Protein AF-0000000072286171 (afdb_homodimer)

Nearest PDB structures (foldseek):
  3mgk-assembly1_A  TM=8.563E-01  e=1.372E-15  Clostridium acetobutylicum
  4k2h-assembly1_A  TM=8.214E-01  e=1.013E-10  Salmonella enterica subsp. enterica serovar Typhimurium str. LT2
  3bhn-assembly1_A-2  TM=8.207E-01  e=1.294E-10  Shewanella loihica PV-4
  3cne-assembly2_C  TM=7.564E-01  e=7.454E-11  Bacteroides thetaiotaomicron VPI-5482
  3f5d-assembly1_A  TM=7.838E-01  e=6.521E-09  Bacillus subtilis

Secondary structure (DSSP, 8-state):
--------------------SS-EEEEE--TTB-HHHHHHHHHHHT-GGGTTSPPEEEEEESSSEEE-TTS-EEE-SEEHHHHHHTGGG-SEEEE--B-HHHHHHHHSS---HHHHHHHHHHHHHHTS-EETTTTEEEEEEE-TTHHHHHHHTTTTTTSEE---GGGHHHHHHHHHHHHTT-TTPPPPEESSSS--TT--EEEEEE-TTSSEEEEEE-STTHHHHHHHHHHHHHH-HHHHHHHHHHTT-------/--------------------SS-EEEEE--TTB-HHHHHHHHHHHT-GGGTTSPPEEEEEESSSEEE-TTS-EEE-SEEHHHHHHTGGG-SEEEE--B-HHHHHHHHSS---HHHHHHHHHHHHHHTS-EETTTTEEEEEEE-TTHHHHHHHTTTTTTSEE---GGGHHHHHHHHHHHHTT-TTPPPPEESSSS--TT--EEEEEE-TTSSEEEEEE-STHHHHHHHHHHHHHHH-HHHHHHHHHHTT-------

Organism: Botryotinia fuckeliana (strain B05.10) (NCBI:txid332648)

Radius of gyration: 25.72 Å; Cα contacts (8 Å, |Δi|>4): 1125; chains: 2; bounding box: 92×83×72 Å

Foldseek 3Di:
DPPPPPPPPPPPDDDPPPLPLAAEEEEEDAAQFAPLLQVLLCCLQQPPLCVVRHHHYFYEYQDQWHAHVVGDIDGGPYYLVVCQVPVLSHQEYEFTHGDCVVPLVCLVVPDDVRLVSVLVSLLVNLQNFHRPSQNFAGEYEYAACSLLSCLSSLQQFPHEAEHALVCLVVSQVSNVVVCVVDVVTHGGHYDDVNRDPQFFKDDWDQGPVRRYTYIYTYHSVSSSLSSLVVCCSRPRNVSSVVSCVVVVHDRDDDD/DDPPPPPPPPPPPDDPPPLPLAAEEEEEDAAQFAPLLQVLLCCLQQPPLCVVRHHHYFYEYQDQWHAHVVGDIDGGPYYLVVCQVPVLSHQEYEFTHGDCVVPLVCLVVPPDPRLVSVLVSLLVNLQNAHRPSQNFAGEYEYAACSLLSCLSSLQQFPHEAEHALVCLVVSQVSNVVVCVVDVVTHGGHYDDVNRDPQFFKDDWDQGPVRRYTYIYTYHSVSSSLSSLVVCCSRPRNVSSVVSCVVVVHDRDDDD

InterPro domains:
  IPR002818 DJ-1/PfpI [PF01965] (24-173)
  IPR029062 Class I glutamine amidotransferase-like [G3DSA:3.40.50.880] (20-255)
  IPR029062 Class I glutamine amidotransferase-like [SSF52317] (24-252)
  IPR052158 Isonitrile Hydratase and Quaternary Amine Regulator [PTHR43130] (18-253)

Structure (mmCIF, N/CA/C/O backbone):
data_AF-0000000072286171-model_v1
#
loop_
_entity.id
_entity.type
_entity.pdbx_description
1 polymer 'DJ-1/PfpI domain-containing protein'
#
loop_
_atom_site.group_PDB
_atom_site.id
_atom_site.type_symbol
_atom_site.label_atom_id
_atom_site.label_alt_id
_atom_site.label_comp_id
_atom_site.label_asym_id
_atom_site.label_e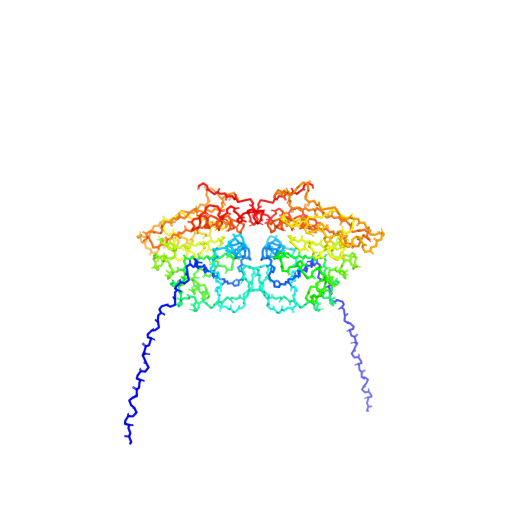ntity_id
_atom_site.label_seq_id
_atom_site.pdbx_PDB_ins_code
_atom_site.Cartn_x
_atom_site.Cartn_y
_atom_site.Cartn_z
_atom_site.occupancy
_atom_site.B_iso_or_equiv
_atom_site.auth_seq_id
_atom_site.auth_comp_id
_atom_site.auth_asym_id
_atom_site.auth_atom_id
_atom_site.pdbx_PDB_model_num
ATOM 1 N N . MET A 1 1 ? -34.094 -46.344 46.438 1 26.11 1 MET A N 1
ATOM 2 C CA . MET A 1 1 ? -32.781 -46.344 45.812 1 26.11 1 MET A CA 1
ATOM 3 C C . MET A 1 1 ? -32.938 -46.344 44.281 1 26.11 1 MET A C 1
ATOM 5 O O . MET A 1 1 ? -33.094 -47.406 43.688 1 26.11 1 MET A O 1
ATOM 9 N N . TYR A 1 2 ? -33.75 -45.438 43.719 1 32.28 2 TYR A N 1
ATOM 10 C CA . TYR A 1 2 ? -34.25 -45.312 42.344 1 32.28 2 TYR A CA 1
ATOM 11 C C . TYR A 1 2 ? -33.094 -45.125 41.375 1 32.28 2 TYR A C 1
ATOM 13 O O . TYR A 1 2 ? -32.125 -44.406 41.656 1 32.28 2 TYR A O 1
ATOM 21 N N . PRO A 1 3 ? -32.906 -46.188 40.594 1 32.72 3 PRO A N 1
ATOM 22 C CA . PRO A 1 3 ? -31.844 -46.188 39.594 1 32.72 3 PRO A CA 1
ATOM 23 C C . PRO A 1 3 ? -31.844 -44.938 38.719 1 32.72 3 PRO A C 1
ATOM 25 O O . PRO A 1 3 ? -32.906 -44.469 38.312 1 32.72 3 PRO A O 1
ATOM 28 N N . ALA A 1 4 ? -30.891 -44 39.062 1 29.7 4 ALA A N 1
ATOM 29 C CA . ALA A 1 4 ? -30.562 -42.75 38.406 1 29.7 4 ALA A CA 1
ATOM 30 C C . ALA A 1 4 ? -30.312 -42.969 36.906 1 29.7 4 ALA A C 1
ATOM 32 O O . ALA A 1 4 ? -29.375 -43.656 36.5 1 29.7 4 ALA A O 1
ATOM 33 N N . SER A 1 5 ? -31.422 -43.25 36.156 1 29.69 5 SER A N 1
ATOM 34 C CA . SER A 1 5 ? -31.359 -43.281 34.688 1 29.69 5 SER A CA 1
ATOM 35 C C . SER A 1 5 ? -30.5 -42.156 34.125 1 29.69 5 SER A C 1
ATOM 37 O O . SER A 1 5 ? -30.703 -40.969 34.469 1 29.69 5 SER A O 1
ATOM 39 N N . MET A 1 6 ? -29.234 -42.5 33.938 1 28.2 6 MET A N 1
ATOM 40 C CA . MET A 1 6 ? -28.234 -41.625 33.375 1 28.2 6 MET A CA 1
ATOM 41 C C . MET A 1 6 ? -28.719 -41 32.062 1 28.2 6 MET A C 1
ATOM 43 O O . MET A 1 6 ? -28.953 -41.719 31.078 1 28.2 6 MET A O 1
ATOM 47 N N . ALA A 1 7 ? -29.578 -40 32.125 1 29.83 7 ALA A N 1
ATOM 48 C CA . ALA A 1 7 ? -29.953 -39.25 30.922 1 29.83 7 ALA A CA 1
ATOM 49 C C . ALA A 1 7 ? -28.75 -39.031 30.016 1 29.83 7 ALA A C 1
ATOM 51 O O . ALA A 1 7 ? -27.766 -38.406 30.438 1 29.83 7 ALA A O 1
ATOM 52 N N . LEU A 1 8 ? -28.438 -40 29.203 1 26.34 8 LEU A N 1
ATOM 53 C CA . LEU A 1 8 ? -27.422 -39.75 28.188 1 26.34 8 LEU A CA 1
ATOM 54 C C . LEU A 1 8 ? -27.656 -38.406 27.5 1 26.34 8 LEU A C 1
ATOM 56 O O . LEU A 1 8 ? -28.766 -38.094 27.062 1 26.34 8 LEU A O 1
ATOM 60 N N . LYS A 1 9 ? -26.953 -37.438 27.953 1 32.5 9 LYS A N 1
ATOM 61 C CA . LYS A 1 9 ? -26.938 -36.156 27.234 1 32.5 9 LYS A CA 1
ATOM 62 C C . LYS A 1 9 ? -26.859 -36.375 25.734 1 32.5 9 LYS A C 1
ATOM 64 O O . LYS A 1 9 ? -26.047 -37.188 25.25 1 32.5 9 LYS A O 1
ATOM 69 N N . PRO A 1 10 ? -27.969 -36.125 25.078 1 30.53 10 PRO A N 1
ATOM 70 C CA . PRO A 1 10 ? -27.828 -36.281 23.625 1 30.53 10 PRO A CA 1
ATOM 71 C C . PRO A 1 10 ? -26.484 -35.781 23.109 1 30.53 10 PRO A C 1
ATOM 73 O O . PRO A 1 10 ? -25.938 -34.812 23.672 1 30.53 10 PRO A O 1
ATOM 76 N N . ASP A 1 11 ? -25.547 -36.625 22.719 1 29.67 11 ASP A N 1
ATOM 77 C CA . ASP A 1 11 ? -24.391 -36.375 21.875 1 29.67 11 ASP A CA 1
ATOM 78 C C . ASP A 1 11 ? -24.719 -35.375 20.75 1 29.67 11 ASP A C 1
ATOM 80 O O . ASP A 1 11 ? -25.375 -35.75 19.781 1 29.67 11 ASP A O 1
ATOM 84 N N . THR A 1 12 ? -25.406 -34.219 21.062 1 34.34 12 THR A N 1
ATOM 85 C CA . THR A 1 12 ? -25.562 -33.281 19.953 1 34.34 12 THR A CA 1
ATOM 86 C C . THR A 1 12 ? -24.266 -33.188 19.141 1 34.34 12 THR A C 1
ATOM 88 O O . THR A 1 12 ? -23.25 -32.688 19.641 1 34.34 12 THR A O 1
ATOM 91 N N . SER A 1 13 ? -23.844 -34.125 18.375 1 32.69 13 SER A N 1
ATOM 92 C CA . SER A 1 13 ? -22.906 -34.125 17.25 1 32.69 13 SER A CA 1
ATOM 93 C C . SER A 1 13 ? -22.734 -32.719 16.672 1 32.69 13 SER A C 1
ATOM 95 O O . SER A 1 13 ? -23.672 -31.922 16.688 1 32.69 13 SER A O 1
ATOM 97 N N . MET A 1 14 ? -21.453 -32.156 16.609 1 32.53 14 MET A N 1
ATOM 98 C CA . MET A 1 14 ? -20.844 -30.906 16.172 1 32.53 14 MET A CA 1
ATOM 99 C C . MET A 1 14 ? -21.438 -30.438 14.836 1 32.53 14 MET A C 1
ATOM 101 O O . MET A 1 14 ? -21.203 -31.062 13.797 1 32.53 14 MET A O 1
ATOM 105 N N . GLU A 1 15 ? -22.625 -30.031 14.711 1 35.09 15 GLU A N 1
ATOM 106 C CA . GLU A 1 15 ? -23.125 -29.312 13.547 1 35.09 15 GLU A CA 1
ATOM 107 C C . GLU A 1 15 ? -22.016 -28.5 12.883 1 35.09 15 GLU A C 1
ATOM 109 O O . GLU A 1 15 ? -21.172 -27.922 13.57 1 35.09 15 GLU A O 1
ATOM 114 N N . GLY A 1 16 ? -21.594 -28.734 11.625 1 36.25 16 GLY A N 1
ATOM 115 C CA . GLY A 1 16 ? -20.641 -28.062 10.766 1 36.25 16 GLY A CA 1
ATOM 116 C C . GLY A 1 16 ? -20.609 -26.562 10.969 1 36.25 16 GLY A C 1
ATOM 117 O O . GLY A 1 16 ? -21.656 -25.938 11.211 1 36.25 16 GLY A O 1
ATOM 118 N N . THR A 1 17 ? -19.781 -25.938 11.672 1 40.03 17 THR A N 1
ATOM 119 C CA . THR A 1 17 ? -19.578 -24.5 11.711 1 40.03 17 THR A CA 1
ATOM 120 C C . THR A 1 17 ? -20.062 -23.844 10.422 1 40.03 17 THR A C 1
ATOM 122 O O . THR A 1 17 ? -19.641 -24.25 9.328 1 40.03 17 THR A O 1
ATOM 125 N N . PRO A 1 18 ? -21.188 -23.391 10.234 1 43.38 18 PRO A N 1
ATOM 126 C CA . PRO A 1 18 ? -21.578 -22.766 8.969 1 43.38 18 PRO A CA 1
ATOM 127 C C . PRO A 1 18 ? -20.391 -22.141 8.227 1 43.38 18 PRO A C 1
ATOM 129 O O . PRO A 1 18 ? -19.578 -21.438 8.836 1 43.38 18 PRO A O 1
ATOM 132 N N . GLU A 1 19 ? -19.641 -22.812 7.301 1 50.41 19 GLU A N 1
ATOM 133 C CA . GLU A 1 19 ? -18.594 -22.266 6.445 1 50.41 19 GLU A CA 1
ATOM 134 C C . GLU A 1 19 ? -18.891 -20.812 6.074 1 50.41 19 GLU A C 1
ATOM 136 O O . GLU A 1 19 ? -19.969 -20.5 5.594 1 50.41 19 GLU A O 1
ATOM 141 N N . SER A 1 20 ? -18.297 -19.844 6.648 1 62.56 20 SER A N 1
ATOM 142 C CA . SER A 1 20 ? -18.469 -18.438 6.359 1 62.56 20 SER A CA 1
ATOM 143 C C . SER A 1 20 ? -18.625 -18.188 4.863 1 62.56 20 SER A C 1
ATOM 145 O O . SER A 1 20 ? -17.984 -18.859 4.051 1 62.56 20 SER A O 1
ATOM 147 N N . SER A 1 21 ? -19.734 -17.688 4.324 1 82.12 21 SER A N 1
ATOM 148 C CA . SER A 1 21 ? -20.047 -17.297 2.957 1 82.12 21 SER A CA 1
ATOM 149 C C . SER A 1 21 ? -19.062 -16.266 2.434 1 82.12 21 SER A C 1
ATOM 151 O O . SER A 1 21 ? -19.078 -15.93 1.246 1 82.12 21 SER A O 1
ATOM 153 N N . GLN A 1 22 ? -18.031 -15.922 3.24 1 93.88 22 GLN A N 1
ATOM 154 C CA . GLN A 1 22 ? -17.078 -14.906 2.822 1 93.88 22 GLN A CA 1
ATOM 155 C C . GLN A 1 22 ? -15.938 -15.516 2.01 1 93.88 22 GLN A C 1
ATOM 157 O O . GLN A 1 22 ? -15.336 -16.516 2.422 1 93.88 22 GLN A O 1
ATOM 162 N N . ILE A 1 23 ? -15.719 -14.969 0.891 1 98.25 23 ILE A N 1
ATOM 163 C CA . ILE A 1 23 ? -14.539 -15.375 0.137 1 98.25 23 ILE A CA 1
ATOM 164 C C . ILE A 1 23 ? -13.281 -15.141 0.973 1 98.25 23 ILE A C 1
ATOM 166 O O . ILE A 1 23 ? -13.109 -14.062 1.549 1 98.25 23 ILE A O 1
ATOM 170 N N . SER A 1 24 ? -12.438 -16.156 1.086 1 98.56 24 SER A N 1
ATOM 171 C CA . SER A 1 24 ? -11.25 -16.125 1.937 1 98.56 24 SER A CA 1
ATOM 172 C C . SER A 1 24 ? -9.977 -16.031 1.104 1 98.56 24 SER A C 1
ATOM 174 O O . SER A 1 24 ? -9.766 -16.844 0.196 1 98.56 24 SER A O 1
ATOM 176 N N . VAL A 1 25 ? -9.086 -15.031 1.426 1 98.88 25 VAL A N 1
ATOM 177 C CA . VAL A 1 25 ? -7.859 -14.766 0.686 1 98.88 25 VAL A CA 1
ATOM 178 C C . VAL A 1 25 ? -6.652 -14.992 1.589 1 98.88 25 VAL A C 1
ATOM 180 O O . VAL A 1 25 ? -6.617 -14.523 2.727 1 98.88 25 VAL A O 1
ATOM 183 N N . LEU A 1 26 ? -5.699 -15.727 1.101 1 98.88 26 LEU A N 1
ATOM 184 C CA . LEU A 1 26 ? -4.449 -16 1.806 1 98.88 26 LEU A CA 1
ATOM 185 C C . LEU A 1 26 ? -3.279 -15.289 1.137 1 98.88 26 LEU A C 1
ATOM 187 O O . LEU A 1 26 ? -3.061 -15.438 -0.067 1 98.88 26 LEU A O 1
ATOM 191 N N . PHE A 1 27 ? -2.6 -14.484 1.909 1 98.88 27 PHE A N 1
ATOM 192 C CA . PHE A 1 27 ? -1.335 -13.891 1.493 1 98.88 27 PHE A CA 1
ATOM 193 C C . PHE A 1 27 ? -0.158 -14.648 2.088 1 98.88 27 PHE A C 1
ATOM 195 O O . PHE A 1 27 ? -0.177 -15.016 3.266 1 98.88 27 PHE A O 1
ATOM 202 N N . LEU A 1 28 ? 0.885 -14.891 1.298 1 98.19 28 LEU A N 1
ATOM 203 C CA . LEU A 1 28 ? 2.127 -15.453 1.812 1 98.19 28 LEU A CA 1
ATOM 204 C C . LEU A 1 28 ? 3.211 -14.383 1.91 1 98.19 28 LEU A C 1
ATOM 206 O O . LEU A 1 28 ? 3.775 -13.969 0.895 1 98.19 28 LEU A O 1
ATOM 210 N N . ALA A 1 29 ? 3.496 -14.023 3.109 1 97.38 29 ALA A N 1
ATOM 211 C CA . ALA A 1 29 ? 4.469 -12.961 3.346 1 97.38 29 ALA A CA 1
ATOM 212 C C . ALA A 1 29 ? 5.805 -13.531 3.807 1 97.38 29 ALA A C 1
ATOM 214 O O . ALA A 1 29 ? 5.863 -14.641 4.336 1 97.38 29 ALA A O 1
ATOM 215 N N . TYR A 1 30 ? 6.887 -12.828 3.557 1 95.25 30 TYR A N 1
ATOM 216 C CA . TYR A 1 30 ? 8.258 -13.164 3.93 1 95.25 30 TYR A CA 1
ATOM 217 C C . TYR A 1 30 ? 9.102 -11.906 4.074 1 95.25 30 TYR A C 1
ATOM 219 O O . TYR A 1 30 ? 8.68 -10.82 3.682 1 95.25 30 TYR A O 1
ATOM 227 N N . ASP A 1 31 ? 10.227 -12 4.727 1 95.19 31 ASP A N 1
ATOM 228 C CA . ASP A 1 31 ? 11.094 -10.844 4.875 1 95.19 31 ASP A CA 1
ATOM 229 C C . ASP A 1 31 ? 11.523 -10.297 3.516 1 95.19 31 ASP A C 1
ATOM 231 O O . ASP A 1 31 ? 11.82 -11.062 2.6 1 95.19 31 ASP A O 1
ATOM 235 N N . THR A 1 32 ? 11.523 -8.992 3.359 1 95.06 32 THR A N 1
ATOM 236 C CA . THR A 1 32 ? 11.961 -8.219 2.209 1 95.06 32 THR A CA 1
ATOM 237 C C . THR A 1 32 ? 10.906 -8.242 1.104 1 95.06 32 THR A C 1
ATOM 239 O O . THR A 1 32 ? 11.203 -7.934 -0.052 1 95.06 32 THR A O 1
ATOM 242 N N . PHE A 1 33 ? 9.68 -8.711 1.502 1 96.81 33 PHE A N 1
ATOM 243 C CA . PHE A 1 33 ? 8.602 -8.523 0.538 1 96.81 33 PHE A CA 1
ATOM 244 C C . PHE A 1 33 ? 8.383 -7.039 0.257 1 96.81 33 PHE A C 1
ATOM 246 O O . PHE A 1 33 ? 8.742 -6.188 1.072 1 96.81 33 PHE A O 1
ATOM 253 N N . ASN A 1 34 ? 7.887 -6.742 -0.933 1 98.19 34 ASN A N 1
ATOM 254 C CA . ASN A 1 34 ? 7.504 -5.367 -1.227 1 98.19 34 ASN A CA 1
ATOM 255 C C . ASN A 1 34 ? 6.223 -4.977 -0.498 1 98.19 34 ASN A C 1
ATOM 257 O O . ASN A 1 34 ? 5.207 -5.664 -0.606 1 98.19 34 ASN A O 1
ATOM 261 N N . THR A 1 35 ? 6.223 -3.906 0.187 1 98.56 35 THR A N 1
ATOM 262 C CA . THR A 1 35 ? 5.125 -3.541 1.078 1 98.56 35 THR A CA 1
ATOM 263 C C . THR A 1 35 ? 3.834 -3.338 0.292 1 98.56 35 THR A C 1
ATOM 265 O O . THR A 1 35 ? 2.762 -3.76 0.731 1 98.56 35 THR A O 1
ATOM 268 N N . LEU A 1 36 ? 3.871 -2.795 -0.917 1 98.44 36 LEU A N 1
ATOM 269 C CA . LEU A 1 36 ? 2.666 -2.523 -1.691 1 98.44 36 LEU A CA 1
ATOM 270 C C . LEU A 1 36 ? 2.129 -3.803 -2.328 1 98.44 36 LEU A C 1
ATOM 272 O O . LEU A 1 36 ? 0.969 -3.857 -2.74 1 98.44 36 LEU A O 1
ATOM 276 N N . ASP A 1 37 ? 2.963 -4.832 -2.43 1 98.75 37 ASP A N 1
ATOM 277 C CA . ASP A 1 37 ? 2.508 -6.102 -2.994 1 98.75 37 ASP A CA 1
ATOM 278 C C . ASP A 1 37 ? 1.514 -6.789 -2.062 1 98.75 37 ASP A C 1
ATOM 280 O O . ASP A 1 37 ? 0.787 -7.695 -2.48 1 98.75 37 ASP A O 1
ATOM 284 N N . ILE A 1 38 ? 1.517 -6.383 -0.829 1 98.81 38 ILE A N 1
ATOM 285 C CA . ILE A 1 38 ? 0.54 -6.93 0.107 1 98.81 38 ILE A CA 1
ATOM 286 C C . ILE A 1 38 ? -0.511 -5.867 0.432 1 98.81 38 ILE A C 1
ATOM 288 O O . ILE A 1 38 ? -1.713 -6.141 0.37 1 98.81 38 ILE A O 1
ATOM 292 N N . HIS A 1 39 ? -0.093 -4.672 0.661 1 98.75 39 HIS A N 1
ATOM 293 C CA . HIS A 1 39 ? -0.994 -3.662 1.204 1 98.75 39 HIS A CA 1
ATOM 294 C C . HIS A 1 39 ? -1.818 -3.008 0.1 1 98.75 39 HIS A C 1
ATOM 296 O O . HIS A 1 39 ? -2.875 -2.432 0.367 1 98.75 39 HIS A O 1
ATOM 302 N N . GLY A 1 40 ? -1.336 -3.031 -1.167 1 98.69 40 GLY A N 1
ATOM 303 C CA . GLY A 1 40 ? -2.205 -2.67 -2.275 1 98.69 40 GLY A CA 1
ATOM 304 C C . GLY A 1 40 ? -3.451 -3.533 -2.363 1 98.69 40 GLY A C 1
ATOM 305 O O . GLY A 1 40 ? -4.57 -3.031 -2.232 1 98.69 40 GLY A O 1
ATOM 306 N N . PRO A 1 41 ? -3.225 -4.812 -2.471 1 98.88 41 PRO A N 1
ATOM 307 C CA . PRO A 1 41 ? -4.355 -5.742 -2.498 1 98.88 41 PRO A CA 1
ATOM 308 C C . PRO A 1 41 ? -5.203 -5.676 -1.229 1 98.88 41 PRO A C 1
ATOM 310 O O . PRO A 1 41 ? -6.43 -5.801 -1.296 1 98.88 41 PRO A O 1
ATOM 313 N N . LEU A 1 42 ? -4.594 -5.473 -0.074 1 98.81 42 LEU A N 1
ATOM 314 C CA . LEU A 1 42 ? -5.355 -5.375 1.168 1 98.81 42 LEU A CA 1
ATOM 315 C C . LEU A 1 42 ? -6.309 -4.188 1.127 1 98.81 42 LEU A C 1
ATOM 317 O O . LEU A 1 42 ? -7.441 -4.277 1.609 1 98.81 42 LEU A O 1
ATOM 321 N N . ASP A 1 43 ? -5.828 -3.074 0.591 1 98.69 43 ASP A N 1
ATOM 322 C CA . ASP A 1 43 ? -6.703 -1.908 0.534 1 98.69 43 ASP A CA 1
ATOM 323 C C . ASP A 1 43 ? -7.867 -2.143 -0.428 1 98.69 43 ASP A C 1
ATOM 325 O O . ASP A 1 43 ? -8.992 -1.697 -0.175 1 98.69 43 ASP A O 1
ATOM 329 N N . VAL A 1 44 ? -7.609 -2.898 -1.52 1 98.81 44 VAL A N 1
ATOM 330 C CA . VAL A 1 44 ? -8.656 -3.219 -2.48 1 98.81 44 VAL A CA 1
ATOM 331 C C . VAL A 1 44 ? -9.672 -4.172 -1.845 1 98.81 44 VAL A C 1
ATOM 333 O O . VAL A 1 44 ? -10.859 -3.865 -1.772 1 98.81 44 VAL A O 1
ATOM 336 N N . LEU A 1 45 ? -9.219 -5.238 -1.266 1 98.88 45 LEU A N 1
ATOM 337 C CA . LEU A 1 45 ? -10.094 -6.332 -0.847 1 98.88 45 LEU A CA 1
ATOM 338 C C . LEU A 1 45 ? -10.688 -6.055 0.531 1 98.88 45 LEU A C 1
ATOM 340 O O . LEU A 1 45 ? -11.703 -6.648 0.906 1 98.88 45 LEU A O 1
ATOM 344 N N . GLY A 1 46 ? -10.031 -5.199 1.274 1 98.5 46 GLY A N 1
ATOM 345 C CA . GLY A 1 46 ? -10.5 -4.848 2.604 1 98.5 46 GLY A CA 1
ATOM 346 C C . GLY A 1 46 ? -11.164 -3.484 2.662 1 98.5 46 GLY A C 1
ATOM 347 O O . GLY A 1 46 ? -11.383 -2.938 3.746 1 98.5 46 GLY A O 1
ATOM 348 N N . ASN A 1 47 ? -11.484 -2.912 1.545 1 98.06 47 ASN A N 1
ATOM 349 C CA . ASN A 1 47 ? -12 -1.549 1.449 1 98.06 47 ASN A CA 1
ATOM 350 C C . ASN A 1 47 ? -13.375 -1.417 2.094 1 98.06 47 ASN A C 1
ATOM 352 O O . ASN A 1 47 ? -14.203 -2.322 1.988 1 98.06 47 ASN A O 1
ATOM 356 N N . VAL A 1 48 ? -13.672 -0.282 2.646 1 96.06 48 VAL A N 1
ATOM 357 C CA . VAL A 1 48 ? -14.922 -0.014 3.348 1 96.06 48 VAL A CA 1
ATOM 358 C C . VAL A 1 48 ? -16.094 -0.14 2.379 1 96.06 48 VAL A C 1
ATOM 360 O O . VAL A 1 48 ? -17.219 -0.465 2.787 1 96.06 48 VAL A O 1
ATOM 363 N N . ALA A 1 49 ? -15.859 0.053 1.071 1 97.06 49 ALA A N 1
ATOM 364 C CA . ALA A 1 49 ? -16.906 -0.085 0.054 1 97.06 49 ALA A CA 1
ATOM 365 C C . ALA A 1 49 ? -17.406 -1.521 -0.015 1 97.06 49 ALA A C 1
ATOM 367 O O . ALA A 1 49 ? -18.469 -1.784 -0.599 1 97.06 49 ALA A O 1
ATOM 368 N N . LEU A 1 50 ? -16.688 -2.438 0.589 1 97.94 50 LEU A N 1
ATOM 369 C CA . LEU A 1 50 ? -17.062 -3.846 0.535 1 97.94 50 LEU A CA 1
ATOM 370 C C . LEU A 1 50 ? -17.641 -4.305 1.869 1 97.94 50 LEU A C 1
ATOM 372 O O . LEU A 1 50 ? -17.75 -5.508 2.127 1 97.94 50 LEU A O 1
ATOM 376 N N . SER A 1 51 ? -18.062 -3.4 2.736 1 95.25 51 SER A N 1
ATOM 377 C CA . SER A 1 51 ? -18.484 -3.713 4.098 1 95.25 51 SER A CA 1
ATOM 378 C C . SER A 1 51 ? -19.719 -4.617 4.105 1 95.25 51 SER A C 1
ATOM 380 O O . SER A 1 51 ? -19.922 -5.395 5.039 1 95.25 51 SER A O 1
ATOM 382 N N . ALA A 1 52 ? -20.516 -4.605 3.068 1 95.56 52 ALA A N 1
ATOM 383 C CA . ALA A 1 52 ? -21.734 -5.418 3.004 1 95.56 52 ALA A CA 1
ATOM 384 C C . ALA A 1 52 ? -21.406 -6.867 2.674 1 95.56 52 ALA A C 1
ATOM 386 O O . ALA A 1 52 ? -22.156 -7.777 3.01 1 95.56 52 ALA A O 1
ATOM 387 N N . ASP A 1 53 ? -20.344 -7.09 2.01 1 96.38 53 ASP A N 1
ATOM 388 C CA . ASP A 1 53 ? -19.875 -8.414 1.612 1 96.38 53 ASP A CA 1
ATOM 389 C C . ASP A 1 53 ? -18.359 -8.5 1.685 1 96.38 53 ASP A C 1
ATOM 391 O O . ASP A 1 53 ? -17.688 -8.562 0.653 1 96.38 53 ASP A O 1
ATOM 395 N N . PRO A 1 54 ? -17.859 -8.562 2.869 1 97.5 54 PRO A N 1
ATOM 396 C CA . PRO A 1 54 ? -16.406 -8.453 3.057 1 97.5 54 PRO A CA 1
ATOM 397 C C . PRO A 1 54 ? -15.672 -9.75 2.717 1 97.5 54 PRO A C 1
ATOM 399 O O . PRO A 1 54 ? -16.281 -10.828 2.721 1 97.5 54 PRO A O 1
ATOM 402 N N . PHE A 1 55 ? -14.406 -9.641 2.365 1 98.38 55 PHE A N 1
ATOM 403 C CA . PHE A 1 55 ? -13.492 -10.773 2.293 1 98.38 55 PHE A CA 1
ATOM 404 C C . PHE A 1 55 ? -12.945 -11.117 3.674 1 98.38 55 PHE A C 1
ATOM 406 O O . PHE A 1 55 ? -12.961 -10.281 4.578 1 98.38 55 PHE A O 1
ATOM 413 N N . LYS A 1 56 ? -12.57 -12.336 3.84 1 98.25 56 LYS A N 1
ATOM 414 C CA . LYS A 1 56 ? -11.664 -12.703 4.926 1 98.25 56 LYS A CA 1
ATOM 415 C C . LYS A 1 56 ? -10.219 -12.695 4.457 1 98.25 56 LYS A C 1
ATOM 417 O O . LYS A 1 56 ? -9.844 -13.461 3.57 1 98.25 56 LYS A O 1
ATOM 422 N N . LEU A 1 57 ? -9.391 -11.852 5.031 1 98.75 57 LEU A N 1
ATOM 423 C CA . LEU A 1 57 ? -8.016 -11.648 4.586 1 98.75 57 LEU A CA 1
ATOM 424 C C . LEU A 1 57 ? -7.031 -12.164 5.625 1 98.75 57 LEU A C 1
ATOM 426 O O . LEU A 1 57 ? -7.094 -11.781 6.797 1 98.75 57 LEU A O 1
ATOM 430 N N . THR A 1 58 ? -6.16 -13.055 5.219 1 98.81 58 THR A N 1
ATOM 431 C CA . THR A 1 58 ? -5.211 -13.68 6.129 1 98.81 58 THR A CA 1
ATOM 432 C C . THR A 1 58 ? -3.789 -13.578 5.59 1 98.81 58 THR A C 1
ATOM 434 O O . THR A 1 58 ? -3.527 -13.938 4.441 1 98.81 58 THR A O 1
ATOM 437 N N . ILE A 1 59 ? -2.908 -13.078 6.43 1 98.88 59 ILE A N 1
ATOM 438 C CA . ILE A 1 59 ? -1.483 -13.047 6.117 1 98.88 59 ILE A CA 1
ATOM 439 C C . ILE A 1 59 ? -0.764 -14.172 6.852 1 98.88 59 ILE A C 1
ATOM 441 O O . ILE A 1 59 ? -0.801 -14.242 8.086 1 98.88 59 ILE A O 1
ATOM 445 N N . ALA A 1 60 ? -0.141 -15.023 6.113 1 98.81 60 ALA A N 1
ATOM 446 C CA . ALA A 1 60 ? 0.68 -16.094 6.68 1 98.81 60 ALA A CA 1
ATOM 447 C C . ALA A 1 60 ? 2.164 -15.812 6.465 1 98.81 60 ALA A C 1
ATOM 449 O O . ALA A 1 60 ? 2.555 -15.242 5.445 1 98.81 60 ALA A O 1
ATOM 450 N N . ALA A 1 61 ? 2.926 -16.172 7.363 1 98.12 61 ALA A N 1
ATOM 451 C CA . ALA A 1 61 ? 4.379 -16.062 7.285 1 98.12 61 ALA A CA 1
ATOM 452 C C . ALA A 1 61 ? 5.062 -17.078 8.188 1 98.12 61 ALA A C 1
ATOM 454 O O . ALA A 1 61 ? 4.41 -17.703 9.039 1 98.12 61 ALA A O 1
ATOM 455 N N . GLN A 1 62 ? 6.336 -17.281 7.875 1 95.31 62 GLN A N 1
ATOM 456 C CA . GLN A 1 62 ? 7.109 -18.203 8.695 1 95.31 62 GLN A CA 1
ATOM 457 C C . GLN A 1 62 ? 7.336 -17.641 10.102 1 95.31 62 GLN A C 1
ATOM 459 O O . GLN A 1 62 ? 7.129 -18.344 11.094 1 95.31 62 GLN A O 1
ATOM 464 N N . HIS A 1 63 ? 7.711 -16.359 10.188 1 95.75 63 HIS A N 1
ATOM 465 C CA . HIS A 1 63 ? 7.988 -15.695 11.453 1 95.75 63 HIS A CA 1
ATOM 466 C C . HIS A 1 63 ? 6.828 -14.805 11.875 1 95.75 63 HIS A C 1
ATOM 468 O O . HIS A 1 63 ? 6.043 -14.359 11.031 1 95.75 63 HIS A O 1
ATOM 474 N N . ASP A 1 64 ? 6.766 -14.57 13.133 1 97.94 64 ASP A N 1
ATOM 475 C CA . ASP A 1 64 ? 5.668 -13.781 13.68 1 97.94 64 ASP A CA 1
ATOM 476 C C . ASP A 1 64 ? 5.672 -12.367 13.102 1 97.94 64 ASP A C 1
ATOM 478 O O . ASP A 1 64 ? 4.625 -11.852 12.695 1 97.94 64 ASP A O 1
ATOM 482 N N . ILE A 1 65 ? 6.867 -11.789 13.102 1 98.38 65 ILE A N 1
ATOM 483 C CA . ILE A 1 65 ? 7.062 -10.461 12.531 1 98.38 65 ILE A CA 1
ATOM 484 C C . ILE A 1 65 ? 7.941 -10.562 11.281 1 98.38 65 ILE A C 1
ATOM 486 O O . ILE A 1 65 ? 8.977 -11.227 11.305 1 98.38 65 ILE A O 1
ATOM 490 N N . ILE A 1 66 ? 7.465 -9.992 10.188 1 97.31 66 ILE A N 1
ATOM 491 C CA . ILE A 1 66 ? 8.266 -9.906 8.977 1 97.31 66 ILE A CA 1
ATOM 492 C C . ILE A 1 66 ? 8.469 -8.438 8.594 1 97.31 66 ILE A C 1
ATOM 494 O O . ILE A 1 66 ? 7.625 -7.594 8.891 1 97.31 66 ILE A O 1
ATOM 498 N N . THR A 1 67 ? 9.586 -8.195 7.977 1 97.88 67 THR A N 1
ATOM 499 C CA . THR A 1 67 ? 9.945 -6.824 7.613 1 97.88 67 THR A CA 1
ATOM 500 C C . THR A 1 67 ? 9.945 -6.652 6.098 1 97.88 67 THR A C 1
ATOM 502 O O . THR A 1 67 ? 10.602 -7.414 5.383 1 97.88 67 THR A O 1
ATOM 505 N N . SER A 1 68 ? 9.172 -5.684 5.617 1 98.06 68 SER A N 1
ATOM 506 C CA . SER A 1 68 ? 9.141 -5.391 4.188 1 98.06 68 SER A CA 1
ATOM 507 C C . SER A 1 68 ? 10.469 -4.805 3.721 1 98.06 68 SER A C 1
ATOM 509 O O . SER A 1 68 ? 11.297 -4.402 4.539 1 98.06 68 SER A O 1
ATOM 511 N N . ALA A 1 69 ? 10.672 -4.773 2.447 1 96.94 69 ALA A N 1
ATOM 512 C CA . ALA A 1 69 ? 11.875 -4.195 1.855 1 96.94 69 ALA A CA 1
ATOM 513 C C . ALA A 1 69 ? 12.016 -2.723 2.232 1 96.94 69 ALA A C 1
ATOM 515 O O . ALA A 1 69 ? 13.133 -2.205 2.326 1 96.94 69 ALA A O 1
ATOM 516 N N . GLU A 1 70 ? 10.898 -2.043 2.539 1 97.31 70 GLU A N 1
ATOM 517 C CA . GLU A 1 70 ? 10.883 -0.613 2.834 1 97.31 70 GLU A CA 1
ATOM 518 C C . GLU A 1 70 ? 10.945 -0.358 4.336 1 97.31 70 GLU A C 1
ATOM 520 O O . GLU A 1 70 ? 10.883 0.79 4.781 1 97.31 70 GLU A O 1
ATOM 525 N N . GLY A 1 71 ? 11 -1.391 5.133 1 97.25 71 GLY A N 1
ATOM 526 C CA . GLY A 1 71 ? 11.305 -1.238 6.547 1 97.25 71 GLY A CA 1
ATOM 527 C C . GLY A 1 71 ? 10.086 -1.362 7.438 1 97.25 71 GLY A C 1
ATOM 528 O O . GLY A 1 71 ? 10.188 -1.271 8.664 1 97.25 71 GLY A O 1
ATOM 529 N N . ALA A 1 72 ? 8.914 -1.623 6.859 1 98.38 72 ALA A N 1
ATOM 530 C CA . ALA A 1 72 ? 7.715 -1.817 7.668 1 98.38 72 ALA A CA 1
ATOM 531 C C . ALA A 1 72 ? 7.695 -3.207 8.297 1 98.38 72 ALA A C 1
ATOM 533 O O . ALA A 1 72 ? 7.988 -4.203 7.629 1 98.38 72 ALA A O 1
ATOM 534 N N . LYS A 1 73 ? 7.367 -3.256 9.547 1 98.69 73 LYS A N 1
ATOM 535 C CA . LYS A 1 73 ? 7.223 -4.52 10.266 1 98.69 73 LYS A CA 1
ATOM 536 C C . LYS A 1 73 ? 5.758 -4.926 10.383 1 98.69 73 LYS A C 1
ATOM 538 O O . LYS A 1 73 ? 4.945 -4.18 10.93 1 98.69 73 LYS A O 1
ATOM 543 N N . ILE A 1 74 ? 5.445 -6.098 9.883 1 98.25 74 ILE A N 1
ATOM 544 C CA . ILE A 1 74 ? 4.062 -6.555 9.953 1 98.25 74 ILE A CA 1
ATOM 545 C C . ILE A 1 74 ? 3.992 -7.867 10.734 1 98.25 74 ILE A C 1
ATOM 547 O O . ILE A 1 74 ? 4.918 -8.68 10.672 1 98.25 74 ILE A O 1
ATOM 551 N N . GLN A 1 75 ? 2.947 -8.023 11.43 1 98.69 75 GLN A N 1
ATOM 552 C CA . GLN A 1 75 ? 2.689 -9.273 12.133 1 98.69 75 GLN A CA 1
ATOM 553 C C . GLN A 1 75 ? 1.781 -10.188 11.32 1 98.69 75 GLN A C 1
ATOM 555 O O . GLN A 1 75 ? 0.716 -9.766 10.859 1 98.69 75 GLN A O 1
ATOM 560 N N . ARG A 1 76 ? 2.209 -11.414 11.188 1 98.5 76 ARG A N 1
ATOM 561 C CA . ARG A 1 76 ? 1.377 -12.383 10.477 1 98.5 76 ARG A CA 1
ATOM 562 C C . ARG A 1 76 ? 0.092 -12.664 11.25 1 98.5 76 ARG A C 1
ATOM 564 O O . ARG A 1 76 ? 0.037 -12.469 12.469 1 98.5 76 ARG A O 1
ATOM 571 N N . HIS A 1 77 ? -0.953 -13.109 10.539 1 98.75 77 HIS A N 1
ATOM 572 C CA . HIS A 1 77 ? -2.143 -13.633 11.195 1 98.75 77 HIS A CA 1
ATOM 573 C C . HIS A 1 77 ? -1.944 -15.086 11.617 1 98.75 77 HIS A C 1
ATOM 575 O O . HIS A 1 77 ? -2.379 -15.492 12.703 1 98.75 77 HIS A O 1
ATOM 581 N N . ILE A 1 78 ? -1.271 -15.898 10.727 1 98.69 78 ILE A N 1
ATOM 582 C CA . ILE A 1 78 ? -1.044 -17.312 11.016 1 98.69 78 ILE A CA 1
ATOM 583 C C . ILE A 1 78 ? 0.333 -17.734 10.508 1 98.69 78 ILE A C 1
ATOM 585 O O . ILE A 1 78 ? 0.961 -17 9.734 1 98.69 78 ILE A O 1
ATOM 589 N N . SER A 1 79 ? 0.773 -18.875 10.945 1 98.25 79 SER A N 1
ATOM 590 C CA . SER A 1 79 ? 2.031 -19.422 10.461 1 98.25 79 SER A CA 1
ATOM 591 C C . SER A 1 79 ? 1.839 -20.156 9.141 1 98.25 79 SER A C 1
ATOM 593 O O . SER A 1 79 ? 0.715 -20.516 8.781 1 98.25 79 SER A O 1
ATOM 595 N N . PHE A 1 80 ? 2.959 -20.375 8.477 1 97.56 80 PHE A N 1
ATOM 596 C CA . PHE A 1 80 ? 2.9 -21.188 7.27 1 97.56 80 PHE A CA 1
ATOM 597 C C . PHE A 1 80 ? 2.375 -22.594 7.578 1 97.56 80 PHE A C 1
ATOM 599 O O . PHE A 1 80 ? 1.635 -23.172 6.785 1 97.56 80 PHE A O 1
ATOM 606 N N . LEU A 1 81 ? 2.74 -23.125 8.734 1 97.06 81 LEU A N 1
ATOM 607 C CA . LEU A 1 81 ? 2.256 -24.438 9.133 1 97.06 81 LEU A CA 1
ATOM 608 C C . LEU A 1 81 ? 0.734 -24.453 9.234 1 97.06 81 LEU A C 1
ATOM 610 O O . LEU A 1 81 ? 0.076 -25.328 8.68 1 97.06 81 LEU A O 1
ATOM 614 N N . THR A 1 82 ? 0.199 -23.469 9.938 1 98.31 82 THR A N 1
ATOM 615 C CA . THR A 1 82 ? -1.249 -23.375 10.086 1 98.31 82 THR A CA 1
ATOM 616 C C . THR A 1 82 ? -1.917 -23.156 8.727 1 98.31 82 THR A C 1
ATOM 618 O O . THR A 1 82 ? -2.967 -23.734 8.445 1 98.31 82 THR A O 1
ATOM 621 N N . ALA A 1 83 ? -1.308 -22.297 7.898 1 98.38 83 ALA A N 1
ATOM 622 C CA . ALA A 1 83 ? -1.843 -22.078 6.555 1 98.38 83 ALA A CA 1
ATOM 623 C C . ALA A 1 83 ? -1.903 -23.375 5.766 1 98.38 83 ALA A C 1
ATOM 625 O O . ALA A 1 83 ? -2.926 -23.688 5.152 1 98.38 83 ALA A O 1
ATOM 626 N N . PHE A 1 84 ? -0.827 -24.125 5.828 1 97.75 84 PHE A N 1
ATOM 627 C CA . PHE A 1 84 ? -0.749 -25.391 5.098 1 97.75 84 PHE A CA 1
ATOM 628 C C . PHE A 1 84 ? -1.824 -26.359 5.574 1 97.75 84 PHE A C 1
ATOM 630 O O . PHE A 1 84 ? -2.496 -27 4.762 1 97.75 84 PHE A O 1
ATOM 637 N N . GLU A 1 85 ? -2.086 -26.391 6.852 1 97.94 85 GLU A N 1
ATOM 638 C CA . GLU A 1 85 ? -3.016 -27.328 7.457 1 97.94 85 GLU A CA 1
ATOM 639 C C . GLU A 1 85 ? -4.465 -26.938 7.176 1 97.94 85 GLU A C 1
ATOM 641 O O . GLU A 1 85 ? -5.375 -27.766 7.32 1 97.94 85 GLU A O 1
ATOM 646 N N . THR A 1 86 ? -4.645 -25.719 6.777 1 97.94 86 THR A N 1
ATOM 647 C CA . THR A 1 86 ? -6.012 -25.234 6.598 1 97.94 86 THR A CA 1
ATOM 648 C C . THR A 1 86 ? -6.211 -24.688 5.184 1 97.94 86 THR A C 1
ATOM 650 O O . THR A 1 86 ? -7.023 -23.797 4.973 1 97.94 86 THR A O 1
ATOM 653 N N . LEU A 1 87 ? -5.5 -25.125 4.227 1 98 87 LEU A N 1
ATOM 654 C CA . LEU A 1 87 ? -5.457 -24.562 2.879 1 98 87 LEU A CA 1
ATOM 655 C C . LEU A 1 87 ? -6.836 -24.609 2.229 1 98 87 LEU A C 1
ATOM 657 O O . LEU A 1 87 ? -7.191 -23.719 1.446 1 98 87 LEU A O 1
ATOM 661 N N . GLU A 1 88 ? -7.633 -25.609 2.596 1 96.75 88 GLU A N 1
ATOM 662 C CA . GLU A 1 88 ? -8.953 -25.812 1.997 1 96.75 88 GLU A CA 1
ATOM 663 C C . GLU A 1 88 ? -9.898 -24.672 2.371 1 96.75 88 GLU A C 1
ATOM 665 O O . GLU A 1 88 ? -10.945 -24.5 1.737 1 96.75 88 GLU A O 1
ATOM 670 N N . ASN A 1 89 ? -9.531 -23.906 3.393 1 96.81 89 ASN A N 1
ATOM 671 C CA . ASN A 1 89 ? -10.375 -22.812 3.873 1 96.81 89 ASN A CA 1
ATOM 672 C C . ASN A 1 89 ? -10.203 -21.562 3.027 1 96.81 89 ASN A C 1
ATOM 674 O O . ASN A 1 89 ? -10.922 -20.578 3.215 1 96.81 89 ASN A O 1
ATOM 678 N N . TYR A 1 90 ? -9.297 -21.594 2.072 1 98.5 90 TYR A N 1
ATOM 679 C CA . TYR A 1 90 ? -9.016 -20.391 1.293 1 98.5 90 TYR A CA 1
ATOM 680 C C . TYR A 1 90 ? -9.453 -20.562 -0.155 1 98.5 90 TYR A C 1
ATOM 682 O O . TYR A 1 90 ? -9.398 -21.672 -0.699 1 98.5 90 TYR A O 1
ATOM 690 N N . ASP A 1 91 ? -9.883 -19.453 -0.726 1 98.56 91 ASP A N 1
ATOM 691 C CA . ASP A 1 91 ? -10.406 -19.438 -2.09 1 98.56 91 ASP A CA 1
ATOM 692 C C . ASP A 1 91 ? -9.406 -18.797 -3.049 1 98.56 91 ASP A C 1
ATOM 694 O O . ASP A 1 91 ? -9.414 -19.078 -4.246 1 98.56 91 ASP A O 1
ATOM 698 N N . VAL A 1 92 ? -8.641 -17.875 -2.555 1 98.88 92 VAL A N 1
ATOM 699 C CA . VAL A 1 92 ? -7.66 -17.109 -3.318 1 98.88 92 VAL A CA 1
ATOM 700 C C . VAL A 1 92 ? -6.32 -17.109 -2.582 1 98.88 92 VAL A C 1
ATOM 702 O O . VAL A 1 92 ? -6.277 -16.953 -1.361 1 98.88 92 VAL A O 1
ATOM 705 N N . LEU A 1 93 ? -5.273 -17.406 -3.289 1 98.94 93 LEU A N 1
ATOM 706 C CA . LEU A 1 93 ? -3.912 -17.25 -2.787 1 98.94 93 LEU A CA 1
ATOM 707 C C . LEU A 1 93 ? -3.168 -16.156 -3.545 1 98.94 93 LEU A C 1
ATOM 709 O O . LEU A 1 93 ? -3.127 -16.172 -4.777 1 98.94 93 LEU A O 1
ATOM 713 N N . ILE A 1 94 ? -2.648 -15.188 -2.846 1 98.94 94 ILE A N 1
ATOM 714 C CA . ILE A 1 94 ? -1.869 -14.117 -3.453 1 98.94 94 ILE A CA 1
ATOM 715 C C . ILE A 1 94 ? -0.419 -14.203 -2.982 1 98.94 94 ILE A C 1
ATOM 717 O O . ILE A 1 94 ? -0.15 -14.195 -1.779 1 98.94 94 ILE A O 1
ATOM 721 N N . GLN A 1 95 ? 0.491 -14.297 -3.906 1 98.62 95 GLN A N 1
ATOM 722 C CA . GLN A 1 95 ? 1.927 -14.352 -3.65 1 98.62 95 GLN A CA 1
ATOM 723 C C . GLN A 1 95 ? 2.604 -13.031 -4.004 1 98.62 95 GLN A C 1
ATOM 725 O O . GLN A 1 95 ? 2.773 -12.711 -5.18 1 98.62 95 GLN A O 1
ATOM 730 N N . PRO A 1 96 ? 3.027 -12.266 -2.969 1 98.5 96 PRO A N 1
ATOM 731 C CA . PRO A 1 96 ? 3.715 -10.992 -3.219 1 98.5 96 PRO A CA 1
ATOM 732 C C . PRO A 1 96 ? 5.164 -11.188 -3.664 1 98.5 96 PRO A C 1
ATOM 734 O O . PRO A 1 96 ? 5.734 -12.266 -3.475 1 98.5 96 PRO A O 1
ATOM 737 N N . GLY A 1 97 ? 5.723 -10.094 -4.289 1 97.62 97 GLY A N 1
ATOM 738 C CA . GLY A 1 97 ? 7.133 -10.062 -4.633 1 97.62 97 GLY A CA 1
ATOM 739 C C . GLY A 1 97 ? 7.988 -9.367 -3.592 1 97.62 97 GLY A C 1
ATOM 740 O O . GLY A 1 97 ? 7.52 -9.086 -2.484 1 97.62 97 GLY A O 1
ATOM 741 N N . GLY A 1 98 ? 9.188 -9.211 -3.867 1 95.06 98 GLY A N 1
ATOM 742 C CA . GLY A 1 98 ? 10.219 -8.555 -3.072 1 95.06 98 GLY A CA 1
ATOM 743 C C . GLY A 1 98 ? 11.484 -8.258 -3.859 1 95.06 98 GLY A C 1
ATOM 744 O O . GLY A 1 98 ? 11.438 -8.117 -5.082 1 95.06 98 GLY A O 1
ATOM 745 N N . LEU A 1 99 ? 12.531 -8.023 -3.166 1 88.5 99 LEU A N 1
ATOM 746 C CA . LEU A 1 99 ? 13.812 -7.805 -3.826 1 88.5 99 LEU A CA 1
ATOM 747 C C . LEU A 1 99 ? 14.258 -9.055 -4.586 1 88.5 99 LEU A C 1
ATOM 749 O O . LEU A 1 99 ? 14.445 -10.109 -3.988 1 88.5 99 LEU A O 1
ATOM 753 N N . PRO A 1 100 ? 14.367 -8.883 -5.938 1 81.31 100 PRO A N 1
ATOM 754 C CA . PRO A 1 100 ? 14.664 -10.07 -6.75 1 81.31 100 PRO A CA 1
ATOM 755 C C . PRO A 1 100 ? 15.922 -10.797 -6.289 1 81.31 100 PRO A C 1
ATOM 757 O O . PRO A 1 100 ? 15.969 -12.031 -6.316 1 81.31 100 PRO A O 1
ATOM 760 N N . ASP A 1 101 ? 16.891 -10.031 -5.828 1 80.31 101 ASP A N 1
ATOM 761 C CA . ASP A 1 101 ? 18.156 -10.633 -5.418 1 80.31 101 ASP A CA 1
ATOM 762 C C . ASP A 1 101 ? 17.984 -11.43 -4.125 1 80.31 101 ASP A C 1
ATOM 764 O O . ASP A 1 101 ? 18.828 -12.258 -3.793 1 80.31 101 ASP A O 1
ATOM 768 N N . ASP A 1 102 ? 16.922 -11.219 -3.508 1 77.81 102 ASP A N 1
ATOM 769 C CA . ASP A 1 102 ? 16.641 -11.969 -2.285 1 77.81 102 ASP A CA 1
ATOM 770 C C . ASP A 1 102 ? 15.781 -13.195 -2.576 1 77.81 102 ASP A C 1
ATOM 772 O O . ASP A 1 102 ? 15.664 -14.086 -1.73 1 77.81 102 ASP A O 1
ATOM 776 N N . ILE A 1 103 ? 15.211 -13.242 -3.738 1 81.44 103 ILE A N 1
ATOM 777 C CA . ILE A 1 103 ? 14.289 -14.312 -4.074 1 81.44 103 ILE A CA 1
ATOM 778 C C . ILE A 1 103 ? 14.969 -15.312 -5.004 1 81.44 103 ILE A C 1
ATOM 780 O O . ILE A 1 103 ? 15.008 -16.516 -4.719 1 81.44 103 ILE A O 1
ATOM 784 N N . PHE A 1 104 ? 15.633 -14.828 -5.973 1 74.56 104 PHE A N 1
ATOM 785 C CA . PHE A 1 104 ? 16.078 -15.641 -7.102 1 74.56 104 PHE A CA 1
ATOM 786 C C . PHE A 1 104 ? 17.062 -16.719 -6.645 1 74.56 104 PHE A C 1
ATOM 788 O O . PHE A 1 104 ? 16.906 -17.891 -6.977 1 74.56 104 PHE A O 1
ATOM 795 N N . PRO A 1 105 ? 17.984 -16.375 -5.652 1 69.56 105 PRO A N 1
ATOM 796 C CA . PRO A 1 105 ? 18.953 -17.391 -5.273 1 69.56 105 PRO A CA 1
ATOM 797 C C . PRO A 1 105 ? 18.328 -18.547 -4.496 1 69.56 105 PRO A C 1
ATOM 799 O O . PRO A 1 105 ? 18.922 -19.641 -4.414 1 69.56 105 PRO A O 1
ATOM 802 N N . HIS A 1 106 ? 17.156 -18.203 -4.066 1 71.31 106 HIS A N 1
ATOM 803 C CA . 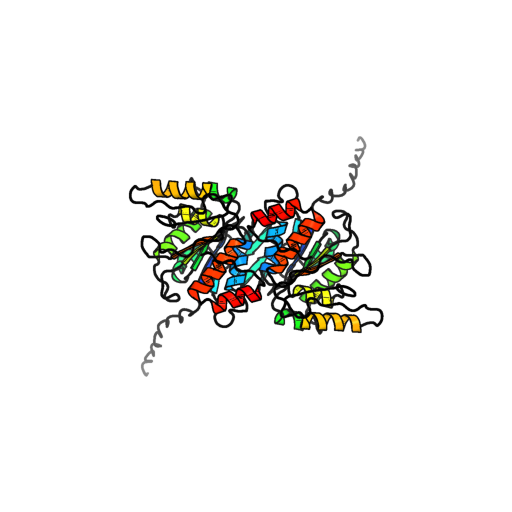HIS A 1 106 ? 16.547 -19.219 -3.209 1 71.31 106 HIS A CA 1
ATOM 804 C C . HIS A 1 106 ? 15.555 -20.078 -3.984 1 71.31 106 HIS A C 1
ATOM 806 O O . HIS A 1 106 ? 15.039 -21.062 -3.465 1 71.31 106 HIS A O 1
ATOM 812 N N . LEU A 1 107 ? 15.344 -19.719 -5.137 1 73.94 107 LEU A N 1
ATOM 813 C CA . LEU A 1 107 ? 14.406 -20.484 -5.953 1 73.94 107 LEU A CA 1
ATOM 814 C C . LEU A 1 107 ? 15.141 -21.266 -7.035 1 73.94 107 LEU A C 1
ATOM 816 O O . LEU A 1 107 ? 14.594 -22.219 -7.59 1 73.94 107 LEU A O 1
ATOM 820 N N . TYR A 1 108 ? 16.344 -20.969 -7.289 1 65.62 108 TYR A N 1
ATOM 821 C CA . TYR A 1 108 ? 17.156 -21.703 -8.266 1 65.62 108 TYR A CA 1
ATOM 822 C C . TYR A 1 108 ? 18.609 -21.75 -7.852 1 65.62 108 TYR A C 1
ATOM 824 O O . TYR A 1 108 ? 19.312 -20.734 -7.91 1 65.62 108 TYR A O 1
ATOM 832 N N . PRO A 1 109 ? 19.234 -22.766 -7.309 1 56.06 109 PRO A N 1
ATOM 833 C CA . PRO A 1 109 ? 18.672 -24.016 -6.785 1 56.06 109 PRO A CA 1
ATOM 834 C C . PRO A 1 109 ? 17.969 -23.828 -5.445 1 56.06 109 PRO A C 1
ATOM 836 O O . PRO A 1 109 ? 18.203 -22.844 -4.746 1 56.06 109 PRO A O 1
ATOM 839 N N . HIS A 1 110 ? 16.891 -24.516 -5.113 1 58.34 110 HIS A N 1
ATOM 840 C CA . HIS A 1 110 ? 15.977 -24.422 -3.977 1 58.34 110 HIS A CA 1
ATOM 841 C C . HIS A 1 110 ? 16.688 -24.75 -2.668 1 58.34 110 HIS A C 1
ATOM 843 O O . HIS A 1 110 ? 16.859 -25.922 -2.332 1 58.34 110 HIS A O 1
ATOM 849 N N . THR A 1 111 ? 17.281 -23.766 -1.894 1 62.03 111 THR A N 1
ATOM 850 C CA . THR A 1 111 ? 17.984 -24.156 -0.68 1 62.03 111 THR A CA 1
ATOM 851 C C . THR A 1 111 ? 17.344 -23.531 0.551 1 62.03 111 THR A C 1
ATOM 853 O O . THR A 1 111 ? 17.672 -23.891 1.684 1 62.03 111 THR A O 1
ATOM 856 N N . ASP A 1 112 ? 16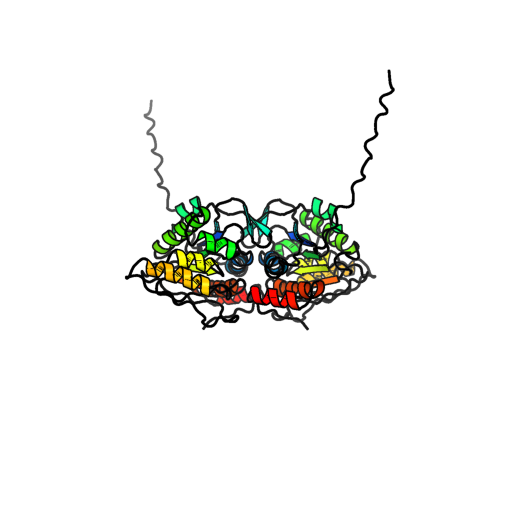.359 -22.703 0.37 1 68.19 112 ASP A N 1
ATOM 857 C CA . ASP A 1 112 ? 15.922 -21.953 1.543 1 68.19 112 ASP A CA 1
ATOM 858 C C . ASP A 1 112 ? 14.609 -22.531 2.086 1 68.19 112 ASP A C 1
ATOM 860 O O . ASP A 1 112 ? 13.656 -22.734 1.33 1 68.19 112 ASP A O 1
ATOM 864 N N . SER A 1 113 ? 14.57 -22.812 3.393 1 67.88 113 SER A N 1
ATOM 865 C CA . SER A 1 113 ? 13.43 -23.469 4.023 1 67.88 113 SER A CA 1
ATOM 866 C C . SER A 1 113 ? 12.172 -22.609 3.916 1 67.88 113 SER A C 1
ATOM 868 O O . SER A 1 113 ? 11.078 -23.125 3.674 1 67.88 113 SER A O 1
ATOM 870 N N . THR A 1 114 ? 12.289 -21.297 4.141 1 74.44 114 THR A N 1
ATOM 871 C CA . THR A 1 114 ? 11.133 -20.422 4.02 1 74.44 114 THR A CA 1
ATOM 872 C C . THR A 1 114 ? 10.523 -20.516 2.623 1 74.44 114 THR A C 1
ATOM 874 O O . THR A 1 114 ? 9.305 -20.656 2.479 1 74.44 114 THR A O 1
ATOM 877 N N . PHE A 1 115 ? 11.328 -20.531 1.728 1 78.56 115 PHE A N 1
ATOM 878 C CA . PHE A 1 115 ? 10.859 -20.562 0.345 1 78.56 115 PHE A CA 1
ATOM 879 C C . PHE A 1 115 ? 10.344 -21.938 -0.035 1 78.56 115 PHE A C 1
ATOM 881 O O . PHE A 1 115 ? 9.383 -22.062 -0.797 1 78.56 115 PHE A O 1
ATOM 888 N N . SER A 1 116 ? 10.93 -22.906 0.684 1 84.81 116 SER A N 1
ATOM 889 C CA . SER A 1 116 ? 10.406 -24.25 0.469 1 84.81 116 SER A CA 1
ATOM 890 C C . SER A 1 116 ? 8.984 -24.391 1.002 1 84.81 116 SER A C 1
ATOM 892 O O . SER A 1 116 ? 8.133 -24.984 0.351 1 84.81 116 SER A O 1
ATOM 894 N N . ASP A 1 117 ? 8.781 -23.828 2.189 1 89.69 117 ASP A N 1
ATOM 895 C CA . ASP A 1 117 ? 7.445 -23.875 2.775 1 89.69 117 ASP A CA 1
ATOM 896 C C . ASP A 1 117 ? 6.434 -23.141 1.895 1 89.69 117 ASP A C 1
ATOM 898 O O . ASP A 1 117 ? 5.328 -23.641 1.666 1 89.69 117 ASP A O 1
ATOM 902 N N . MET A 1 118 ? 6.805 -22 1.387 1 93.06 118 MET A N 1
ATOM 903 C CA . MET A 1 118 ? 5.918 -21.234 0.526 1 93.06 118 MET A CA 1
ATOM 904 C C . MET A 1 118 ? 5.613 -21.984 -0.765 1 93.06 118 MET A C 1
ATOM 906 O O . MET A 1 118 ? 4.465 -22.016 -1.207 1 93.06 118 MET A O 1
ATOM 910 N N . LEU A 1 119 ? 6.633 -22.625 -1.324 1 93.69 119 LEU A N 1
ATOM 911 C CA . LEU A 1 119 ? 6.438 -23.391 -2.545 1 93.69 119 LEU A CA 1
ATOM 912 C C . LEU A 1 119 ? 5.504 -24.578 -2.295 1 93.69 119 LEU A C 1
ATOM 914 O O . LEU A 1 119 ? 4.656 -24.891 -3.133 1 93.69 119 LEU A O 1
ATOM 918 N N . ASN A 1 120 ? 5.691 -25.203 -1.157 1 94.5 120 ASN A N 1
ATOM 919 C CA . ASN A 1 120 ? 4.812 -26.328 -0.807 1 94.5 120 ASN A CA 1
ATOM 920 C C . ASN A 1 120 ? 3.361 -25.875 -0.677 1 94.5 120 ASN A C 1
ATOM 922 O O . ASN A 1 120 ? 2.449 -26.547 -1.145 1 94.5 120 ASN A O 1
ATOM 926 N N . ILE A 1 121 ? 3.154 -24.734 -0.069 1 97.5 121 ILE A N 1
ATOM 927 C CA . ILE A 1 121 ? 1.813 -24.188 0.091 1 97.5 121 ILE A CA 1
ATOM 928 C C . ILE A 1 121 ? 1.21 -23.891 -1.281 1 97.5 121 ILE A C 1
ATOM 930 O O . ILE A 1 121 ? 0.064 -24.25 -1.554 1 97.5 121 ILE A O 1
ATOM 934 N N . ILE A 1 122 ? 2.021 -23.266 -2.148 1 97.69 122 ILE A N 1
ATOM 935 C CA . ILE A 1 122 ? 1.569 -22.891 -3.484 1 97.69 122 ILE A CA 1
ATOM 936 C C . ILE A 1 122 ? 1.179 -24.141 -4.266 1 97.69 122 ILE A C 1
ATOM 938 O O . ILE A 1 122 ? 0.1 -24.203 -4.859 1 97.69 122 ILE A O 1
ATOM 942 N N . LYS A 1 123 ? 1.983 -25.172 -4.223 1 96.56 123 LYS A N 1
ATOM 943 C CA . LYS A 1 123 ? 1.73 -26.406 -4.949 1 96.56 123 LYS A CA 1
ATOM 944 C C . LYS A 1 123 ? 0.49 -27.125 -4.41 1 96.56 123 LYS A C 1
ATOM 946 O O . LYS A 1 123 ? -0.361 -27.562 -5.184 1 96.56 123 LYS A O 1
ATOM 951 N N . ALA A 1 124 ? 0.414 -27.203 -3.129 1 98.06 124 ALA A N 1
ATOM 952 C CA . ALA A 1 124 ? -0.732 -27.875 -2.518 1 98.06 124 ALA A CA 1
ATOM 953 C C . ALA A 1 124 ? -2.031 -27.141 -2.842 1 98.06 124 ALA A C 1
ATOM 955 O O . ALA A 1 124 ? -3.043 -27.766 -3.156 1 98.06 124 ALA A O 1
ATOM 956 N N . PHE A 1 125 ? -1.985 -25.828 -2.756 1 98.56 125 PHE A N 1
ATOM 957 C CA . PHE A 1 125 ? -3.162 -25.016 -3.055 1 98.56 125 PHE A CA 1
ATOM 958 C C . PHE A 1 125 ? -3.619 -25.25 -4.492 1 98.56 125 PHE A C 1
ATOM 960 O O . PHE A 1 125 ? -4.82 -25.344 -4.762 1 98.56 125 PHE A O 1
ATOM 967 N N . SER A 1 126 ? -2.674 -25.312 -5.387 1 97.88 126 SER A N 1
ATOM 968 C CA . SER A 1 126 ? -2.961 -25.422 -6.812 1 97.88 126 SER A CA 1
ATOM 969 C C . SER A 1 126 ? -3.662 -26.75 -7.129 1 97.88 126 SER A C 1
ATOM 971 O O . SER A 1 126 ? -4.23 -26.906 -8.211 1 97.88 126 SER A O 1
ATOM 973 N N . ARG A 1 127 ? -3.73 -27.672 -6.145 1 97 127 ARG A N 1
ATOM 974 C CA . ARG A 1 127 ? -4.277 -29 -6.387 1 97 127 ARG A CA 1
ATOM 975 C C . ARG A 1 127 ? -5.648 -29.156 -5.738 1 97 127 ARG A C 1
ATOM 977 O O . ARG A 1 127 ? -6.305 -30.188 -5.898 1 97 127 ARG A O 1
ATOM 984 N N . LEU A 1 128 ? -6.09 -28.266 -4.949 1 95.5 128 LEU A N 1
ATOM 985 C CA . LEU A 1 128 ? -7.297 -28.375 -4.137 1 95.5 128 LEU A CA 1
ATOM 986 C C . LEU A 1 128 ? -8.539 -28.406 -5.016 1 95.5 128 LEU A C 1
ATOM 988 O O . LEU A 1 128 ? -9.562 -28.969 -4.633 1 95.5 128 LEU A O 1
ATOM 992 N N . GLY A 1 129 ? -8.547 -27.844 -6.215 1 89.06 129 GLY A N 1
ATOM 993 C CA . GLY A 1 129 ? -9.727 -27.797 -7.059 1 89.06 129 GLY A CA 1
ATOM 994 C C . GLY A 1 129 ? -10.672 -26.656 -6.711 1 89.06 129 GLY A C 1
ATOM 995 O O . GLY A 1 129 ? -10.234 -25.625 -6.188 1 89.06 129 GLY A O 1
ATOM 996 N N . PRO A 1 130 ? -12.023 -26.875 -6.973 1 93.31 130 PRO A N 1
ATOM 997 C CA . PRO A 1 130 ? -12.969 -25.766 -6.891 1 93.31 130 PRO A CA 1
ATOM 998 C C . PRO A 1 130 ? -13.273 -25.359 -5.453 1 93.31 130 PRO A C 1
ATOM 1000 O O . PRO A 1 130 ? -13.211 -26.188 -4.543 1 93.31 130 PRO A O 1
ATOM 1003 N N . SER A 1 131 ? -13.531 -24.047 -5.273 1 93.81 131 SER A N 1
ATOM 1004 C CA . SER A 1 131 ? -13.969 -23.453 -4.012 1 93.81 131 SER A CA 1
ATOM 1005 C C . SER A 1 131 ? -15.492 -23.375 -3.939 1 93.81 131 SER A C 1
ATOM 1007 O O . SER A 1 131 ? -16.141 -22.906 -4.871 1 93.81 131 SER A O 1
ATOM 1009 N N . PRO A 1 132 ? -16.062 -23.844 -2.83 1 91.25 132 PRO A N 1
ATOM 1010 C CA . PRO A 1 132 ? -17.516 -23.719 -2.688 1 91.25 132 PRO A CA 1
ATOM 1011 C C . PRO A 1 132 ? -18 -22.266 -2.646 1 91.25 132 PRO A C 1
ATOM 1013 O O . PRO A 1 132 ? -19.109 -21.969 -3.086 1 91.25 132 PRO A O 1
ATOM 1016 N N . ARG A 1 133 ? -17.156 -21.375 -2.242 1 93.94 133 ARG A N 1
ATOM 1017 C CA . ARG A 1 133 ? -17.531 -19.984 -2.121 1 93.94 133 ARG A CA 1
ATOM 1018 C C . ARG A 1 133 ? -17.484 -19.281 -3.477 1 93.94 133 ARG A C 1
ATOM 1020 O O . ARG A 1 133 ? -18.312 -18.391 -3.754 1 93.94 133 ARG A O 1
ATOM 1027 N N . LEU A 1 134 ? -16.594 -19.75 -4.305 1 95.94 134 LEU A N 1
ATOM 1028 C CA . LEU A 1 134 ? -16.469 -19.156 -5.625 1 95.94 134 LEU A CA 1
ATOM 1029 C C . LEU A 1 134 ? -17.359 -19.859 -6.637 1 95.94 134 LEU A C 1
ATOM 1031 O O . LEU A 1 134 ? -17.641 -19.328 -7.711 1 95.94 134 LEU A O 1
ATOM 1035 N N . GLN A 1 135 ? -17.719 -21.078 -6.324 1 93.69 135 GLN A N 1
ATOM 1036 C CA . GLN A 1 135 ? -18.406 -21.953 -7.266 1 93.69 135 GLN A CA 1
ATOM 1037 C C . GLN A 1 135 ? -17.625 -22.078 -8.57 1 93.69 135 GLN A C 1
ATOM 1039 O O . GLN A 1 135 ? -18.203 -22.062 -9.656 1 93.69 135 GLN A O 1
ATOM 1044 N N . SER A 1 136 ? -16.375 -22.016 -8.516 1 95.5 136 SER A N 1
ATOM 1045 C CA . SER A 1 136 ? -15.367 -22.078 -9.57 1 95.5 136 SER A CA 1
ATOM 1046 C C . SER A 1 136 ? -14.008 -22.5 -9.023 1 95.5 136 SER A C 1
ATOM 1048 O O . SER A 1 136 ? -13.82 -22.562 -7.805 1 95.5 136 SER A O 1
ATOM 1050 N N . PRO A 1 137 ? -13.125 -22.922 -9.891 1 97.88 137 PRO A N 1
ATOM 1051 C CA . PRO A 1 137 ? -11.773 -23.203 -9.391 1 97.88 137 PRO A CA 1
ATOM 1052 C C . PRO A 1 137 ? -11.195 -22.031 -8.586 1 97.88 137 PRO A C 1
ATOM 1054 O O . PRO A 1 137 ? -11.492 -20.875 -8.875 1 97.88 137 PRO A O 1
ATOM 1057 N N . ARG A 1 138 ? -10.367 -22.344 -7.633 1 98.5 138 ARG A N 1
ATOM 1058 C CA . ARG A 1 138 ? -9.656 -21.375 -6.816 1 98.5 138 ARG A CA 1
ATOM 1059 C C . ARG A 1 138 ? -8.727 -20.516 -7.676 1 98.5 138 ARG A C 1
ATOM 1061 O O . ARG A 1 138 ? -8.43 -20.859 -8.82 1 98.5 138 ARG A O 1
ATOM 1068 N N . VAL A 1 139 ? -8.352 -19.328 -7.086 1 98.81 139 VAL A N 1
ATOM 1069 C CA . VAL A 1 139 ? -7.5 -18.406 -7.828 1 98.81 139 VAL A CA 1
ATOM 1070 C C . VAL A 1 139 ? -6.141 -18.297 -7.145 1 98.81 139 VAL A C 1
ATOM 1072 O O . VAL A 1 139 ? -6.062 -18.188 -5.918 1 98.81 139 VAL A O 1
ATOM 1075 N N . ILE A 1 140 ? -5.125 -18.406 -7.91 1 98.81 140 ILE A N 1
ATOM 1076 C CA . ILE A 1 140 ? -3.771 -18.047 -7.492 1 98.81 140 ILE A CA 1
ATOM 1077 C C . ILE A 1 140 ? -3.299 -16.812 -8.258 1 98.81 140 ILE A C 1
ATOM 1079 O O . ILE A 1 140 ? -3.377 -16.781 -9.484 1 98.81 140 ILE A O 1
ATOM 1083 N N . MET A 1 141 ? -2.834 -15.828 -7.535 1 98.88 141 MET A N 1
ATOM 1084 C CA . MET A 1 141 ? -2.391 -14.586 -8.148 1 98.88 141 MET A CA 1
ATOM 1085 C C . MET A 1 141 ? -0.997 -14.203 -7.66 1 98.88 141 MET A C 1
ATOM 1087 O O . MET A 1 141 ? -0.72 -14.258 -6.461 1 98.88 141 MET A O 1
ATOM 1091 N N . SER A 1 142 ? -0.114 -13.898 -8.586 1 98.81 142 SER A N 1
ATOM 1092 C CA . SER A 1 142 ? 1.194 -13.359 -8.227 1 98.81 142 SER A CA 1
ATOM 1093 C C . SER A 1 142 ? 1.281 -11.867 -8.523 1 98.81 142 SER A C 1
ATOM 1095 O O . SER A 1 142 ? 0.647 -11.375 -9.461 1 98.81 142 SER A O 1
ATOM 1097 N N . ILE A 1 143 ? 2.01 -11.195 -7.703 1 98.81 143 ILE A N 1
ATOM 1098 C CA . ILE A 1 143 ? 2.281 -9.773 -7.887 1 98.81 143 ILE A CA 1
ATOM 1099 C C . ILE A 1 143 ? 3.789 -9.539 -7.941 1 98.81 143 ILE A C 1
ATOM 1101 O O . ILE A 1 143 ? 4.531 -10.023 -7.078 1 98.81 143 ILE A O 1
ATOM 1105 N N . CYS A 1 144 ? 4.238 -8.773 -8.969 1 98.31 144 CYS A N 1
ATOM 1106 C CA . CYS A 1 144 ? 5.656 -8.445 -9.055 1 98.31 144 CYS A CA 1
ATOM 1107 C C . CYS A 1 144 ? 6.512 -9.703 -9.07 1 98.31 144 CYS A C 1
ATOM 1109 O O . CYS A 1 144 ? 6.242 -10.633 -9.844 1 98.31 144 CYS A O 1
ATOM 1111 N N . THR A 1 145 ? 7.57 -9.805 -8.359 1 97.94 145 THR A N 1
ATOM 1112 C CA . THR A 1 145 ? 8.477 -10.945 -8.398 1 97.94 145 THR A CA 1
ATOM 1113 C C . THR A 1 145 ? 7.875 -12.141 -7.664 1 97.94 145 THR A C 1
ATOM 1115 O O . THR A 1 145 ? 8.477 -13.211 -7.621 1 97.94 145 THR A O 1
ATOM 1118 N N . GLY A 1 146 ? 6.668 -11.977 -7.152 1 97.69 146 GLY A N 1
ATOM 1119 C CA . GLY A 1 146 ? 5.938 -13.141 -6.68 1 97.69 146 GLY A CA 1
ATOM 1120 C C . GLY A 1 146 ? 5.742 -14.195 -7.75 1 97.69 146 GLY A C 1
ATOM 1121 O O . GLY A 1 146 ? 5.598 -15.383 -7.441 1 97.69 146 GLY A O 1
ATOM 1122 N N . ALA A 1 147 ? 5.785 -13.766 -8.945 1 98.12 147 ALA A N 1
ATOM 1123 C CA . ALA A 1 147 ? 5.637 -14.648 -10.094 1 98.12 147 ALA A CA 1
ATOM 1124 C C . ALA A 1 147 ? 6.77 -15.672 -10.156 1 98.12 147 ALA A C 1
ATOM 1126 O O . ALA A 1 147 ? 6.594 -16.766 -10.68 1 98.12 147 ALA A O 1
ATOM 1127 N N . LEU A 1 148 ? 7.906 -15.328 -9.625 1 96.19 148 LEU A N 1
ATOM 1128 C CA . LEU A 1 148 ? 9.031 -16.25 -9.648 1 96.19 148 LEU A CA 1
ATOM 1129 C C . LEU A 1 148 ? 8.727 -17.5 -8.836 1 96.19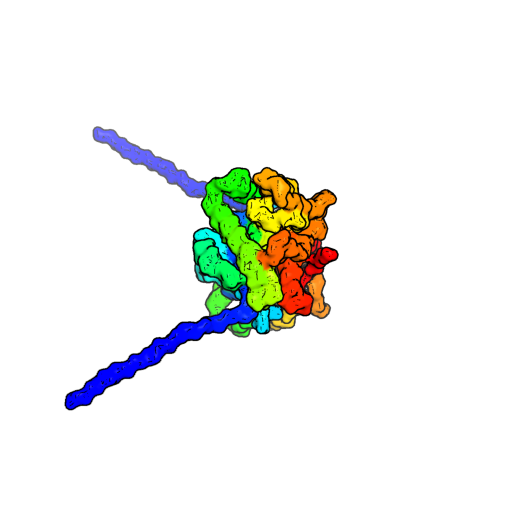 148 LEU A C 1
ATOM 1131 O O . LEU A 1 148 ? 9.125 -18.609 -9.219 1 96.19 148 LEU A O 1
ATOM 1135 N N . PHE A 1 149 ? 7.992 -17.344 -7.746 1 95.38 149 PHE A N 1
ATOM 1136 C CA . PHE A 1 149 ? 7.586 -18.484 -6.941 1 95.38 149 PHE A CA 1
ATOM 1137 C C . PHE A 1 149 ? 6.637 -19.391 -7.719 1 95.38 149 PHE A C 1
ATOM 1139 O O . PHE A 1 149 ? 6.797 -20.609 -7.727 1 95.38 149 PHE A O 1
ATOM 1146 N N . LEU A 1 150 ? 5.656 -18.781 -8.391 1 97 150 LEU A N 1
ATOM 1147 C CA . LEU A 1 150 ? 4.695 -19.562 -9.164 1 97 150 LEU A CA 1
ATOM 1148 C C . LEU A 1 150 ? 5.383 -20.266 -10.328 1 97 150 LEU A C 1
ATOM 1150 O O . LEU A 1 150 ? 5.051 -21.422 -10.648 1 97 150 LEU A O 1
ATOM 1154 N N . GLY A 1 151 ? 6.293 -19.562 -10.961 1 96 151 GLY A N 1
ATOM 1155 C CA . GLY A 1 151 ? 7.082 -20.188 -12.008 1 96 151 GLY A CA 1
ATOM 1156 C C . GLY A 1 151 ? 7.859 -21.391 -11.531 1 96 151 GLY A C 1
ATOM 1157 O O . GLY A 1 151 ? 7.836 -22.453 -12.172 1 96 151 GLY A O 1
ATOM 1158 N N . SER A 1 152 ? 8.492 -21.234 -10.398 1 93.5 152 SER A N 1
ATOM 1159 C CA . SER A 1 152 ? 9.273 -22.328 -9.82 1 93.5 152 SER A CA 1
ATOM 1160 C C . SER A 1 152 ? 8.398 -23.516 -9.445 1 93.5 152 SER A C 1
ATOM 1162 O O . SER A 1 152 ? 8.828 -24.656 -9.539 1 93.5 152 SER A O 1
ATOM 1164 N N . ALA A 1 153 ? 7.18 -23.234 -9.062 1 93.38 153 ALA A N 1
ATOM 1165 C CA . ALA A 1 153 ? 6.23 -24.281 -8.648 1 93.38 153 ALA A CA 1
ATOM 1166 C C . ALA A 1 153 ? 5.543 -24.906 -9.859 1 93.38 153 ALA A C 1
ATOM 1168 O O . ALA A 1 153 ? 4.742 -25.828 -9.711 1 93.38 153 ALA A O 1
ATOM 1169 N N . GLY A 1 154 ? 5.773 -24.359 -11.055 1 95.38 154 GLY A N 1
ATOM 1170 C CA . GLY A 1 154 ? 5.219 -24.922 -12.281 1 95.38 154 GLY A CA 1
ATOM 1171 C C . GLY A 1 154 ? 3.793 -24.469 -12.547 1 95.38 154 GLY A C 1
ATOM 1172 O O . GLY A 1 154 ? 3.121 -25.016 -13.422 1 95.38 154 GLY A O 1
ATOM 1173 N N . ILE A 1 155 ? 3.395 -23.484 -11.812 1 97.38 155 ILE A N 1
ATOM 1174 C CA . ILE A 1 155 ? 2.006 -23.047 -11.898 1 97.38 155 ILE A CA 1
ATOM 1175 C C . ILE A 1 155 ? 1.74 -22.438 -13.273 1 97.38 155 ILE A C 1
ATOM 1177 O O . ILE A 1 155 ? 0.635 -22.562 -13.812 1 97.38 155 ILE A O 1
ATOM 1181 N N . PHE A 1 156 ? 2.734 -21.828 -13.93 1 98.25 156 PHE A N 1
ATOM 1182 C CA . PHE A 1 156 ? 2.57 -21.094 -15.188 1 98.25 156 PHE A CA 1
ATOM 1183 C C . PHE A 1 156 ? 2.732 -22.031 -16.375 1 98.25 156 PHE A C 1
ATOM 1185 O O . PHE A 1 156 ? 2.701 -21.594 -17.531 1 98.25 156 PHE A O 1
ATOM 1192 N N . SER A 1 157 ? 2.918 -23.359 -16.156 1 97.56 157 SER A N 1
ATOM 1193 C CA . SER A 1 157 ? 3.113 -24.297 -17.266 1 97.56 157 SER A CA 1
ATOM 1194 C C . SER A 1 157 ? 1.97 -24.219 -18.266 1 97.56 157 SER A C 1
ATOM 1196 O O . SER A 1 157 ? 0.808 -24.422 -17.906 1 97.56 157 SER A O 1
ATOM 1198 N N . GLY A 1 158 ? 2.283 -23.875 -19.5 1 98.38 158 GLY A N 1
ATOM 1199 C CA . GLY A 1 158 ? 1.306 -23.812 -20.562 1 98.38 158 GLY A CA 1
ATOM 1200 C C . GLY A 1 158 ? 0.505 -22.531 -20.578 1 98.38 158 GLY A C 1
ATOM 1201 O O . GLY A 1 158 ? -0.458 -22.391 -21.344 1 98.38 158 GLY A O 1
ATOM 1202 N N . LEU A 1 159 ? 0.877 -21.547 -19.75 1 98.69 159 LEU A N 1
ATOM 1203 C CA . LEU A 1 159 ? 0.125 -20.312 -19.625 1 98.69 159 LEU A CA 1
ATOM 1204 C C . LEU A 1 159 ? 0.979 -19.109 -20.031 1 98.69 159 LEU A C 1
ATOM 1206 O O . LEU A 1 159 ? 2.197 -19.234 -20.172 1 98.69 159 LEU A O 1
ATOM 1210 N N . ASN A 1 160 ? 0.304 -17.953 -20.266 1 98.75 160 ASN A N 1
ATOM 1211 C CA . ASN A 1 160 ? 0.979 -16.656 -20.266 1 98.75 160 ASN A CA 1
ATOM 1212 C C . ASN A 1 160 ? 1.206 -16.156 -18.844 1 98.75 160 ASN A C 1
ATOM 1214 O O . ASN A 1 160 ? 0.364 -16.359 -17.969 1 98.75 160 ASN A O 1
ATOM 1218 N N . ALA A 1 161 ? 2.336 -15.531 -18.609 1 98.81 161 ALA A N 1
ATOM 1219 C CA . ALA A 1 161 ? 2.637 -15 -17.281 1 98.81 161 ALA A CA 1
ATOM 1220 C C . ALA A 1 161 ? 3.434 -13.703 -17.391 1 98.81 161 ALA A C 1
ATOM 1222 O O . ALA A 1 161 ? 4.156 -13.484 -18.359 1 98.81 161 ALA A O 1
ATOM 1223 N N . THR A 1 162 ? 3.299 -12.836 -16.453 1 98.75 162 THR A N 1
ATOM 1224 C CA . THR A 1 162 ? 4.078 -11.609 -16.359 1 98.75 162 THR A CA 1
ATOM 1225 C C . THR A 1 162 ? 4.621 -11.422 -14.945 1 98.75 162 THR A C 1
ATOM 1227 O O . THR A 1 162 ? 4.371 -12.242 -14.062 1 98.75 162 THR A O 1
ATOM 1230 N N . THR A 1 163 ? 5.5 -10.531 -14.766 1 98.38 163 THR A N 1
ATOM 1231 C CA . THR A 1 163 ? 6.133 -10.109 -13.516 1 98.38 163 THR A CA 1
ATOM 1232 C C . THR A 1 163 ? 6.609 -8.664 -13.617 1 98.38 163 THR A C 1
ATOM 1234 O O . THR A 1 163 ? 6.203 -7.93 -14.516 1 98.38 163 THR A O 1
ATOM 1237 N N . HIS A 1 164 ? 7.305 -8.18 -12.633 1 98.12 164 HIS A N 1
ATOM 1238 C CA . HIS A 1 164 ? 7.906 -6.859 -12.742 1 98.12 164 HIS A CA 1
ATOM 1239 C C . HIS A 1 164 ? 8.695 -6.711 -14.031 1 98.12 164 HIS A C 1
ATOM 1241 O O . HIS A 1 164 ? 9.43 -7.621 -14.43 1 98.12 164 HIS A O 1
ATOM 1247 N N . PHE A 1 165 ? 8.695 -5.547 -14.633 1 97.25 165 PHE A N 1
ATOM 1248 C CA . PHE A 1 165 ? 9.203 -5.359 -15.984 1 97.25 165 PHE A CA 1
ATOM 1249 C C . PHE A 1 165 ? 10.703 -5.633 -16.047 1 97.25 165 PHE A C 1
ATOM 1251 O O . PHE A 1 165 ? 11.219 -6.078 -17.062 1 97.25 165 PHE A O 1
ATOM 1258 N N . LEU A 1 166 ? 11.414 -5.449 -14.953 1 96.31 166 LEU A N 1
ATOM 1259 C CA . LEU A 1 166 ? 12.859 -5.645 -14.922 1 96.31 166 LEU A CA 1
ATOM 1260 C C . LEU A 1 166 ? 13.203 -7.109 -14.695 1 96.31 166 LEU A C 1
ATOM 1262 O O . LEU A 1 166 ? 14.367 -7.508 -14.82 1 96.31 166 LEU A O 1
ATOM 1266 N N . THR A 1 167 ? 12.219 -7.934 -14.352 1 97 167 THR A N 1
ATOM 1267 C CA . THR A 1 167 ? 12.516 -9.297 -13.938 1 97 167 THR A CA 1
ATOM 1268 C C . THR A 1 167 ? 11.906 -10.305 -14.906 1 97 167 THR A C 1
ATOM 1270 O O . THR A 1 167 ? 11.891 -11.508 -14.625 1 97 167 THR A O 1
ATOM 1273 N N . LEU A 1 168 ? 11.438 -9.844 -16.047 1 97.81 168 LEU A N 1
ATOM 1274 C CA . LEU A 1 168 ? 10.828 -10.719 -17.047 1 97.81 168 LEU A CA 1
ATOM 1275 C C . LEU A 1 168 ? 11.82 -11.781 -17.516 1 97.81 168 LEU A C 1
ATOM 1277 O O . LEU A 1 168 ? 11.477 -12.961 -17.609 1 97.81 168 LEU A O 1
ATOM 1281 N N . PRO A 1 169 ? 13.102 -11.438 -17.781 1 96.19 169 PRO A N 1
ATOM 1282 C CA . PRO A 1 169 ? 14.055 -12.469 -18.188 1 96.19 169 PRO A CA 1
ATOM 1283 C C . PRO A 1 169 ? 14.273 -13.531 -17.109 1 96.19 169 PRO A C 1
ATOM 1285 O O . PRO A 1 169 ? 14.398 -14.719 -17.438 1 96.19 169 PRO A O 1
ATOM 1288 N N . LYS A 1 170 ? 14.297 -13.109 -15.859 1 94.75 170 LYS A N 1
ATOM 1289 C CA . LYS A 1 170 ? 14.469 -14.07 -14.766 1 94.75 170 LYS A CA 1
ATOM 1290 C C . LYS A 1 170 ? 13.281 -15.023 -14.68 1 94.75 170 LYS A C 1
ATOM 1292 O O . LYS A 1 170 ? 13.453 -16.219 -14.43 1 94.75 170 LYS A O 1
ATOM 1297 N N . LEU A 1 171 ? 12.078 -14.484 -14.867 1 96.94 171 LEU A N 1
ATOM 1298 C CA . LEU A 1 171 ? 10.898 -15.344 -14.883 1 96.94 171 LEU A CA 1
ATOM 1299 C C . LEU A 1 171 ? 10.992 -16.375 -16 1 96.94 171 LEU A C 1
ATOM 1301 O O . LEU A 1 171 ? 10.672 -17.547 -15.789 1 96.94 171 LEU A O 1
ATOM 1305 N N . LYS A 1 172 ? 11.422 -15.953 -17.156 1 96.81 172 LYS A N 1
ATOM 1306 C CA . LYS A 1 172 ? 11.57 -16.875 -18.281 1 96.81 172 LYS A CA 1
ATOM 1307 C C . LYS A 1 172 ? 12.539 -18 -17.938 1 96.81 172 LYS A C 1
ATOM 1309 O O . LYS A 1 172 ? 12.258 -19.172 -18.234 1 96.81 172 LYS A O 1
ATOM 1314 N N . ILE A 1 173 ? 13.617 -17.672 -17.328 1 94.94 173 ILE A N 1
ATOM 1315 C CA . ILE A 1 173 ? 14.633 -18.656 -16.953 1 94.94 173 ILE A CA 1
ATOM 1316 C C . ILE A 1 173 ? 14.031 -19.688 -16 1 94.94 173 ILE A C 1
ATOM 1318 O O . ILE A 1 173 ? 14.211 -20.891 -16.188 1 94.94 173 ILE A O 1
ATOM 1322 N N . ILE A 1 174 ? 13.297 -19.203 -15.031 1 94.12 174 ILE A N 1
ATOM 1323 C CA . ILE A 1 174 ? 12.719 -20.078 -14.016 1 94.12 174 ILE A CA 1
ATOM 1324 C C . ILE A 1 174 ? 11.672 -20.984 -14.641 1 94.12 174 ILE A C 1
ATOM 1326 O O . ILE A 1 174 ? 11.648 -22.188 -14.375 1 94.12 174 ILE A O 1
ATOM 1330 N N . CYS A 1 175 ? 10.875 -20.438 -15.508 1 96.19 175 CYS A N 1
ATOM 1331 C CA . CYS A 1 175 ? 9.82 -21.219 -16.156 1 96.19 175 CYS A CA 1
ATOM 1332 C C . CYS A 1 175 ? 10.422 -22.234 -17.125 1 96.19 175 CYS A C 1
ATOM 1334 O O . CYS A 1 175 ? 9.938 -23.375 -17.203 1 96.19 175 CYS A O 1
ATOM 1336 N N . ASP A 1 176 ? 11.453 -21.828 -17.828 1 95.81 176 ASP A N 1
ATOM 1337 C CA . ASP A 1 176 ? 12.133 -22.734 -18.734 1 95.81 176 ASP A CA 1
ATOM 1338 C C . ASP A 1 176 ? 12.773 -23.891 -17.984 1 95.81 176 ASP A C 1
ATOM 1340 O O . ASP A 1 176 ? 12.75 -25.031 -18.438 1 95.81 176 ASP A O 1
ATOM 1344 N N . ALA A 1 177 ? 13.344 -23.547 -16.859 1 92.81 177 ALA A N 1
ATOM 1345 C CA . ALA A 1 177 ? 13.945 -24.594 -16.031 1 92.81 177 ALA A CA 1
ATOM 1346 C C . ALA A 1 177 ? 12.906 -25.625 -15.602 1 92.81 177 ALA A C 1
ATOM 1348 O O . ALA A 1 177 ? 13.18 -26.828 -15.602 1 92.81 177 ALA A O 1
ATOM 1349 N N . TYR A 1 178 ? 11.766 -25.188 -15.234 1 92.75 178 TYR A N 1
ATOM 1350 C CA . TYR A 1 178 ? 10.695 -26.109 -14.875 1 92.75 178 TYR A CA 1
ATOM 1351 C C . TYR A 1 178 ? 10.305 -27 -16.047 1 92.75 178 TYR A C 1
ATOM 1353 O O . TYR A 1 178 ? 10.188 -28.219 -15.914 1 92.75 178 TYR A O 1
ATOM 1361 N N . THR A 1 179 ? 10.078 -26.375 -17.203 1 94.44 179 THR A N 1
ATOM 1362 C CA . THR A 1 179 ? 9.633 -27.094 -18.391 1 94.44 179 THR A CA 1
ATOM 1363 C C . THR A 1 179 ? 10.648 -28.156 -18.797 1 94.44 179 THR A C 1
ATOM 1365 O O . THR A 1 179 ? 10.273 -29.219 -19.312 1 94.44 179 THR A O 1
ATOM 1368 N N . ALA A 1 180 ? 11.867 -27.891 -18.5 1 94.75 180 ALA A N 1
ATOM 1369 C CA . ALA A 1 180 ? 12.945 -28.781 -18.922 1 94.75 180 ALA A CA 1
ATOM 1370 C C . ALA A 1 180 ? 12.977 -30.047 -18.062 1 94.75 180 ALA A C 1
ATOM 1372 O O . ALA A 1 180 ? 13.648 -31.016 -18.406 1 94.75 180 ALA A O 1
ATOM 1373 N N . LYS A 1 181 ? 12.281 -30.078 -17 1 91.88 181 LYS A N 1
ATOM 1374 C CA . LYS A 1 181 ? 12.305 -31.219 -16.094 1 91.88 181 LYS A CA 1
ATOM 1375 C C . LYS A 1 181 ? 11.703 -32.469 -16.75 1 91.88 181 LYS A C 1
ATOM 1377 O O . LYS A 1 181 ? 12.125 -33.594 -16.469 1 91.88 181 LYS A O 1
ATOM 1382 N N . LYS A 1 182 ? 10.641 -32.219 -17.562 1 92.75 182 LYS A N 1
ATOM 1383 C CA . LYS A 1 182 ? 9.984 -33.312 -18.266 1 92.75 182 LYS A CA 1
ATOM 1384 C C . LYS A 1 182 ? 9.555 -32.906 -19.672 1 92.75 182 LYS A C 1
ATOM 1386 O O . LYS A 1 182 ? 9.039 -31.797 -19.859 1 92.75 182 LYS A O 1
ATOM 1391 N N . PRO A 1 183 ? 9.641 -33.875 -20.547 1 91.06 183 PRO A N 1
ATOM 1392 C CA . PRO A 1 183 ? 9.242 -33.562 -21.922 1 91.06 183 PRO A CA 1
ATOM 1393 C C . PRO A 1 183 ? 7.758 -33.219 -22.047 1 91.06 183 PRO A C 1
ATOM 1395 O O . PRO A 1 183 ? 7.355 -32.5 -22.969 1 91.06 183 PRO A O 1
ATOM 1398 N N . SER A 1 184 ? 6.988 -33.719 -21.141 1 90.19 184 SER A N 1
ATOM 1399 C CA . SER A 1 184 ? 5.539 -33.594 -21.219 1 90.19 184 SER A CA 1
ATOM 1400 C C . SER A 1 184 ? 5.094 -32.219 -20.703 1 90.19 184 SER A C 1
ATOM 1402 O O . SER A 1 184 ? 3.93 -31.844 -20.859 1 90.19 184 SER A O 1
ATOM 1404 N N . TYR A 1 185 ? 6.012 -31.438 -20.094 1 92.19 185 TYR A N 1
ATOM 1405 C CA . TYR A 1 185 ? 5.633 -30.156 -19.531 1 92.19 185 TYR A CA 1
ATOM 1406 C C . TYR A 1 185 ? 5.508 -29.094 -20.625 1 92.19 185 TYR A C 1
ATOM 1408 O O . TYR A 1 185 ? 6.281 -29.094 -21.578 1 92.19 185 TYR A O 1
ATOM 1416 N N . ASN A 1 186 ? 4.551 -28.25 -20.594 1 96.69 186 ASN A N 1
ATOM 1417 C CA . ASN A 1 186 ? 4.281 -27.203 -21.578 1 96.69 186 ASN A CA 1
ATOM 1418 C C . ASN A 1 186 ? 4.996 -25.906 -21.219 1 96.69 186 ASN A C 1
ATOM 1420 O O . ASN A 1 186 ? 5.078 -25.531 -20.062 1 96.69 186 ASN A O 1
ATOM 1424 N N . PRO A 1 187 ? 5.488 -25.219 -22.172 1 97.62 187 PRO A N 1
ATOM 1425 C CA . PRO A 1 187 ? 6.223 -23.984 -21.906 1 97.62 187 PRO A CA 1
ATOM 1426 C C . PRO A 1 187 ? 5.309 -22.844 -21.469 1 97.62 187 PRO A C 1
ATOM 1428 O O . PRO A 1 187 ? 4.148 -22.781 -21.875 1 97.62 187 PRO A O 1
ATOM 1431 N N . THR A 1 188 ? 5.863 -22 -20.625 1 98.44 188 THR A N 1
ATOM 1432 C CA . THR A 1 188 ? 5.234 -20.734 -20.25 1 98.44 188 THR A CA 1
ATOM 1433 C C . THR A 1 188 ? 5.582 -19.641 -21.25 1 98.44 188 THR A C 1
ATOM 1435 O O . THR A 1 188 ? 6.727 -19.547 -21.688 1 98.44 188 THR A O 1
ATOM 1438 N N . ILE A 1 189 ? 4.637 -18.797 -21.609 1 98.75 189 ILE A N 1
ATOM 1439 C CA . ILE A 1 189 ? 4.922 -17.609 -22.406 1 98.75 189 ILE A CA 1
ATOM 1440 C C . ILE A 1 189 ? 4.996 -16.391 -21.484 1 98.75 189 ILE A C 1
ATOM 1442 O O . ILE A 1 189 ? 3.992 -15.977 -20.906 1 98.75 189 ILE A O 1
ATOM 1446 N N . VAL A 1 190 ? 6.152 -15.797 -21.375 1 98.69 190 VAL A N 1
ATOM 1447 C CA . VAL A 1 190 ? 6.348 -14.609 -20.547 1 98.69 190 VAL A CA 1
ATOM 1448 C C . VAL A 1 190 ? 6.023 -13.352 -21.344 1 98.69 190 VAL A C 1
ATOM 1450 O O . VAL A 1 190 ? 6.598 -13.133 -22.422 1 98.69 190 VAL A O 1
ATOM 1453 N N . VAL A 1 191 ? 5.109 -12.578 -20.891 1 98.38 191 VAL A N 1
ATOM 1454 C CA . VAL A 1 191 ? 4.637 -11.391 -21.594 1 98.38 191 VAL A CA 1
ATOM 1455 C C . VAL A 1 191 ? 4.715 -10.172 -20.688 1 98.38 191 VAL A C 1
ATOM 1457 O O . VAL A 1 191 ? 4.691 -10.305 -19.453 1 98.38 191 VAL A O 1
ATOM 1460 N N . PRO A 1 192 ? 4.875 -8.883 -21.156 1 97.31 192 PRO A N 1
ATOM 1461 C CA . PRO A 1 192 ? 5.023 -8.617 -22.594 1 97.31 192 PRO A CA 1
ATOM 1462 C C . PRO A 1 192 ? 6.465 -8.773 -23.078 1 97.31 192 PRO A C 1
ATOM 1464 O O . PRO A 1 192 ? 7.395 -8.719 -22.266 1 97.31 192 PRO A O 1
ATOM 1467 N N . ASN A 1 193 ? 6.66 -9.008 -24.281 1 95.69 193 ASN A N 1
ATOM 1468 C CA . ASN A 1 193 ? 7.949 -9.023 -24.969 1 95.69 193 ASN A CA 1
ATOM 1469 C C . ASN A 1 193 ? 7.898 -8.242 -26.281 1 95.69 193 ASN A C 1
ATOM 1471 O O . ASN A 1 193 ? 7.25 -8.656 -27.234 1 95.69 193 ASN A O 1
ATOM 1475 N N . PRO A 1 194 ? 8.555 -7.059 -26.281 1 96 194 PRO A N 1
ATOM 1476 C CA . PRO A 1 194 ? 9.492 -6.543 -25.281 1 96 194 PRO A CA 1
ATOM 1477 C C . PRO A 1 194 ? 8.797 -6 -24.047 1 96 194 PRO A C 1
ATOM 1479 O O . PRO A 1 194 ? 7.582 -5.77 -24.062 1 96 194 PRO A O 1
ATOM 1482 N N . ALA A 1 195 ? 9.617 -5.84 -23.016 1 95.81 195 ALA A N 1
ATOM 1483 C CA . ALA A 1 195 ? 9.094 -5.305 -21.75 1 95.81 195 ALA A CA 1
ATOM 1484 C C . ALA A 1 195 ? 8.383 -3.977 -21.984 1 95.81 195 ALA A C 1
ATOM 1486 O O . ALA A 1 195 ? 8.797 -3.176 -22.828 1 95.81 195 ALA A O 1
ATOM 1487 N N . SER A 1 196 ? 7.312 -3.77 -21.281 1 94.75 196 SER A N 1
ATOM 1488 C CA . SER A 1 196 ? 6.535 -2.535 -21.359 1 94.75 196 SER A CA 1
ATOM 1489 C C . SER A 1 196 ? 6.098 -2.08 -19.969 1 94.75 196 SER A C 1
ATOM 1491 O O . SER A 1 196 ? 5.582 -2.879 -19.188 1 94.75 196 SER A O 1
ATOM 1493 N N . LEU A 1 197 ? 6.238 -0.81 -19.734 1 93.19 197 LEU A N 1
ATOM 1494 C CA . LEU A 1 197 ? 5.828 -0.232 -18.453 1 93.19 197 LEU A CA 1
ATOM 1495 C C . LEU A 1 197 ? 4.312 -0.116 -18.375 1 93.19 197 LEU A C 1
ATOM 1497 O O . LEU A 1 197 ? 3.758 0.064 -17.281 1 93.19 197 LEU A O 1
ATOM 1501 N N . ASN A 1 198 ? 3.662 -0.281 -19.469 1 92.81 198 ASN A N 1
ATOM 1502 C CA . ASN A 1 198 ? 2.219 -0.076 -19.516 1 92.81 198 ASN A CA 1
ATOM 1503 C C . ASN A 1 198 ? 1.459 -1.387 -19.328 1 92.81 198 ASN A C 1
ATOM 1505 O O . ASN A 1 198 ? 0.246 -1.381 -19.109 1 92.81 198 ASN A O 1
ATOM 1509 N N . PHE A 1 199 ? 2.15 -2.51 -19.484 1 96.69 199 PHE A N 1
ATOM 1510 C CA . PHE A 1 199 ? 1.515 -3.807 -19.281 1 96.69 199 PHE A CA 1
ATOM 1511 C C . PHE A 1 199 ? 1.261 -4.059 -17.797 1 96.69 199 PHE A C 1
ATOM 1513 O O . PHE A 1 199 ? 2.174 -3.945 -16.984 1 96.69 199 PHE A O 1
ATOM 1520 N N . ARG A 1 200 ? 0.051 -4.406 -17.438 1 97.5 200 ARG A N 1
ATOM 1521 C CA . ARG A 1 200 ? -0.295 -4.414 -16.016 1 97.5 200 ARG A CA 1
ATOM 1522 C C . ARG A 1 200 ? -0.385 -5.836 -15.484 1 97.5 200 ARG A C 1
ATOM 1524 O O . ARG A 1 200 ? 0.247 -6.168 -14.477 1 97.5 200 ARG A O 1
ATOM 1531 N N . TYR A 1 201 ? -1.205 -6.668 -16.125 1 98.69 201 TYR A N 1
ATOM 1532 C CA . TYR A 1 201 ? -1.432 -8.016 -15.602 1 98.69 201 TYR A CA 1
ATOM 1533 C C . TYR A 1 201 ? -1.945 -8.938 -16.703 1 98.69 201 TYR A C 1
ATOM 1535 O O . TYR A 1 201 ? -2.352 -8.477 -17.766 1 98.69 201 TYR A O 1
ATOM 1543 N N . VAL A 1 202 ? -1.818 -10.211 -16.516 1 98.69 202 VAL A N 1
ATOM 1544 C CA . VAL A 1 202 ? -2.438 -11.242 -17.344 1 98.69 202 VAL A CA 1
ATOM 1545 C C . VAL A 1 202 ? -3.73 -11.719 -16.688 1 98.69 202 VAL A C 1
ATOM 1547 O O . VAL A 1 202 ? -3.73 -12.133 -15.531 1 98.69 202 VAL A O 1
ATOM 1550 N N . LYS A 1 203 ? -4.848 -11.656 -17.438 1 98.44 203 LYS A N 1
ATOM 1551 C CA . LYS A 1 203 ? -6.141 -12.117 -16.938 1 98.44 203 LYS A CA 1
ATOM 1552 C C . LYS A 1 203 ? -6.105 -13.602 -16.578 1 98.44 203 LYS A C 1
ATOM 1554 O O . LYS A 1 203 ? -5.184 -14.312 -16.984 1 98.44 203 LYS A O 1
ATOM 1559 N N . GLU A 1 204 ? -7.07 -13.984 -15.812 1 98.12 204 GLU A N 1
ATOM 1560 C CA . GLU A 1 204 ? -7.082 -15.352 -15.305 1 98.12 204 GLU A CA 1
ATOM 1561 C C . GLU A 1 204 ? -7.055 -16.359 -16.453 1 98.12 204 GLU A C 1
ATOM 1563 O O . GLU A 1 204 ? -7.684 -16.156 -17.484 1 98.12 204 GLU A O 1
ATOM 1568 N N . GLN A 1 205 ? -6.301 -17.375 -16.297 1 98.5 205 GLN A N 1
ATOM 1569 C CA . GLN A 1 205 ? -6.227 -18.562 -17.141 1 98.5 205 GLN A CA 1
ATOM 1570 C C . GLN A 1 205 ? -6.41 -19.828 -16.312 1 98.5 205 GLN A C 1
ATOM 1572 O O . GLN A 1 205 ? -5.938 -19.906 -15.18 1 98.5 205 GLN A O 1
ATOM 1577 N N . LEU A 1 206 ? -7.098 -20.797 -16.875 1 97.94 206 LEU A N 1
ATOM 1578 C CA . LEU A 1 206 ? -7.195 -22.094 -16.219 1 97.94 206 LEU A CA 1
ATOM 1579 C C . LEU A 1 206 ? -5.887 -22.859 -16.344 1 97.94 206 LEU A C 1
ATOM 1581 O O . LEU A 1 206 ? -5.277 -22.891 -17.406 1 97.94 206 LEU A O 1
ATOM 1585 N N . SER A 1 207 ? -5.484 -23.391 -15.195 1 97.38 207 SER A N 1
ATOM 1586 C CA . SER A 1 207 ? -4.316 -24.266 -15.258 1 97.38 207 SER A CA 1
ATOM 1587 C C . SER A 1 207 ? -4.562 -25.453 -16.188 1 97.38 207 SER A C 1
ATOM 1589 O O . SER A 1 207 ? -5.711 -25.766 -16.484 1 97.38 207 SER A O 1
ATOM 1591 N N . LEU A 1 208 ? -3.52 -26.125 -16.641 1 94.38 208 LEU A N 1
ATOM 1592 C CA . LEU A 1 208 ? -3.641 -27.219 -17.594 1 94.38 208 LEU A CA 1
ATOM 1593 C C . LEU A 1 208 ? -4.504 -28.344 -17.031 1 94.38 208 LEU A C 1
ATOM 1595 O O . LEU A 1 208 ? -5.266 -28.969 -17.766 1 94.38 208 LEU A O 1
ATOM 1599 N N . ASP A 1 209 ? -4.387 -28.547 -15.703 1 95 209 ASP A N 1
ATOM 1600 C CA . ASP A 1 209 ? -5.164 -29.609 -15.07 1 95 209 ASP A CA 1
ATOM 1601 C C . ASP A 1 209 ? -6.531 -29.094 -14.625 1 95 209 ASP A C 1
ATOM 1603 O O . ASP A 1 209 ? -7.293 -29.812 -13.969 1 95 209 ASP A O 1
ATOM 1607 N N . LYS A 1 210 ? -6.832 -27.828 -14.875 1 96.25 210 LYS A N 1
ATOM 1608 C CA . LYS A 1 210 ? -8.117 -27.172 -14.688 1 96.25 210 LYS A CA 1
ATOM 1609 C C . LYS A 1 210 ? -8.492 -27.094 -13.203 1 96.25 210 LYS A C 1
ATOM 1611 O O . LYS A 1 210 ? -9.672 -27.031 -12.859 1 96.25 210 LYS A O 1
ATOM 1616 N N . LYS A 1 211 ? -7.484 -27.094 -12.406 1 96.81 211 LYS A N 1
ATOM 1617 C CA . LYS A 1 211 ? -7.762 -27.141 -10.969 1 96.81 211 LYS A CA 1
ATOM 1618 C C . LYS A 1 211 ? -7.801 -25.734 -10.375 1 96.81 211 LYS A C 1
ATOM 1620 O O . LYS A 1 211 ? -8.492 -25.484 -9.391 1 96.81 211 LYS A O 1
ATOM 1625 N N . VAL A 1 212 ? -7.008 -24.797 -10.969 1 98.25 212 VAL A N 1
ATOM 1626 C CA . VAL A 1 212 ? -6.969 -23.438 -10.445 1 98.25 212 VAL A CA 1
ATOM 1627 C C . VAL A 1 212 ? -6.977 -22.438 -11.594 1 98.25 212 VAL A C 1
ATOM 1629 O O . VAL A 1 212 ? -6.641 -22.781 -12.727 1 98.25 212 VAL A O 1
ATOM 1632 N N . ARG A 1 213 ? -7.422 -21.266 -11.297 1 98.62 213 ARG A N 1
ATOM 1633 C CA . ARG A 1 213 ? -7.277 -20.094 -12.156 1 98.62 213 ARG A CA 1
ATOM 1634 C C . ARG A 1 213 ? -6.074 -19.25 -11.742 1 98.62 213 ARG A C 1
ATOM 1636 O O . ARG A 1 213 ? -5.844 -19.031 -10.547 1 98.62 213 ARG A O 1
ATOM 1643 N N . VAL A 1 214 ? -5.32 -18.797 -12.742 1 98.81 214 VAL A N 1
ATOM 1644 C CA . VAL A 1 214 ? -4.043 -18.156 -12.445 1 98.81 214 VAL A CA 1
ATOM 1645 C C . VAL A 1 214 ? -4.035 -16.734 -13 1 98.81 214 VAL A C 1
ATOM 1647 O O . VAL A 1 214 ? -4.363 -16.516 -14.172 1 98.81 214 VAL A O 1
ATOM 1650 N N . ILE A 1 215 ? -3.703 -15.75 -12.141 1 98.88 215 ILE A N 1
ATOM 1651 C CA . ILE A 1 215 ? -3.492 -14.352 -12.508 1 98.88 215 ILE A CA 1
ATOM 1652 C C . ILE A 1 215 ? -2.059 -13.945 -12.18 1 98.88 215 ILE A C 1
ATOM 1654 O O . ILE A 1 215 ? -1.535 -14.297 -11.117 1 98.88 215 ILE A O 1
ATOM 1658 N N . SER A 1 216 ? -1.388 -13.258 -13.055 1 98.88 216 SER A N 1
ATOM 1659 C CA . SER A 1 216 ? -0.077 -12.688 -12.758 1 98.88 216 SER A CA 1
ATOM 1660 C C . SER A 1 216 ? -0.039 -11.195 -13.07 1 98.88 216 SER A C 1
ATOM 1662 O O . SER A 1 216 ? -0.642 -10.742 -14.047 1 98.88 216 SER A O 1
ATOM 1664 N N . SER A 1 217 ? 0.6 -10.477 -12.242 1 98.62 217 SER A N 1
ATOM 1665 C CA . SER A 1 217 ? 0.649 -9.023 -12.383 1 98.62 217 SER A CA 1
ATOM 1666 C C . SER A 1 217 ? 2.082 -8.531 -12.562 1 98.62 217 SER A C 1
ATOM 1668 O O . SER A 1 217 ? 3.029 -9.203 -12.148 1 98.62 217 SER A O 1
ATOM 1670 N N . GLY A 1 218 ? 2.174 -7.344 -13.211 1 97.81 218 GLY A N 1
ATOM 1671 C CA . GLY A 1 218 ? 3.432 -6.613 -13.25 1 97.81 218 GLY A CA 1
ATOM 1672 C C . GLY A 1 218 ? 3.859 -6.078 -11.898 1 97.81 218 GLY A C 1
ATOM 1673 O O . GLY A 1 218 ? 3.514 -6.648 -10.867 1 97.81 218 GLY A O 1
ATOM 1674 N N . GLY A 1 219 ? 4.621 -5 -11.922 1 95.88 219 GLY A N 1
ATOM 1675 C CA . GLY A 1 219 ? 5.297 -4.547 -10.719 1 95.88 219 GLY A CA 1
ATOM 1676 C C . GLY A 1 219 ? 4.445 -3.635 -9.867 1 95.88 219 GLY A C 1
ATOM 1677 O O . GLY A 1 219 ? 3.869 -2.664 -10.359 1 95.88 219 GLY A O 1
ATOM 1678 N N . ILE A 1 220 ? 4.406 -3.883 -8.609 1 95.31 220 ILE A N 1
ATOM 1679 C CA . ILE A 1 220 ? 4.012 -3.076 -7.465 1 95.31 220 ILE A CA 1
ATOM 1680 C C . ILE A 1 220 ? 2.607 -2.516 -7.688 1 95.31 220 ILE A C 1
ATOM 1682 O O . ILE A 1 220 ? 1.619 -3.102 -7.238 1 95.31 220 ILE A O 1
ATOM 1686 N N . SER A 1 221 ? 2.473 -1.293 -8.469 1 96.69 221 SER A N 1
ATOM 1687 C CA . SER A 1 221 ? 1.141 -0.724 -8.641 1 96.69 221 SER A CA 1
ATOM 1688 C C . SER A 1 221 ? 0.264 -1.62 -9.508 1 96.69 221 SER A C 1
ATOM 1690 O O . SER A 1 221 ? -0.964 -1.587 -9.398 1 96.69 221 SER A O 1
ATOM 1692 N N . CYS A 1 222 ? 0.849 -2.451 -10.383 1 98.12 222 CYS A N 1
ATOM 1693 C CA . CYS A 1 222 ? 0.106 -3.402 -11.203 1 98.12 222 CYS A CA 1
ATOM 1694 C C . CYS A 1 222 ? -0.702 -4.355 -10.328 1 98.12 222 CYS A C 1
ATOM 1696 O O . CYS A 1 222 ? -1.768 -4.824 -10.734 1 98.12 222 CYS A O 1
ATOM 1698 N N . GLY A 1 223 ? -0.149 -4.625 -9.148 1 98.62 223 GLY A N 1
ATOM 1699 C CA . GLY A 1 223 ? -0.866 -5.477 -8.219 1 98.62 223 GLY A CA 1
ATOM 1700 C C . GLY A 1 223 ? -2.213 -4.914 -7.805 1 98.62 223 GLY A C 1
ATOM 1701 O O . GLY A 1 223 ? -3.154 -5.668 -7.547 1 98.62 223 GLY A O 1
ATOM 1702 N N . ILE A 1 224 ? -2.291 -3.566 -7.695 1 98.69 224 ILE A N 1
ATOM 1703 C CA . ILE A 1 224 ? -3.566 -2.93 -7.383 1 98.69 224 ILE A CA 1
ATOM 1704 C C . ILE A 1 224 ? -4.547 -3.145 -8.531 1 98.69 224 ILE A C 1
ATOM 1706 O O . ILE A 1 224 ? -5.691 -3.549 -8.312 1 98.69 224 ILE A O 1
ATOM 1710 N N . ASP A 1 225 ? -4.082 -2.99 -9.781 1 98.62 225 ASP A N 1
ATOM 1711 C CA . ASP A 1 225 ? -4.91 -3.199 -10.961 1 98.62 225 ASP A CA 1
ATOM 1712 C C . ASP A 1 225 ? -5.379 -4.648 -11.055 1 98.62 225 ASP A C 1
ATOM 1714 O O . ASP A 1 225 ? -6.559 -4.914 -11.305 1 98.62 225 ASP A O 1
ATOM 1718 N N . ALA A 1 226 ? -4.453 -5.551 -10.875 1 98.81 226 ALA A N 1
ATOM 1719 C CA . ALA A 1 226 ? -4.789 -6.969 -10.953 1 98.81 226 ALA A CA 1
ATOM 1720 C C . ALA A 1 226 ? -5.789 -7.355 -9.867 1 98.81 226 ALA A C 1
ATOM 1722 O O . ALA A 1 226 ? -6.66 -8.203 -10.094 1 98.81 226 ALA A O 1
ATOM 1723 N N . THR A 1 227 ? -5.676 -6.766 -8.68 1 98.88 227 THR A N 1
ATOM 1724 C CA . THR A 1 227 ? -6.57 -7.094 -7.578 1 98.88 227 THR A CA 1
ATOM 1725 C C . THR A 1 227 ? -7.969 -6.535 -7.832 1 98.88 227 THR A C 1
ATOM 1727 O O . THR A 1 227 ? -8.969 -7.164 -7.477 1 98.88 227 THR A O 1
ATOM 1730 N N . LEU A 1 228 ? -8.008 -5.332 -8.422 1 98.81 228 LEU A N 1
ATOM 1731 C CA . LEU A 1 228 ? -9.305 -4.816 -8.828 1 98.81 228 LEU A CA 1
ATOM 1732 C C . LEU A 1 228 ? -9.953 -5.738 -9.859 1 98.81 228 LEU A C 1
ATOM 1734 O O . LEU A 1 228 ? -11.164 -5.977 -9.812 1 98.81 228 LEU A O 1
ATOM 1738 N N . TYR A 1 229 ? -9.172 -6.309 -10.773 1 98.81 229 TYR A N 1
ATOM 1739 C CA . TYR A 1 229 ? -9.68 -7.297 -11.727 1 98.81 229 TYR A CA 1
ATOM 1740 C C . TYR A 1 229 ? -10.172 -8.539 -11 1 98.81 229 TYR A C 1
ATOM 1742 O O . TYR A 1 229 ? -11.25 -9.055 -11.305 1 98.81 229 TYR A O 1
ATOM 1750 N N . LEU A 1 230 ? -9.414 -9.008 -10.047 1 98.75 230 LEU A N 1
ATOM 1751 C CA . LEU A 1 230 ? -9.828 -10.164 -9.242 1 98.75 230 LEU A CA 1
ATOM 1752 C C . LEU A 1 230 ? -11.156 -9.898 -8.555 1 98.75 230 LEU A C 1
ATOM 1754 O O . LEU A 1 230 ? -12.047 -10.75 -8.562 1 98.75 230 LEU A O 1
ATOM 1758 N N . LEU A 1 231 ? -11.273 -8.688 -7.945 1 98.69 231 LEU A N 1
ATOM 1759 C CA . LEU A 1 231 ? -12.516 -8.305 -7.289 1 98.69 231 LEU A CA 1
ATOM 1760 C C . LEU A 1 231 ? -13.68 -8.344 -8.273 1 98.69 231 LEU A C 1
ATOM 1762 O O . LEU A 1 231 ? -14.742 -8.906 -7.965 1 98.69 231 LEU A O 1
ATOM 1766 N N . ALA A 1 232 ? -13.477 -7.777 -9.453 1 98.38 232 ALA A N 1
ATOM 1767 C CA . ALA A 1 232 ? -14.523 -7.797 -10.484 1 98.38 232 ALA A CA 1
ATOM 1768 C C . ALA A 1 232 ? -14.891 -9.227 -10.859 1 98.38 232 ALA A C 1
ATOM 1770 O O . ALA A 1 232 ? -16.062 -9.539 -11.078 1 98.38 232 ALA A O 1
ATOM 1771 N N . LEU A 1 233 ? -13.898 -10.055 -10.93 1 97.56 233 LEU A N 1
ATOM 1772 C CA . LEU A 1 233 ? -14.055 -11.445 -11.336 1 97.56 233 LEU A CA 1
ATOM 1773 C C . LEU A 1 233 ? -14.906 -12.211 -10.336 1 97.56 233 LEU A C 1
ATOM 1775 O O . LEU A 1 233 ? -15.75 -13.023 -10.719 1 97.56 233 LEU A O 1
ATOM 1779 N N . VAL A 1 234 ? -14.812 -11.922 -9.008 1 97.75 234 VAL A N 1
ATOM 1780 C CA . VAL A 1 234 ? -15.391 -12.828 -8.023 1 97.75 234 VAL A CA 1
ATOM 1781 C C . VAL A 1 234 ? -16.625 -12.188 -7.383 1 97.75 234 VAL A C 1
ATOM 1783 O O . VAL A 1 234 ? -17.469 -12.875 -6.816 1 97.75 234 VAL A O 1
ATOM 1786 N N . LYS A 1 235 ? -16.703 -10.844 -7.484 1 97.19 235 LYS A N 1
ATOM 1787 C CA . LYS A 1 235 ? -17.859 -10.203 -6.848 1 97.19 235 LYS A CA 1
ATOM 1788 C C . LYS A 1 235 ? -18.578 -9.281 -7.82 1 97.19 235 LYS A C 1
ATOM 1790 O O . LYS A 1 235 ? -19.609 -8.703 -7.484 1 97.19 235 LYS A O 1
ATOM 1795 N N . GLY A 1 236 ? -18 -9.055 -8.969 1 97.38 236 GLY A N 1
ATOM 1796 C CA . GLY A 1 236 ? -18.656 -8.242 -9.984 1 97.38 236 GLY A CA 1
ATOM 1797 C C . GLY A 1 236 ? -17.969 -6.902 -10.195 1 97.38 236 GLY A C 1
ATOM 1798 O O . GLY A 1 236 ? -17.219 -6.445 -9.352 1 97.38 236 GLY A O 1
ATOM 1799 N N . ILE A 1 237 ? -18.344 -6.242 -11.297 1 97.69 237 ILE A N 1
ATOM 1800 C CA . ILE A 1 237 ? -17.688 -5.023 -11.758 1 97.69 237 ILE A CA 1
ATOM 1801 C C . ILE A 1 237 ? -18.094 -3.85 -10.875 1 97.69 237 ILE A C 1
ATOM 1803 O O . ILE A 1 237 ? -17.297 -2.951 -10.609 1 97.69 237 ILE A O 1
ATOM 1807 N N . SER A 1 238 ? -19.297 -3.797 -10.391 1 98.12 238 SER A N 1
ATOM 1808 C CA . SER A 1 238 ? -19.797 -2.652 -9.633 1 98.12 238 SER A CA 1
ATOM 1809 C C . SER A 1 238 ? -19.016 -2.447 -8.344 1 98.12 238 SER A C 1
ATOM 1811 O O . SER A 1 238 ? -18.516 -1.348 -8.078 1 98.12 238 SER A O 1
ATOM 1813 N N . PRO A 1 239 ? -18.797 -3.541 -7.52 1 98.25 239 PRO A N 1
ATOM 1814 C CA . PRO A 1 239 ? -17.969 -3.342 -6.332 1 98.25 239 PRO A CA 1
ATOM 1815 C C . PRO A 1 239 ? -16.531 -2.936 -6.672 1 98.25 239 PRO A C 1
ATOM 1817 O O . PRO A 1 239 ? -15.922 -2.146 -5.945 1 98.25 239 PRO A O 1
ATOM 1820 N N . ALA A 1 240 ? -16 -3.453 -7.742 1 98.5 240 ALA A N 1
ATOM 1821 C CA . ALA A 1 240 ? -14.648 -3.104 -8.141 1 98.5 240 ALA A CA 1
ATOM 1822 C C . ALA A 1 240 ? -14.539 -1.616 -8.469 1 98.5 240 ALA A C 1
ATOM 1824 O O . ALA A 1 240 ? -13.586 -0.951 -8.047 1 98.5 240 ALA A O 1
ATOM 1825 N N . LEU A 1 241 ? -15.484 -1.107 -9.172 1 98.06 241 LEU A N 1
ATOM 1826 C CA . LEU A 1 241 ? -15.492 0.309 -9.523 1 98.06 241 LEU A CA 1
ATOM 1827 C C . LEU A 1 241 ? -15.695 1.173 -8.281 1 98.06 241 LEU A C 1
ATOM 1829 O O . LEU A 1 241 ? -15.086 2.234 -8.156 1 98.06 241 LEU A O 1
ATOM 1833 N N . ALA A 1 242 ? -16.516 0.722 -7.387 1 98.25 242 ALA A N 1
ATOM 1834 C CA . ALA A 1 242 ? -16.75 1.453 -6.145 1 98.25 242 ALA A CA 1
ATOM 1835 C C . ALA A 1 242 ? -15.461 1.56 -5.328 1 98.25 242 ALA A C 1
ATOM 1837 O O . ALA A 1 242 ? -15.148 2.623 -4.785 1 98.25 242 ALA A O 1
ATOM 1838 N N . VAL A 1 243 ? -14.75 0.465 -5.27 1 98.5 243 VAL A N 1
ATOM 1839 C CA . VAL A 1 243 ? -13.492 0.45 -4.523 1 98.5 243 VAL A CA 1
ATOM 1840 C C . VAL A 1 243 ? -12.477 1.366 -5.199 1 98.5 243 VAL A C 1
ATOM 1842 O O . VAL A 1 243 ? -11.805 2.156 -4.535 1 98.5 243 VAL A O 1
ATOM 1845 N N . ALA A 1 244 ? -12.367 1.268 -6.527 1 98.19 244 ALA A N 1
ATOM 1846 C CA . ALA A 1 244 ? -11.445 2.141 -7.254 1 98.19 244 ALA A CA 1
ATOM 1847 C C . ALA A 1 244 ? -11.758 3.609 -6.984 1 98.19 244 ALA A C 1
ATOM 1849 O O . ALA A 1 244 ? -10.844 4.418 -6.797 1 98.19 244 ALA A O 1
ATOM 1850 N N . GLN A 1 245 ? -12.992 3.959 -6.957 1 97.62 245 GLN A N 1
ATOM 1851 C CA . GLN A 1 245 ? -13.406 5.328 -6.676 1 97.62 245 GLN A CA 1
ATOM 1852 C C . GLN A 1 245 ? -13.047 5.738 -5.254 1 97.62 245 GLN A C 1
ATOM 1854 O O . GLN A 1 245 ? -12.492 6.816 -5.035 1 97.62 245 GLN A O 1
ATOM 1859 N N . MET A 1 246 ? -13.32 4.836 -4.289 1 97.44 246 MET A N 1
ATOM 1860 C CA . MET A 1 246 ? -13.008 5.121 -2.893 1 97.44 246 MET A CA 1
ATOM 1861 C C . MET A 1 246 ? -11.508 5.355 -2.709 1 97.44 246 MET A C 1
ATOM 1863 O O . MET A 1 246 ? -11.102 6.195 -1.904 1 97.44 246 MET A O 1
ATOM 1867 N N . MET A 1 247 ? -10.75 4.652 -3.5 1 97.88 247 MET A N 1
ATOM 1868 C CA . MET A 1 247 ? -9.297 4.742 -3.402 1 97.88 247 MET A CA 1
ATOM 1869 C C . MET A 1 247 ? -8.766 5.906 -4.234 1 97.88 247 MET A C 1
ATOM 1871 O O . MET A 1 247 ? -7.559 6.164 -4.254 1 97.88 247 MET A O 1
ATOM 1875 N N . GLN A 1 248 ? -9.672 6.586 -5 1 97.06 248 GLN A N 1
ATOM 1876 C CA . GLN A 1 248 ? -9.273 7.578 -5.996 1 97.06 248 GLN A CA 1
ATOM 1877 C C . GLN A 1 248 ? -8.156 7.043 -6.883 1 97.06 248 GLN A C 1
ATOM 1879 O O . GLN A 1 248 ? -7.141 7.715 -7.094 1 97.06 248 GLN A O 1
ATOM 1884 N N . TYR A 1 249 ? -8.328 5.82 -7.281 1 97 249 TYR A N 1
ATOM 1885 C CA . TYR A 1 249 ? -7.352 5.109 -8.102 1 97 249 TYR A CA 1
ATOM 1886 C C . TYR A 1 249 ? -7.852 4.949 -9.531 1 97 249 TYR A C 1
ATOM 1888 O O . TYR A 1 249 ? -8.969 4.484 -9.758 1 97 249 TYR A O 1
ATOM 1896 N N . ALA A 1 250 ? -6.992 5.363 -10.508 1 93.06 250 ALA A N 1
ATOM 1897 C CA . ALA A 1 250 ? -7.324 5.172 -11.914 1 93.06 250 ALA A CA 1
ATOM 1898 C C . ALA A 1 250 ? -7.016 3.744 -12.367 1 93.06 250 ALA A C 1
ATOM 1900 O O . ALA A 1 250 ? -5.906 3.457 -12.82 1 93.06 250 ALA A O 1
ATOM 1901 N N . TRP A 1 251 ? -8.047 2.918 -12.211 1 94.81 251 TRP A N 1
ATOM 1902 C CA . TRP A 1 251 ? -7.895 1.505 -12.547 1 94.81 251 TRP A CA 1
ATOM 1903 C C . TRP A 1 251 ? -7.605 1.324 -14.031 1 94.81 251 TRP A C 1
ATOM 1905 O O . TRP A 1 251 ? -8.32 1.865 -14.883 1 94.81 251 TRP A O 1
ATOM 1915 N N . ARG A 1 252 ? -6.562 0.625 -14.305 1 90.31 252 ARG A N 1
ATOM 1916 C CA . ARG A 1 252 ? -6.199 0.305 -15.68 1 90.31 252 ARG A CA 1
ATOM 1917 C C . ARG A 1 252 ? -6.488 -1.157 -16 1 90.31 252 ARG A C 1
ATOM 1919 O O . ARG A 1 252 ? -5.828 -2.057 -15.477 1 90.31 252 ARG A O 1
ATOM 1926 N N . GLU A 1 253 ? -7.422 -1.24 -16.922 1 83.69 253 GLU A N 1
ATOM 1927 C CA . GLU A 1 253 ? -7.805 -2.596 -17.297 1 83.69 253 GLU A CA 1
ATOM 1928 C C . GLU A 1 253 ? -6.984 -3.09 -18.484 1 83.69 253 GLU A C 1
ATOM 1930 O O . GLU A 1 253 ? -6.574 -2.299 -19.328 1 83.69 253 GLU A O 1
ATOM 1935 N N . MET A 1 254 ? -6.703 -4.316 -18.328 1 80.81 254 MET A N 1
ATOM 1936 C CA . MET A 1 254 ? -6.035 -4.938 -19.469 1 80.81 254 MET A CA 1
ATOM 1937 C C . MET A 1 254 ? -7.051 -5.539 -20.438 1 80.81 254 MET A C 1
ATOM 1939 O O . MET A 1 254 ? -8.141 -5.949 -20.016 1 80.81 254 MET A O 1
ATOM 1943 N N . PRO A 1 255 ? -6.75 -5.43 -21.625 1 67.81 255 PRO A N 1
ATOM 1944 C CA . PRO A 1 255 ? -7.668 -6.016 -22.609 1 67.81 255 PRO A CA 1
ATOM 1945 C C . PRO A 1 255 ? -7.879 -7.516 -22.406 1 67.81 255 PRO A C 1
ATOM 1947 O O . PRO A 1 255 ? -7.016 -8.188 -21.828 1 67.81 255 PRO A O 1
ATOM 1950 N N . MET B 1 1 ? 58.75 5.027 47.219 1 26.59 1 MET B N 1
ATOM 1951 C CA . MET B 1 1 ? 57.281 4.848 47.25 1 26.59 1 MET B CA 1
ATOM 1952 C C . MET B 1 1 ? 56.594 5.895 46.375 1 26.59 1 MET B C 1
ATOM 1954 O O . MET B 1 1 ? 56.469 7.051 46.781 1 26.59 1 MET B O 1
ATOM 1958 N N . TYR B 1 2 ? 56.875 5.898 45.031 1 32.91 2 TYR B N 1
ATOM 1959 C CA . TYR B 1 2 ? 56.594 6.867 43.969 1 32.91 2 TYR B CA 1
ATOM 1960 C C . TYR B 1 2 ? 55.094 7.062 43.781 1 32.91 2 TYR B C 1
ATOM 1962 O O . TYR B 1 2 ? 54.312 6.102 43.844 1 32.91 2 TYR B O 1
ATOM 1970 N N . PRO B 1 3 ? 54.625 8.219 44.188 1 32.69 3 PRO B N 1
ATOM 1971 C CA . PRO B 1 3 ? 53.219 8.609 44.125 1 32.69 3 PRO B CA 1
ATOM 1972 C C . PRO B 1 3 ? 52.625 8.359 42.719 1 32.69 3 PRO B C 1
ATOM 1974 O O . PRO B 1 3 ? 53.281 8.602 41.719 1 32.69 3 PRO B O 1
ATOM 1977 N N . ALA B 1 4 ? 51.75 7.305 42.656 1 30.12 4 ALA B N 1
ATOM 1978 C CA . ALA B 1 4 ? 50.938 6.797 41.531 1 30.12 4 ALA B CA 1
ATOM 1979 C C . ALA B 1 4 ? 50.094 7.902 40.938 1 30.12 4 ALA B C 1
ATOM 1981 O O . ALA B 1 4 ? 49.156 8.398 41.594 1 30.12 4 ALA B O 1
ATOM 1982 N N . SER B 1 5 ? 50.719 8.938 40.281 1 29.56 5 SER B N 1
ATOM 1983 C CA . SER B 1 5 ? 49.969 9.961 39.562 1 29.56 5 SER B CA 1
ATOM 1984 C C . SER B 1 5 ? 48.906 9.344 38.688 1 29.56 5 SER B C 1
ATOM 1986 O O . SER B 1 5 ? 49.156 8.453 37.875 1 29.56 5 SER B O 1
ATOM 1988 N N . MET B 1 6 ? 47.719 9.273 39.281 1 29 6 MET B N 1
ATOM 1989 C CA . MET B 1 6 ? 46.5 8.766 38.656 1 29 6 MET B CA 1
ATOM 1990 C C . MET B 1 6 ? 46.281 9.445 37.312 1 29 6 MET B C 1
ATOM 1992 O O . MET B 1 6 ? 46.094 10.664 37.25 1 29 6 MET B O 1
ATOM 1996 N N . ALA B 1 7 ? 46.906 8.992 36.25 1 31.75 7 ALA B N 1
ATOM 1997 C CA . ALA B 1 7 ? 46.625 9.43 34.875 1 31.75 7 ALA B CA 1
ATOM 1998 C C . ALA B 1 7 ? 45.125 9.578 34.656 1 31.75 7 ALA B C 1
ATOM 2000 O O . ALA B 1 7 ? 44.375 8.602 34.75 1 31.75 7 ALA B O 1
ATOM 2001 N N . LEU B 1 8 ? 44.531 10.672 35.031 1 27.28 8 LEU B N 1
ATOM 2002 C CA . LEU B 1 8 ? 43.156 10.961 34.688 1 27.28 8 LEU B CA 1
ATOM 2003 C C . LEU B 1 8 ? 42.906 10.703 33.188 1 27.28 8 LEU B C 1
ATOM 2005 O O . LEU B 1 8 ? 43.656 11.203 32.344 1 27.28 8 LEU B O 1
ATOM 2009 N N . LYS B 1 9 ? 42.469 9.508 32.875 1 32.88 9 LYS B N 1
ATOM 2010 C CA . LYS B 1 9 ? 42.031 9.25 31.5 1 32.88 9 LYS B CA 1
ATOM 2011 C C . LYS B 1 9 ? 41.25 10.43 30.938 1 32.88 9 LYS B C 1
ATOM 2013 O O . LYS B 1 9 ? 40.312 10.938 31.609 1 32.88 9 LYS B O 1
ATOM 2018 N N . PRO B 1 10 ? 41.875 11.133 30 1 31.61 10 PRO B N 1
ATOM 2019 C CA . PRO B 1 10 ? 41.094 12.242 29.453 1 31.61 10 PRO B CA 1
ATOM 2020 C C . PRO B 1 10 ? 39.625 11.867 29.188 1 31.61 10 PRO B C 1
ATOM 2022 O O . PRO B 1 10 ? 39.312 10.703 28.922 1 31.61 10 PRO B O 1
ATOM 2025 N N . ASP B 1 11 ? 38.656 12.422 29.922 1 29.98 11 ASP B N 1
ATOM 2026 C CA . ASP B 1 11 ? 37.219 12.484 29.641 1 29.98 11 ASP B CA 1
ATOM 2027 C C . ASP B 1 11 ? 36.969 12.75 28.156 1 29.98 11 ASP B C 1
ATOM 2029 O O . ASP B 1 11 ? 37.188 13.859 27.672 1 29.98 11 ASP B O 1
ATOM 2033 N N . THR B 1 12 ? 37.531 11.922 27.219 1 34.66 12 THR B N 1
ATOM 2034 C CA . THR B 1 12 ? 37.125 12.086 25.828 1 34.66 12 THR B CA 1
ATOM 2035 C C . THR B 1 12 ? 35.625 12.344 25.734 1 34.66 12 THR B C 1
ATOM 2037 O O . THR B 1 12 ? 34.812 11.461 26.031 1 34.66 12 THR B O 1
ATOM 2040 N N . SER B 1 13 ? 35.031 13.461 26.109 1 32.88 13 SER B N 1
ATOM 2041 C CA . SER B 1 13 ? 33.75 14.086 25.797 1 32.88 13 SER B CA 1
ATOM 2042 C C . SER B 1 13 ? 33.188 13.531 24.5 1 32.88 13 SER B C 1
ATOM 2044 O O . SER B 1 13 ? 33.906 13.141 23.594 1 32.88 13 SER B O 1
ATOM 2046 N N . MET B 1 14 ? 31.859 13.047 24.484 1 32.91 14 MET B N 1
ATOM 2047 C CA . MET B 1 14 ? 30.922 12.453 23.547 1 32.91 14 MET B CA 1
ATOM 2048 C C . MET B 1 14 ? 30.953 13.188 22.203 1 32.91 14 MET B C 1
ATOM 2050 O O . MET B 1 14 ? 30.5 14.328 22.109 1 32.91 14 MET B O 1
ATOM 2054 N N . GLU B 1 15 ? 31.875 13.164 21.391 1 34.81 15 GLU B N 1
ATOM 2055 C CA . GLU B 1 15 ? 31.812 13.578 20 1 34.81 15 GLU B CA 1
ATOM 2056 C C . GLU B 1 15 ? 30.422 13.359 19.422 1 34.81 15 GLU B C 1
ATOM 2058 O O . GLU B 1 15 ? 29.781 12.344 19.688 1 34.81 15 GLU B O 1
ATOM 2063 N N . GLY B 1 16 ? 29.641 14.406 19.047 1 36.41 16 GLY B N 1
ATOM 2064 C CA . GLY B 1 16 ? 28.328 14.445 18.406 1 36.41 16 GLY B CA 1
ATOM 2065 C C . GLY B 1 16 ? 28.125 13.312 17.422 1 36.41 16 GLY B C 1
ATOM 2066 O O . GLY B 1 16 ? 29.047 12.922 16.703 1 36.41 16 GLY B O 1
ATOM 2067 N N . THR B 1 17 ? 27.516 12.25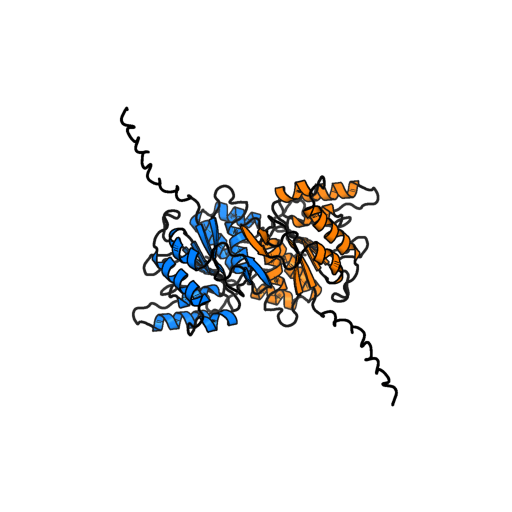8 17.656 1 40.22 17 THR B N 1
ATOM 2068 C CA . THR B 1 17 ? 27.094 11.258 16.688 1 40.22 17 THR B CA 1
ATOM 2069 C C . THR B 1 17 ? 26.938 11.891 15.297 1 40.22 17 THR B C 1
ATOM 2071 O O . THR B 1 17 ? 26.219 12.875 15.148 1 40.22 17 THR B O 1
ATOM 2074 N N . PRO B 1 18 ? 27.781 11.914 14.43 1 43.22 18 PRO B N 1
ATOM 2075 C CA . PRO B 1 18 ? 27.547 12.5 13.109 1 43.22 18 PRO B CA 1
ATOM 2076 C C . PRO B 1 18 ? 26.078 12.43 12.688 1 43.22 18 PRO B C 1
ATOM 2078 O O . PRO B 1 18 ? 25.438 11.375 12.82 1 43.22 18 PRO B O 1
ATOM 2081 N N . GLU B 1 19 ? 25.156 13.422 12.945 1 50.41 19 GLU B N 1
ATOM 2082 C CA . GLU B 1 19 ? 23.781 13.5 12.461 1 50.41 19 GLU B CA 1
ATOM 2083 C C . GLU B 1 19 ? 23.641 12.883 11.07 1 50.41 19 GLU B C 1
ATOM 2085 O O . GLU B 1 19 ? 24.375 13.234 10.156 1 50.41 19 GLU B O 1
ATOM 2090 N N . SER B 1 20 ? 23.172 11.727 10.906 1 62.62 20 SER B N 1
ATOM 2091 C CA . SER B 1 20 ? 22.969 11.039 9.633 1 62.62 20 SER B CA 1
ATOM 2092 C C . SER B 1 20 ? 22.469 12 8.562 1 62.62 20 SER B C 1
ATOM 2094 O O . SER B 1 20 ? 21.688 12.914 8.844 1 62.62 20 SER B O 1
ATOM 2096 N N . SER B 1 21 ? 23.172 12.273 7.465 1 82.19 21 SER B N 1
ATOM 2097 C CA . SER B 1 21 ? 22.859 13.07 6.281 1 82.19 21 SER B CA 1
ATOM 2098 C C . SER B 1 21 ? 21.562 12.586 5.621 1 82.19 21 SER B C 1
ATOM 2100 O O . SER B 1 21 ? 21.047 13.234 4.707 1 82.19 21 SER B O 1
ATOM 2102 N N . GLN B 1 22 ? 20.891 11.594 6.23 1 93.75 22 GLN B N 1
ATOM 2103 C CA . GLN B 1 22 ? 19.672 11.047 5.625 1 93.75 22 GLN B CA 1
ATOM 2104 C C . GLN B 1 22 ? 18.438 11.836 6.059 1 93.75 22 GLN B C 1
ATOM 2106 O O . GLN B 1 22 ? 18.25 12.086 7.25 1 93.75 22 GLN B O 1
ATOM 2111 N N . ILE B 1 23 ? 17.719 12.242 5.113 1 98.25 23 ILE B N 1
ATOM 2112 C CA . ILE B 1 23 ? 16.422 12.852 5.453 1 98.25 23 ILE B CA 1
ATOM 2113 C C . ILE B 1 23 ? 15.586 11.859 6.246 1 98.25 23 ILE B C 1
ATOM 2115 O O . ILE B 1 23 ? 15.453 10.695 5.859 1 98.25 23 ILE B O 1
ATOM 2119 N N . SER B 1 24 ? 15.047 12.297 7.375 1 98.56 24 SER B N 1
ATOM 2120 C CA . SER B 1 24 ? 14.312 11.438 8.297 1 98.56 24 SER B CA 1
ATOM 2121 C C . SER B 1 24 ? 12.82 11.75 8.266 1 98.56 24 SER B C 1
ATOM 2123 O O . SER B 1 24 ? 12.422 12.906 8.414 1 98.56 24 SER B O 1
ATOM 2125 N N . VAL B 1 25 ? 11.969 10.688 8.062 1 98.88 25 VAL B N 1
ATOM 2126 C CA . VAL B 1 25 ? 10.516 10.82 7.938 1 98.88 25 VAL B CA 1
ATOM 2127 C C . VAL B 1 25 ? 9.828 10.102 9.094 1 98.88 25 VAL B C 1
ATOM 2129 O O . VAL B 1 25 ? 10.156 8.953 9.406 1 98.88 25 VAL B O 1
ATOM 2132 N N . LEU B 1 26 ? 8.906 10.773 9.719 1 98.88 26 LEU B N 1
ATOM 2133 C CA . LEU B 1 26 ? 8.109 10.219 10.805 1 98.88 26 LEU B CA 1
ATOM 2134 C C . LEU B 1 26 ? 6.664 10.016 10.367 1 98.88 26 LEU B C 1
ATOM 2136 O O . LEU B 1 26 ? 6.02 10.953 9.891 1 98.88 26 LEU B O 1
ATOM 2140 N N . PHE B 1 27 ? 6.207 8.789 10.484 1 98.88 27 PHE B N 1
ATOM 2141 C CA . PHE B 1 27 ? 4.793 8.469 10.32 1 98.88 27 PHE B CA 1
ATOM 2142 C C . PHE B 1 27 ? 4.105 8.328 11.672 1 98.88 27 PHE B C 1
ATOM 2144 O O . PHE B 1 27 ? 4.648 7.723 12.594 1 98.88 27 PHE B O 1
ATOM 2151 N N . LEU B 1 28 ? 2.895 8.883 11.805 1 97.88 28 LEU B N 1
ATOM 2152 C CA . LEU B 1 28 ? 2.076 8.656 12.992 1 97.88 28 LEU B CA 1
ATOM 2153 C C . LEU B 1 28 ? 0.946 7.676 12.695 1 97.88 28 LEU B C 1
ATOM 2155 O O . LEU B 1 28 ? -0.029 8.031 12.031 1 97.88 28 LEU B O 1
ATOM 2159 N N . ALA B 1 29 ? 1.09 6.508 13.234 1 97.06 29 ALA B N 1
ATOM 2160 C CA . ALA B 1 29 ? 0.115 5.449 12.984 1 97.06 29 ALA B CA 1
ATOM 2161 C C . ALA B 1 29 ? -0.809 5.258 14.18 1 97.06 29 ALA B C 1
ATOM 2163 O O . ALA B 1 29 ? -0.453 5.605 15.312 1 97.06 29 ALA B O 1
ATOM 2164 N N . TYR B 1 30 ? -2.002 4.77 13.945 1 94.62 30 TYR B N 1
ATOM 2165 C CA . TYR B 1 30 ? -3.029 4.473 14.938 1 94.62 30 TYR B CA 1
ATOM 2166 C C . TYR B 1 30 ? -3.967 3.379 14.438 1 94.62 30 TYR B C 1
ATOM 2168 O O . TYR B 1 30 ? -3.934 3.012 13.266 1 94.62 30 TYR B O 1
ATOM 2176 N N . ASP B 1 31 ? -4.707 2.773 15.328 1 94.69 31 ASP B N 1
ATOM 2177 C CA . ASP B 1 31 ? -5.637 1.732 14.914 1 94.69 31 ASP B CA 1
ATOM 2178 C C . ASP B 1 31 ? -6.656 2.275 13.914 1 94.69 31 ASP B C 1
ATOM 2180 O O . ASP B 1 31 ? -7.152 3.393 14.07 1 94.69 31 ASP B O 1
ATOM 2184 N N . THR B 1 32 ? -6.938 1.524 12.883 1 94.62 32 THR B N 1
ATOM 2185 C CA . THR B 1 32 ? -7.926 1.757 11.836 1 94.62 32 THR B CA 1
ATOM 2186 C C . THR B 1 32 ? -7.406 2.766 10.812 1 94.62 32 THR B C 1
ATOM 2188 O O . THR B 1 32 ? -8.188 3.338 10.047 1 94.62 32 THR B O 1
ATOM 2191 N N . PHE B 1 33 ? -6.062 3.021 10.906 1 96.62 33 PHE B N 1
ATOM 2192 C CA . PHE B 1 33 ? -5.508 3.791 9.797 1 96.62 33 PHE B CA 1
ATOM 2193 C C . PHE B 1 33 ? -5.695 3.053 8.477 1 96.62 33 PHE B C 1
ATOM 2195 O O . PHE B 1 33 ? -5.855 1.831 8.461 1 96.62 33 PHE B O 1
ATOM 2202 N N . ASN B 1 34 ? -5.77 3.805 7.395 1 98.12 34 ASN B N 1
ATOM 2203 C CA . ASN B 1 34 ? -5.789 3.174 6.078 1 98.12 34 ASN B CA 1
ATOM 2204 C C . ASN B 1 34 ? -4.418 2.619 5.703 1 98.12 34 ASN B C 1
ATOM 2206 O O . ASN B 1 34 ? -3.42 3.34 5.746 1 98.12 34 ASN B O 1
ATOM 2210 N N . THR B 1 35 ? -4.348 1.414 5.316 1 98.56 35 THR B N 1
ATOM 2211 C CA . THR B 1 35 ? -3.078 0.723 5.125 1 98.56 35 THR B CA 1
ATOM 2212 C C . THR B 1 35 ? -2.258 1.393 4.023 1 98.56 35 THR B C 1
ATOM 2214 O O . THR B 1 35 ? -1.044 1.554 4.156 1 98.56 35 THR B O 1
ATOM 2217 N N . LEU B 1 36 ? -2.871 1.892 2.961 1 98.44 36 LEU B N 1
ATOM 2218 C CA . LEU B 1 36 ? -2.141 2.488 1.848 1 98.44 36 LEU B CA 1
ATOM 2219 C C . LEU B 1 36 ? -1.674 3.896 2.197 1 98.44 36 LEU B C 1
ATOM 2221 O O . LEU B 1 36 ? -0.774 4.438 1.549 1 98.44 36 LEU B O 1
ATOM 2225 N N . ASP B 1 37 ? -2.277 4.516 3.213 1 98.75 37 ASP B N 1
ATOM 2226 C CA . ASP B 1 37 ? -1.859 5.848 3.633 1 98.75 37 ASP B CA 1
ATOM 2227 C C . ASP B 1 37 ? -0.472 5.812 4.27 1 98.75 37 ASP B C 1
ATOM 2229 O O . ASP B 1 37 ? 0.183 6.848 4.402 1 98.75 37 ASP B O 1
ATOM 2233 N N . ILE B 1 38 ? -0.064 4.648 4.684 1 98.81 38 ILE B N 1
ATOM 2234 C CA . ILE B 1 38 ? 1.282 4.508 5.227 1 98.81 38 ILE B CA 1
ATOM 2235 C C . ILE B 1 38 ? 2.166 3.762 4.227 1 98.81 38 ILE B C 1
ATOM 2237 O O . ILE B 1 38 ? 3.271 4.207 3.912 1 98.81 38 ILE B O 1
ATOM 2241 N N . HIS B 1 39 ? 1.672 2.723 3.656 1 98.75 39 HIS B N 1
ATOM 2242 C CA . HIS B 1 39 ? 2.514 1.823 2.875 1 98.75 39 HIS B CA 1
ATOM 2243 C C . HIS B 1 39 ? 2.707 2.346 1.454 1 98.75 39 HIS B C 1
ATOM 2245 O O . HIS B 1 39 ? 3.668 1.976 0.777 1 98.75 39 HIS B O 1
ATOM 2251 N N . GLY B 1 40 ? 1.774 3.189 0.941 1 98.69 40 GLY B N 1
ATOM 2252 C CA . GLY B 1 40 ? 2.055 3.914 -0.289 1 98.69 40 GLY B CA 1
ATOM 2253 C C . GLY B 1 40 ? 3.301 4.773 -0.205 1 98.69 40 GLY B C 1
ATOM 2254 O O . GLY B 1 40 ? 4.266 4.555 -0.939 1 98.69 40 GLY B O 1
ATOM 2255 N N . PRO B 1 41 ? 3.293 5.664 0.757 1 98.88 41 PRO B N 1
ATOM 2256 C CA . PRO B 1 41 ? 4.473 6.508 0.968 1 98.88 41 PRO B CA 1
ATOM 2257 C C . PRO B 1 41 ? 5.723 5.699 1.303 1 98.88 41 PRO B C 1
ATOM 2259 O O . PRO B 1 41 ? 6.824 6.055 0.875 1 98.88 41 PRO B O 1
ATOM 2262 N N . LEU B 1 42 ? 5.59 4.613 2.055 1 98.81 42 LEU B N 1
ATOM 2263 C CA . LEU B 1 42 ? 6.746 3.785 2.385 1 98.81 42 LEU B CA 1
ATOM 2264 C C . LEU B 1 42 ? 7.375 3.201 1.125 1 98.81 42 LEU B C 1
ATOM 2266 O O . LEU B 1 42 ? 8.602 3.119 1.02 1 98.81 42 LEU B O 1
ATOM 2270 N N . ASP B 1 43 ? 6.527 2.77 0.198 1 98.69 43 ASP B N 1
ATOM 2271 C CA . ASP B 1 43 ? 7.086 2.197 -1.023 1 98.69 43 ASP B CA 1
ATOM 2272 C C . ASP B 1 43 ? 7.797 3.262 -1.855 1 98.69 43 ASP B C 1
ATOM 2274 O O . ASP B 1 43 ? 8.82 2.986 -2.482 1 98.69 43 ASP B O 1
ATOM 2278 N N . VAL B 1 44 ? 7.273 4.508 -1.814 1 98.81 44 VAL B N 1
ATOM 2279 C CA . VAL B 1 44 ? 7.895 5.609 -2.537 1 98.81 44 VAL B CA 1
ATOM 2280 C C . VAL B 1 44 ? 9.227 5.969 -1.885 1 98.81 44 VAL B C 1
ATOM 2282 O O . VAL B 1 44 ? 10.273 5.934 -2.537 1 98.81 44 VAL B O 1
ATOM 2285 N N . LEU B 1 45 ? 9.25 6.176 -0.605 1 98.88 45 LEU B N 1
ATOM 2286 C CA . LEU B 1 45 ? 10.398 6.762 0.08 1 98.88 45 LEU B CA 1
ATOM 2287 C C . LEU B 1 45 ? 11.43 5.688 0.429 1 98.88 45 LEU B C 1
ATOM 2289 O O . LEU B 1 45 ? 12.594 6 0.681 1 98.88 45 LEU B O 1
ATOM 2293 N N . GLY B 1 46 ? 10.969 4.453 0.483 1 98.5 46 GLY B N 1
ATOM 2294 C CA . GLY B 1 46 ? 11.859 3.342 0.793 1 98.5 46 GLY B CA 1
ATOM 2295 C C . GLY B 1 46 ? 12.227 2.518 -0.424 1 98.5 46 GLY B C 1
ATOM 2296 O O . GLY B 1 46 ? 12.75 1.409 -0.294 1 98.5 46 GLY B O 1
ATOM 2297 N N . ASN B 1 47 ? 11.977 3.012 -1.594 1 98.06 47 ASN B N 1
ATOM 2298 C CA . ASN B 1 47 ? 12.148 2.27 -2.838 1 98.06 47 ASN B CA 1
ATOM 2299 C C . ASN B 1 47 ? 13.617 1.965 -3.111 1 98.06 47 ASN B C 1
ATOM 2301 O O . ASN B 1 47 ? 14.484 2.793 -2.838 1 98.06 47 ASN B O 1
ATOM 2305 N N . VAL B 1 48 ? 13.898 0.866 -3.748 1 96.12 48 VAL B N 1
ATOM 2306 C CA . VAL B 1 48 ? 15.258 0.406 -4.039 1 96.12 48 VAL B CA 1
ATOM 2307 C C . VAL B 1 48 ? 15.953 1.408 -4.953 1 96.12 48 VAL B C 1
ATOM 2309 O O . VAL B 1 48 ? 17.188 1.532 -4.926 1 96.12 48 VAL B O 1
ATOM 2312 N N . ALA B 1 49 ? 15.188 2.184 -5.734 1 97 49 ALA B N 1
ATOM 2313 C CA . ALA B 1 49 ? 15.75 3.205 -6.613 1 97 49 ALA B CA 1
ATOM 2314 C C . ALA B 1 49 ? 16.453 4.301 -5.812 1 97 49 ALA B C 1
ATOM 2316 O O . ALA B 1 49 ? 17.219 5.094 -6.367 1 97 49 ALA B O 1
ATOM 2317 N N . LEU B 1 50 ? 16.203 4.336 -4.523 1 97.88 50 LEU B N 1
ATOM 2318 C CA . LEU B 1 50 ? 16.781 5.379 -3.68 1 97.88 50 LEU B CA 1
ATOM 2319 C C . LEU B 1 50 ? 17.906 4.82 -2.82 1 97.88 50 LEU B C 1
ATOM 2321 O O . LEU B 1 50 ? 18.312 5.445 -1.838 1 97.88 50 LEU B O 1
ATOM 2325 N N . SER B 1 51 ? 18.469 3.664 -3.156 1 95.25 51 SER B N 1
ATOM 2326 C CA . SER B 1 51 ? 19.438 2.961 -2.326 1 95.25 51 SER B CA 1
ATOM 2327 C C . SER B 1 51 ? 20.719 3.783 -2.15 1 95.25 51 SER B C 1
ATOM 2329 O O . SER B 1 51 ? 21.406 3.656 -1.138 1 95.25 51 SER B O 1
ATOM 2331 N N . ALA B 1 52 ? 21.016 4.688 -3.064 1 95.5 52 ALA B N 1
ATOM 2332 C CA . ALA B 1 52 ? 22.234 5.5 -2.99 1 95.5 52 ALA B CA 1
ATOM 2333 C C . ALA B 1 52 ? 22.062 6.641 -1.99 1 95.5 52 ALA B C 1
ATOM 2335 O O . ALA B 1 52 ? 23.047 7.141 -1.44 1 95.5 52 ALA B O 1
ATOM 2336 N N . ASP B 1 53 ? 20.891 7.074 -1.794 1 96.44 53 ASP B N 1
ATOM 2337 C CA . ASP B 1 53 ? 20.562 8.156 -0.871 1 96.44 53 ASP B CA 1
ATOM 2338 C C . ASP B 1 53 ? 19.234 7.879 -0.171 1 96.44 53 ASP B C 1
ATOM 2340 O O . ASP B 1 53 ? 18.234 8.547 -0.448 1 96.44 53 ASP B 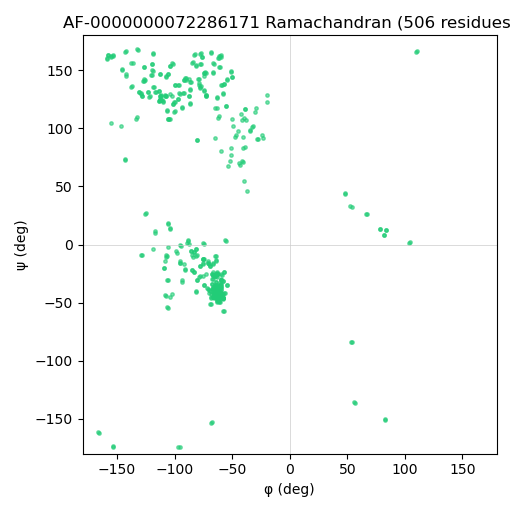O 1
ATOM 2344 N N . PRO B 1 54 ? 19.25 6.953 0.735 1 97.5 54 PRO B N 1
ATOM 2345 C CA . PRO B 1 54 ? 18 6.484 1.333 1 97.5 54 PRO B CA 1
ATOM 2346 C C . PRO B 1 54 ? 17.438 7.453 2.373 1 97.5 54 PRO B C 1
ATOM 2348 O O . PRO B 1 54 ? 18.172 8.273 2.918 1 97.5 54 PRO B O 1
ATOM 2351 N N . PHE B 1 55 ? 16.141 7.406 2.598 1 98.38 55 PHE B N 1
ATOM 2352 C CA . PHE B 1 55 ? 15.492 8.039 3.736 1 98.38 55 PHE B CA 1
ATOM 2353 C C . PHE B 1 55 ? 15.602 7.168 4.98 1 98.38 55 PHE B C 1
ATOM 2355 O O . PHE B 1 55 ? 15.828 5.961 4.879 1 98.38 55 PHE B O 1
ATOM 2362 N N . LYS B 1 56 ? 15.555 7.789 6.102 1 98.25 56 LYS B N 1
ATOM 2363 C CA . LYS B 1 56 ? 15.234 7.078 7.336 1 98.25 56 LYS B CA 1
ATOM 2364 C C . LYS B 1 56 ? 13.742 7.148 7.641 1 98.25 56 LYS B C 1
ATOM 2366 O O . LYS B 1 56 ? 13.195 8.234 7.852 1 98.25 56 LYS B O 1
ATOM 2371 N N . LEU B 1 57 ? 13.07 6.02 7.664 1 98.75 57 LEU B N 1
ATOM 2372 C CA . LEU B 1 57 ? 11.617 5.961 7.809 1 98.75 57 LEU B CA 1
ATOM 2373 C C . LEU B 1 57 ? 11.234 5.367 9.164 1 98.75 57 LEU B C 1
ATOM 2375 O O . LEU B 1 57 ? 11.68 4.273 9.516 1 98.75 57 LEU B O 1
ATOM 2379 N N . THR B 1 58 ? 10.453 6.102 9.922 1 98.81 58 THR B N 1
ATOM 2380 C CA . THR B 1 58 ? 10.07 5.684 11.266 1 98.81 58 THR B CA 1
ATOM 2381 C C . THR B 1 58 ? 8.562 5.746 11.445 1 98.81 58 THR B C 1
ATOM 2383 O O . THR B 1 58 ? 7.938 6.77 11.156 1 98.81 58 THR B O 1
ATOM 2386 N N . ILE B 1 59 ? 8 4.641 11.906 1 98.88 59 ILE B N 1
ATOM 2387 C CA . ILE B 1 59 ? 6.586 4.586 12.266 1 98.88 59 ILE B CA 1
ATOM 2388 C C . ILE B 1 59 ? 6.434 4.672 13.781 1 98.88 59 ILE B C 1
ATOM 2390 O O . ILE B 1 59 ? 6.961 3.832 14.516 1 98.88 59 ILE B O 1
ATOM 2394 N N . ALA B 1 60 ? 5.734 5.664 14.234 1 98.75 60 ALA B N 1
ATOM 2395 C CA . ALA B 1 60 ? 5.414 5.812 15.648 1 98.75 60 ALA B CA 1
ATOM 2396 C C . ALA B 1 60 ? 3.941 5.512 15.914 1 98.75 60 ALA B C 1
ATOM 2398 O O . ALA B 1 60 ? 3.082 5.809 15.078 1 98.75 60 ALA B O 1
ATOM 2399 N N . ALA B 1 61 ? 3.674 4.949 16.984 1 97.69 61 ALA B N 1
ATOM 2400 C CA . ALA B 1 61 ? 2.312 4.664 17.422 1 97.69 61 ALA B CA 1
ATOM 2401 C C . ALA B 1 61 ? 2.244 4.555 18.953 1 97.69 61 ALA B C 1
ATOM 2403 O O . ALA B 1 61 ? 3.275 4.473 19.609 1 97.69 61 ALA B O 1
ATOM 2404 N N . GLN B 1 62 ? 1.008 4.688 19.422 1 94.5 62 GLN B N 1
ATOM 2405 C CA . GLN B 1 62 ? 0.804 4.555 20.859 1 94.5 62 GLN B CA 1
ATOM 2406 C C . GLN B 1 62 ? 1.054 3.121 21.312 1 94.5 62 GLN B C 1
ATOM 2408 O O . GLN B 1 62 ? 1.762 2.895 22.297 1 94.5 62 GLN B O 1
ATOM 2413 N N . HIS B 1 63 ? 0.514 2.145 20.594 1 95.31 63 HIS B N 1
ATOM 2414 C CA . HIS B 1 63 ? 0.641 0.732 20.922 1 95.31 63 HIS B CA 1
ATOM 2415 C C . HIS B 1 63 ? 1.691 0.051 20.047 1 95.31 63 HIS B C 1
ATOM 2417 O O . HIS B 1 63 ? 1.986 0.517 18.953 1 95.31 63 HIS B O 1
ATOM 2423 N N . ASP B 1 64 ? 2.205 -1.009 20.578 1 97.81 64 ASP B N 1
ATOM 2424 C CA . ASP B 1 64 ? 3.264 -1.723 19.875 1 97.81 64 ASP B CA 1
ATOM 2425 C C . ASP B 1 64 ? 2.771 -2.24 18.531 1 97.81 64 ASP B C 1
ATOM 2427 O O . ASP B 1 64 ? 3.459 -2.094 17.516 1 97.81 64 ASP B O 1
ATOM 2431 N N . ILE B 1 65 ? 1.581 -2.848 18.578 1 98.31 65 ILE B N 1
ATOM 2432 C CA . ILE B 1 65 ? 0.939 -3.346 17.359 1 98.31 65 ILE B CA 1
ATOM 2433 C C . ILE B 1 65 ? -0.325 -2.537 17.078 1 98.31 65 ILE B C 1
ATOM 2435 O O . ILE B 1 65 ? -1.134 -2.301 17.984 1 98.31 65 ILE B O 1
ATOM 2439 N N . ILE B 1 66 ? -0.436 -2.027 15.859 1 97.12 66 ILE B N 1
ATOM 2440 C CA . ILE B 1 66 ? -1.652 -1.35 15.422 1 97.12 66 ILE B CA 1
ATOM 2441 C C . ILE B 1 66 ? -2.254 -2.088 14.227 1 97.12 66 ILE B C 1
ATOM 2443 O O . ILE B 1 66 ? -1.53 -2.709 13.445 1 97.12 66 ILE B O 1
ATOM 2447 N N . THR B 1 67 ? -3.535 -2.008 14.148 1 97.81 67 THR B N 1
ATOM 2448 C CA . THR B 1 67 ? -4.25 -2.717 13.086 1 97.81 67 THR B CA 1
ATOM 2449 C C . THR B 1 67 ? -4.883 -1.731 12.109 1 97.81 67 THR B C 1
ATOM 2451 O O . THR B 1 67 ? -5.609 -0.823 12.516 1 97.81 67 THR B O 1
ATOM 2454 N N . SER B 1 68 ? -4.551 -1.893 10.828 1 98 68 SER B N 1
ATOM 2455 C CA . SER B 1 68 ? -5.145 -1.044 9.797 1 98 68 SER B CA 1
ATOM 2456 C C . SER B 1 68 ? -6.633 -1.334 9.633 1 98 68 SER B C 1
ATOM 2458 O O . SER B 1 68 ? -7.133 -2.348 10.125 1 98 68 SER B O 1
ATOM 2460 N N . ALA B 1 69 ? -7.316 -0.455 8.977 1 96.94 69 ALA B N 1
ATOM 2461 C CA . ALA B 1 69 ? -8.742 -0.629 8.695 1 96.94 69 ALA B CA 1
ATOM 2462 C C . ALA B 1 69 ? -8.984 -1.905 7.895 1 96.94 69 ALA B C 1
ATOM 2464 O O . ALA B 1 69 ? -10.047 -2.52 8.008 1 96.94 69 ALA B O 1
ATOM 2465 N N . GLU B 1 70 ? -7.992 -2.383 7.121 1 97.38 70 GLU B N 1
ATOM 2466 C CA . GLU B 1 70 ? -8.117 -3.541 6.242 1 97.38 70 GLU B CA 1
ATOM 2467 C C . GLU B 1 70 ? -7.637 -4.812 6.934 1 97.38 70 GLU B C 1
ATOM 2469 O O . GLU B 1 70 ? -7.609 -5.883 6.324 1 97.38 70 GLU B O 1
ATOM 2474 N N . GLY B 1 71 ? -7.176 -4.711 8.148 1 97.31 71 GLY B N 1
ATOM 2475 C CA . GLY B 1 71 ? -6.922 -5.895 8.961 1 97.31 71 GLY B CA 1
ATOM 2476 C C . GLY B 1 71 ? -5.449 -6.234 9.07 1 97.31 71 GLY B C 1
ATOM 2477 O O . GLY B 1 71 ? -5.078 -7.207 9.734 1 97.31 71 GLY B O 1
ATOM 2478 N N . ALA B 1 72 ? -4.57 -5.434 8.477 1 98.38 72 ALA B N 1
ATOM 2479 C CA . ALA B 1 72 ? -3.137 -5.672 8.602 1 98.38 72 ALA B CA 1
ATOM 2480 C C . ALA B 1 72 ? -2.621 -5.203 9.961 1 98.38 72 ALA B C 1
ATOM 2482 O O . ALA B 1 72 ? -2.975 -4.117 10.43 1 98.38 72 ALA B O 1
ATOM 2483 N N . LYS B 1 73 ? -1.812 -6.012 10.57 1 98.69 73 LYS B N 1
ATOM 2484 C CA . LYS B 1 73 ? -1.17 -5.668 11.836 1 98.69 73 LYS B CA 1
ATOM 2485 C C . LYS B 1 73 ? 0.27 -5.215 11.617 1 98.69 73 LYS B C 1
ATOM 2487 O O . LYS B 1 73 ? 1.088 -5.961 11.078 1 98.69 73 LYS B O 1
ATOM 2492 N N . ILE B 1 74 ? 0.562 -4.027 12.055 1 98.25 74 ILE B N 1
ATOM 2493 C CA . ILE B 1 74 ? 1.918 -3.52 11.891 1 98.25 74 ILE B CA 1
ATOM 2494 C C . ILE B 1 74 ? 2.527 -3.209 13.25 1 98.25 74 ILE B C 1
ATOM 2496 O O . ILE B 1 74 ? 1.821 -2.803 14.18 1 98.25 74 ILE B O 1
ATOM 2500 N N . GLN B 1 75 ? 3.775 -3.424 13.352 1 98.69 75 GLN B N 1
ATOM 2501 C CA . GLN B 1 75 ? 4.512 -3.061 14.555 1 98.69 75 GLN B CA 1
ATOM 2502 C C . GLN B 1 75 ? 5.176 -1.694 14.406 1 98.69 75 GLN B C 1
ATOM 2504 O O . GLN B 1 75 ? 5.883 -1.446 13.422 1 98.69 75 GLN B O 1
ATOM 2509 N N . ARG B 1 76 ? 4.949 -0.859 15.383 1 98.5 76 ARG B N 1
ATOM 2510 C CA . ARG B 1 76 ? 5.598 0.448 15.359 1 98.5 76 ARG B CA 1
ATOM 2511 C C . ARG B 1 76 ? 7.113 0.311 15.5 1 98.5 76 ARG B C 1
ATOM 2513 O O . ARG B 1 76 ? 7.605 -0.691 16.016 1 98.5 76 ARG B O 1
ATOM 2520 N N . HIS B 1 77 ? 7.855 1.313 15.008 1 98.69 77 HIS B N 1
ATOM 2521 C CA . HIS B 1 77 ? 9.281 1.4 15.297 1 98.69 77 HIS B CA 1
ATOM 2522 C C . HIS B 1 77 ? 9.531 2.025 16.672 1 98.69 77 HIS B C 1
ATOM 2524 O O . HIS B 1 77 ? 10.422 1.587 17.406 1 98.69 77 HIS B O 1
ATOM 2530 N N . ILE B 1 78 ? 8.734 3.092 17.016 1 98.62 78 ILE B N 1
ATOM 2531 C CA . ILE B 1 78 ? 8.898 3.775 18.297 1 98.62 78 ILE B CA 1
ATOM 2532 C C . ILE B 1 78 ? 7.527 4.172 18.844 1 98.62 78 ILE B C 1
ATOM 2534 O O . ILE B 1 78 ? 6.527 4.137 18.125 1 98.62 78 ILE B O 1
ATOM 2538 N N . SER B 1 79 ? 7.508 4.531 20.094 1 98 79 SER B N 1
ATOM 2539 C CA . SER B 1 79 ? 6.285 5.023 20.719 1 98 79 SER B CA 1
ATOM 2540 C C . SER B 1 79 ? 6.074 6.504 20.422 1 98 79 SER B C 1
ATOM 2542 O O . SER B 1 79 ? 7.012 7.207 20.047 1 98 79 SER B O 1
ATOM 2544 N N . PHE B 1 80 ? 4.836 6.93 20.656 1 96.88 80 PHE B N 1
ATOM 2545 C CA . PHE B 1 80 ? 4.562 8.359 20.547 1 96.88 80 PHE B CA 1
ATOM 2546 C C . PHE B 1 80 ? 5.414 9.148 21.531 1 96.88 80 PHE B C 1
ATOM 2548 O O . PHE B 1 80 ? 5.867 10.25 21.219 1 96.88 80 PHE B O 1
ATOM 2555 N N . LEU B 1 81 ? 5.641 8.594 22.703 1 96.56 81 LEU B N 1
ATOM 2556 C CA . LEU B 1 81 ? 6.473 9.273 23.703 1 96.56 81 LEU B CA 1
ATOM 2557 C C . LEU B 1 81 ? 7.887 9.477 23.172 1 96.56 81 LEU B C 1
ATOM 2559 O O . LEU B 1 81 ? 8.422 10.586 23.234 1 96.56 81 LEU B O 1
ATOM 2563 N N . THR B 1 82 ? 8.461 8.414 22.641 1 98.19 82 THR B N 1
ATOM 2564 C CA . THR B 1 82 ? 9.805 8.516 22.094 1 98.19 82 THR B CA 1
ATOM 2565 C C . THR B 1 82 ? 9.836 9.477 20.906 1 98.19 82 THR B C 1
ATOM 2567 O O . THR B 1 82 ? 10.781 10.258 20.766 1 98.19 82 THR B O 1
ATOM 2570 N N . ALA B 1 83 ? 8.805 9.398 20.047 1 98.19 83 ALA B N 1
ATOM 2571 C CA . ALA B 1 83 ? 8.719 10.32 18.922 1 98.19 83 ALA B CA 1
ATOM 2572 C C . ALA B 1 83 ? 8.703 11.766 19.391 1 98.19 83 ALA B C 1
ATOM 2574 O O . ALA B 1 83 ? 9.438 12.609 18.875 1 98.19 83 ALA B O 1
ATOM 2575 N N . PHE B 1 84 ? 7.906 12.023 20.406 1 97.31 84 PHE B N 1
ATOM 2576 C CA . PHE B 1 84 ? 7.781 13.375 20.938 1 97.31 84 PHE B CA 1
ATOM 2577 C C . PHE B 1 84 ? 9.117 13.867 21.484 1 97.31 84 PHE B C 1
ATOM 2579 O O . PHE B 1 84 ? 9.516 15 21.219 1 97.31 84 PHE B O 1
ATOM 2586 N N . GLU B 1 85 ? 9.859 13 22.125 1 97.69 85 GLU B N 1
ATOM 2587 C CA . GLU B 1 85 ? 11.109 13.359 22.781 1 97.69 85 GLU B CA 1
ATOM 2588 C C . GLU B 1 85 ? 12.234 13.562 21.781 1 97.69 85 GLU B C 1
ATOM 2590 O O . GLU B 1 85 ? 13.258 14.172 22.094 1 97.69 85 GLU B O 1
ATOM 2595 N N . THR B 1 86 ? 12.008 13.078 20.594 1 97.88 86 THR B N 1
ATOM 2596 C CA . THR B 1 86 ? 13.086 13.141 19.609 1 97.88 86 THR B CA 1
ATOM 2597 C C . THR B 1 86 ? 12.609 13.844 18.328 1 97.88 86 THR B C 1
ATOM 2599 O O . THR B 1 86 ? 13.094 13.547 17.234 1 97.88 86 THR B O 1
ATOM 2602 N N . LEU B 1 87 ? 11.656 14.695 18.391 1 97.88 87 LEU B N 1
ATOM 2603 C CA . LEU B 1 87 ? 10.992 15.289 17.234 1 97.88 87 LEU B CA 1
ATOM 2604 C C . LEU B 1 87 ? 11.984 16.047 16.359 1 97.88 87 LEU B C 1
ATOM 2606 O O . LEU B 1 87 ? 11.836 16.094 15.141 1 97.88 87 LEU B O 1
ATOM 2610 N N . GLU B 1 88 ? 13.031 16.594 17 1 96.62 88 GLU B N 1
ATOM 2611 C CA . GLU B 1 88 ? 14.023 17.406 16.281 1 96.62 88 GLU B CA 1
ATOM 2612 C C . GLU B 1 88 ? 14.82 16.547 15.289 1 96.62 88 GLU B C 1
ATOM 2614 O O . GLU B 1 88 ? 15.477 17.078 14.398 1 96.62 88 GLU B O 1
ATOM 2619 N N . ASN B 1 89 ? 14.75 15.242 15.453 1 96.75 89 ASN B N 1
ATOM 2620 C CA . ASN B 1 89 ? 15.5 14.328 14.602 1 96.75 89 ASN B CA 1
ATOM 2621 C C . ASN B 1 89 ? 14.789 14.078 13.273 1 96.75 89 ASN B C 1
ATOM 2623 O O . ASN B 1 89 ? 15.336 13.422 12.383 1 96.75 89 ASN B O 1
ATOM 2627 N N . TYR B 1 90 ? 13.602 14.625 13.109 1 98.44 90 TYR B N 1
ATOM 2628 C CA . TYR B 1 90 ? 12.82 14.344 11.914 1 98.44 90 TYR B CA 1
ATOM 2629 C C . TYR B 1 90 ? 12.68 15.586 11.047 1 98.44 90 TYR B C 1
ATOM 2631 O O . TYR B 1 90 ? 12.625 16.703 11.562 1 98.44 90 TYR B O 1
ATOM 2639 N N . ASP B 1 91 ? 12.641 15.336 9.758 1 98.56 91 ASP B N 1
ATOM 2640 C CA . ASP B 1 91 ? 12.57 16.406 8.766 1 98.56 91 ASP B CA 1
ATOM 2641 C C . ASP B 1 91 ? 11.172 16.5 8.148 1 98.56 91 ASP B C 1
ATOM 2643 O O . ASP B 1 91 ? 10.758 17.562 7.684 1 98.56 91 ASP B O 1
ATOM 2647 N N . VAL B 1 92 ? 10.508 15.383 8.062 1 98.88 92 VAL B N 1
ATOM 2648 C CA . VAL B 1 92 ? 9.188 15.25 7.469 1 98.88 92 VAL B CA 1
ATOM 2649 C C . VAL B 1 92 ? 8.266 14.477 8.406 1 98.88 92 VAL B C 1
ATOM 2651 O O . VAL B 1 92 ? 8.68 13.469 8.992 1 98.88 92 VAL B O 1
ATOM 2654 N N . LEU B 1 93 ? 7.105 14.992 8.633 1 98.88 93 LEU B N 1
ATOM 2655 C CA . LEU B 1 93 ? 6.047 14.281 9.344 1 98.88 93 LEU B CA 1
ATOM 2656 C C . LEU B 1 93 ? 4.879 13.969 8.414 1 98.88 93 LEU B C 1
ATOM 2658 O O . LEU B 1 93 ? 4.355 14.867 7.746 1 98.88 93 LEU B O 1
ATOM 2662 N N . ILE B 1 94 ? 4.504 12.727 8.297 1 98.94 94 ILE B N 1
ATOM 2663 C CA . ILE B 1 94 ? 3.369 12.312 7.477 1 98.94 94 ILE B CA 1
ATOM 2664 C C . ILE B 1 94 ? 2.262 11.766 8.375 1 98.94 94 ILE B C 1
ATOM 2666 O O . ILE B 1 94 ? 2.49 10.836 9.156 1 98.94 94 ILE B O 1
ATOM 2670 N N . GLN B 1 95 ? 1.107 12.336 8.281 1 98.5 95 GLN B N 1
ATOM 2671 C CA . GLN B 1 95 ? -0.077 11.93 9.031 1 98.5 95 GLN B CA 1
ATOM 2672 C C . GLN B 1 95 ? -1.065 11.188 8.141 1 98.5 95 GLN B C 1
ATOM 2674 O O . GLN B 1 95 ? -1.744 11.797 7.312 1 98.5 95 GLN B O 1
ATOM 2679 N N . PRO B 1 96 ? -1.185 9.844 8.328 1 98.44 96 PRO B N 1
ATOM 2680 C CA . PRO B 1 96 ? -2.135 9.055 7.539 1 98.44 96 PRO B CA 1
ATOM 2681 C C . PRO B 1 96 ? -3.578 9.242 8 1 98.44 96 PRO B C 1
ATOM 2683 O O . PRO B 1 96 ? -3.822 9.711 9.109 1 98.44 96 PRO B O 1
ATOM 2686 N N . GLY B 1 97 ? -4.531 8.859 7.078 1 97.5 97 GLY B N 1
ATOM 2687 C CA . GLY B 1 97 ? -5.945 8.836 7.418 1 97.5 97 GLY B CA 1
ATOM 2688 C C . GLY B 1 97 ? -6.441 7.465 7.828 1 97.5 97 GLY B C 1
ATOM 2689 O O . GLY B 1 97 ? -5.641 6.551 8.047 1 97.5 97 GLY B O 1
ATOM 2690 N N . GLY B 1 98 ? -7.664 7.352 8.031 1 94.88 98 GLY B N 1
ATOM 2691 C CA . GLY B 1 98 ? -8.414 6.164 8.406 1 94.88 98 GLY B CA 1
ATOM 2692 C C . GLY B 1 98 ? -9.914 6.328 8.25 1 94.88 98 GLY B C 1
ATOM 2693 O O . GLY B 1 98 ? -10.367 7.145 7.449 1 94.88 98 GLY B O 1
ATOM 2694 N N . LEU B 1 99 ? -10.625 5.508 8.891 1 88.5 99 LEU B N 1
ATOM 2695 C CA . LEU B 1 99 ? -12.078 5.621 8.859 1 88.5 99 LEU B CA 1
ATOM 2696 C C . LEU B 1 99 ? -12.539 6.922 9.516 1 88.5 99 LEU B C 1
ATOM 2698 O O . LEU B 1 99 ? -12.273 7.152 10.703 1 88.5 99 LEU B O 1
ATOM 2702 N N . PRO B 1 100 ? -13.195 7.777 8.703 1 82.31 100 PRO B N 1
ATOM 2703 C CA . PRO B 1 100 ? -13.555 9.094 9.234 1 82.31 100 PRO B CA 1
ATOM 2704 C C . PRO B 1 100 ? -14.359 9 10.5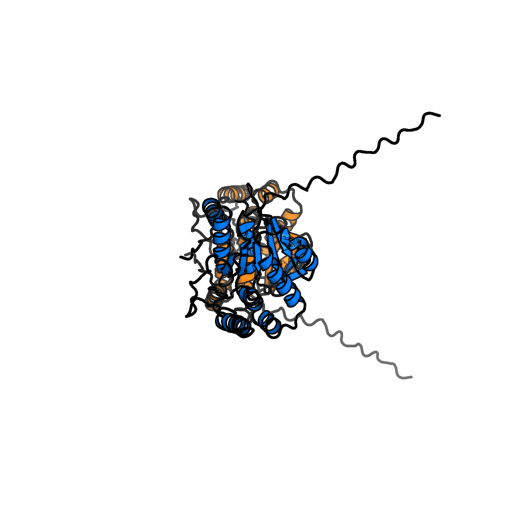31 1 82.31 100 PRO B C 1
ATOM 2706 O O . PRO B 1 100 ? -14.195 9.836 11.422 1 82.31 100 PRO B O 1
ATOM 2709 N N . ASP B 1 101 ? -15.172 8 10.617 1 80.38 101 ASP B N 1
ATOM 2710 C CA . ASP B 1 101 ? -16.031 7.855 11.789 1 80.38 101 ASP B CA 1
ATOM 2711 C C . ASP B 1 101 ? -15.219 7.48 13.023 1 80.38 101 ASP B C 1
ATOM 2713 O O . ASP B 1 101 ? -15.68 7.656 14.156 1 80.38 101 ASP B O 1
ATOM 2717 N N . ASP B 1 102 ? -14.062 7.043 12.805 1 77.88 102 ASP B N 1
ATOM 2718 C CA . ASP B 1 102 ? -13.18 6.703 13.914 1 77.88 102 ASP B CA 1
ATOM 2719 C C . ASP B 1 102 ? -12.312 7.895 14.312 1 77.88 102 ASP B C 1
ATOM 2721 O O . ASP B 1 102 ? -11.734 7.914 15.398 1 77.88 102 ASP B O 1
ATOM 2725 N N . ILE B 1 103 ? -12.227 8.859 13.445 1 80.5 103 ILE B N 1
ATOM 2726 C CA . ILE B 1 103 ? -11.328 9.984 13.656 1 80.5 103 ILE B CA 1
ATOM 2727 C C . ILE B 1 103 ? -12.117 11.203 14.141 1 80.5 103 ILE B C 1
ATOM 2729 O O . ILE B 1 103 ? -11.789 11.797 15.164 1 80.5 103 ILE B O 1
ATOM 2733 N N . PHE B 1 104 ? -13.211 11.43 13.562 1 72.81 104 PHE B N 1
ATOM 2734 C CA . PHE B 1 104 ? -13.922 12.695 13.688 1 72.81 104 PHE B CA 1
ATOM 2735 C C . PHE B 1 104 ? -14.406 12.914 15.117 1 72.81 104 PHE B C 1
ATOM 2737 O O . PHE B 1 104 ? -14.195 13.984 15.688 1 72.81 104 PHE B O 1
ATOM 2744 N N . PRO B 1 105 ? -14.852 11.805 15.805 1 67.88 105 PRO B N 1
ATOM 2745 C CA . PRO B 1 105 ? -15.367 12.039 17.156 1 67.88 105 PRO B CA 1
ATOM 2746 C C . PRO B 1 105 ? -14.273 12.398 18.156 1 67.88 105 PRO B C 1
ATOM 2748 O O . PRO B 1 105 ? -14.555 12.953 19.219 1 67.88 105 PRO B O 1
ATOM 2751 N N . HIS B 1 106 ? -13.094 12.109 17.688 1 67.69 106 HIS B N 1
ATOM 2752 C CA . HIS B 1 106 ? -11.992 12.32 18.625 1 67.69 106 HIS B CA 1
ATOM 2753 C C . HIS B 1 106 ? -11.312 13.664 18.359 1 67.69 106 HIS B C 1
ATOM 2755 O O . HIS B 1 106 ? -10.453 14.086 19.141 1 67.69 106 HIS B O 1
ATOM 2761 N N . LEU B 1 107 ? -11.68 14.25 17.375 1 70.31 107 LEU B N 1
ATOM 2762 C CA . LEU B 1 107 ? -11.07 15.531 17.031 1 70.31 107 LEU B CA 1
ATOM 2763 C C . LEU B 1 107 ? -12.047 16.672 17.297 1 70.31 107 LEU B C 1
ATOM 2765 O O . LEU B 1 107 ? -11.641 17.844 17.406 1 70.31 107 LEU B O 1
ATOM 2769 N N . TYR B 1 108 ? -13.242 16.438 17.547 1 63.09 108 TYR B N 1
ATOM 2770 C CA . TYR B 1 108 ? -14.234 17.453 17.891 1 63.09 108 TYR B CA 1
ATOM 2771 C C . TYR B 1 108 ? -15.383 16.844 18.703 1 63.09 108 TYR B C 1
ATOM 2773 O O . TYR B 1 108 ? -16.234 16.141 18.141 1 63.09 108 TYR B O 1
ATOM 2781 N N . PRO B 1 109 ? -15.578 16.984 20.078 1 55.03 109 PRO B N 1
ATOM 2782 C CA . PRO B 1 109 ? -14.711 17.562 21.109 1 55.03 109 PRO B CA 1
ATOM 2783 C C . PRO B 1 109 ? -13.578 16.625 21.516 1 55.03 109 PRO B C 1
ATOM 2785 O O . PRO B 1 109 ? -13.703 15.398 21.391 1 55.03 109 PRO B O 1
ATOM 2788 N N . HIS B 1 110 ? -12.312 17.047 21.688 1 55.91 110 HIS B N 1
ATOM 2789 C CA . HIS B 1 110 ? -11.078 16.312 21.906 1 55.91 110 HIS B CA 1
ATOM 2790 C C . HIS B 1 110 ? -11.164 15.477 23.172 1 55.91 110 HIS B C 1
ATOM 2792 O O . HIS B 1 110 ? -11.227 16.016 24.281 1 55.91 110 HIS B O 1
ATOM 2798 N N . THR B 1 111 ? -11.773 14.266 23.312 1 56.16 111 THR B N 1
ATOM 2799 C CA . THR B 1 111 ? -11.641 13.555 24.594 1 56.16 111 THR B CA 1
ATOM 2800 C C . THR B 1 111 ? -10.672 12.383 24.453 1 56.16 111 THR B C 1
ATOM 2802 O O . THR B 1 111 ? -10.375 11.711 25.438 1 56.16 111 THR B O 1
ATOM 2805 N N . ASP B 1 112 ? -10.07 12.039 23.328 1 58.03 112 ASP B N 1
ATOM 2806 C CA . ASP B 1 112 ? -9.352 10.766 23.266 1 58.03 112 ASP B CA 1
ATOM 2807 C C . ASP B 1 112 ? -7.848 10.977 23.391 1 58.03 112 ASP B C 1
ATOM 2809 O O . ASP B 1 112 ? -7.281 11.859 22.734 1 58.03 112 ASP B O 1
ATOM 2813 N N . SER B 1 113 ? -7.211 10.234 24.359 1 60.56 113 SER B N 1
ATOM 2814 C CA . SER B 1 113 ? -5.805 10.398 24.703 1 60.56 113 SER B CA 1
ATOM 2815 C C . SER B 1 113 ? -4.906 10.125 23.5 1 60.56 113 SER B C 1
ATOM 2817 O O . SER B 1 113 ? -3.926 10.836 23.281 1 60.56 113 SER B O 1
ATOM 2819 N N . THR B 1 114 ? -5.172 9.047 22.672 1 67.56 114 THR B N 1
ATOM 2820 C CA . THR B 1 114 ? -4.328 8.75 21.516 1 67.56 114 THR B CA 1
ATOM 2821 C C . THR B 1 114 ? -4.309 9.922 20.547 1 67.56 114 THR B C 1
ATOM 2823 O O . THR B 1 114 ? -3.242 10.344 20.094 1 67.56 114 THR B O 1
ATOM 2826 N N . PHE B 1 115 ? -5.379 10.414 20.344 1 74.25 115 PHE B N 1
ATOM 2827 C CA . PHE B 1 115 ? -5.496 11.516 19.391 1 74.25 115 PHE B CA 1
ATOM 2828 C C . PHE B 1 115 ? -4.91 12.797 19.969 1 74.25 115 PHE B C 1
ATOM 2830 O O . PHE B 1 115 ? -4.316 13.594 19.25 1 74.25 115 PHE B O 1
ATOM 2837 N N . SER B 1 116 ? -4.938 12.781 21.281 1 81.62 116 SER B N 1
ATOM 2838 C CA . SER B 1 116 ? -4.312 13.93 21.922 1 81.62 116 SER B CA 1
ATOM 2839 C C . SER B 1 116 ? -2.797 13.906 21.75 1 81.62 116 SER B C 1
ATOM 2841 O O . SER B 1 116 ? -2.176 14.93 21.484 1 81.62 116 SER B O 1
ATOM 2843 N N . ASP B 1 117 ? -2.258 12.695 21.906 1 87.44 117 ASP B N 1
ATOM 2844 C CA . ASP B 1 117 ? -0.814 12.555 21.75 1 87.44 117 ASP B CA 1
ATOM 2845 C C . ASP B 1 117 ? -0.385 12.891 20.328 1 87.44 117 ASP B C 1
ATOM 2847 O O . ASP B 1 117 ? 0.614 13.578 20.109 1 87.44 117 ASP B O 1
ATOM 2851 N N . MET B 1 118 ? -1.129 12.438 19.359 1 92.38 118 MET B N 1
ATOM 2852 C CA . MET B 1 118 ? -0.814 12.703 17.953 1 92.38 118 MET B CA 1
ATOM 2853 C C . MET B 1 118 ? -0.915 14.195 17.641 1 92.38 118 MET B C 1
ATOM 2855 O O . MET B 1 118 ? -0.047 14.758 16.969 1 92.38 118 MET B O 1
ATOM 2859 N N . LEU B 1 119 ? -1.933 14.836 18.219 1 93.19 119 LEU B N 1
ATOM 2860 C CA . LEU B 1 119 ? -2.102 16.266 18 1 93.19 119 LEU B CA 1
ATOM 2861 C C . LEU B 1 119 ? -0.951 17.047 18.641 1 93.19 119 LEU B C 1
ATOM 2863 O O . LEU B 1 119 ? -0.462 18.016 18.047 1 93.19 119 LEU B O 1
ATOM 2867 N N . ASN B 1 120 ? -0.546 16.609 19.812 1 93.44 120 ASN B N 1
ATOM 2868 C CA . ASN B 1 120 ? 0.583 17.25 20.469 1 93.44 120 ASN B CA 1
ATOM 2869 C C . ASN B 1 120 ? 1.861 17.125 19.641 1 93.44 120 ASN B C 1
ATOM 2871 O O . ASN B 1 120 ? 2.621 18.094 19.516 1 93.44 120 ASN B O 1
ATOM 2875 N N . ILE B 1 121 ? 2.084 15.977 19.078 1 96.94 121 ILE B N 1
ATOM 2876 C CA . ILE B 1 121 ? 3.256 15.742 18.25 1 96.94 121 ILE B CA 1
ATOM 2877 C C . ILE B 1 121 ? 3.205 16.656 17.016 1 96.94 121 ILE B C 1
ATOM 2879 O O . ILE B 1 121 ? 4.195 17.297 16.688 1 96.94 121 ILE B O 1
ATOM 2883 N N . ILE B 1 122 ? 2.012 16.719 16.391 1 97.38 122 ILE B N 1
ATOM 2884 C CA . ILE B 1 122 ? 1.824 17.516 15.188 1 97.38 122 ILE B CA 1
ATOM 2885 C C . ILE B 1 122 ? 2.098 18.984 15.508 1 97.38 122 ILE B C 1
ATOM 2887 O O . ILE B 1 122 ? 2.844 19.656 14.781 1 97.38 122 ILE B O 1
ATOM 2891 N N . LYS B 1 123 ? 1.582 19.484 16.594 1 96.12 123 LYS B N 1
ATOM 2892 C CA . LYS B 1 123 ? 1.75 20.891 16.984 1 96.12 123 LYS B CA 1
ATOM 2893 C C . LYS B 1 123 ? 3.207 21.188 17.312 1 96.12 123 LYS B C 1
ATOM 2895 O O . LYS B 1 123 ? 3.75 22.203 16.859 1 96.12 123 LYS B O 1
ATOM 2900 N N . ALA B 1 124 ? 3.795 20.328 18.062 1 97.62 124 ALA B N 1
ATOM 2901 C CA . ALA B 1 124 ? 5.188 20.547 18.453 1 97.62 124 ALA B CA 1
ATOM 2902 C C . ALA B 1 124 ? 6.102 20.531 17.219 1 97.62 124 ALA B C 1
ATOM 2904 O O . ALA B 1 124 ? 7.004 21.359 17.109 1 97.62 124 ALA B O 1
ATOM 2905 N N . PHE B 1 125 ? 5.855 19.594 16.344 1 98.38 125 PHE B N 1
ATOM 2906 C CA . PHE B 1 125 ? 6.652 19.5 15.125 1 98.38 125 PHE B CA 1
ATOM 2907 C C . PHE B 1 125 ? 6.539 20.766 14.289 1 98.38 125 PHE B C 1
ATOM 2909 O O . PHE B 1 125 ? 7.531 21.25 13.734 1 98.38 125 PHE B O 1
ATOM 2916 N N . SER B 1 126 ? 5.34 21.281 14.211 1 97.75 126 SER B N 1
ATOM 2917 C CA . SER B 1 126 ? 5.059 22.453 13.383 1 97.75 126 SER B CA 1
ATOM 2918 C C . SER B 1 126 ? 5.809 23.688 13.883 1 97.75 126 SER B C 1
ATOM 2920 O O . SER B 1 126 ? 5.922 24.672 13.172 1 97.75 126 SER B O 1
ATOM 2922 N N . ARG B 1 127 ? 6.43 23.578 15.086 1 96.81 127 ARG B N 1
ATOM 2923 C CA . ARG B 1 127 ? 7.074 24.734 15.703 1 96.81 127 ARG B CA 1
ATOM 2924 C C . ARG B 1 127 ? 8.594 24.625 15.633 1 96.81 127 ARG B C 1
ATOM 2926 O O . ARG B 1 127 ? 9.312 25.547 16.031 1 96.81 127 ARG B O 1
ATOM 2933 N N . LEU B 1 128 ? 9.148 23.547 15.258 1 95.38 128 LEU B N 1
ATOM 2934 C CA . LEU B 1 128 ? 10.57 23.25 15.312 1 95.38 128 LEU B CA 1
ATOM 2935 C C . LEU B 1 128 ? 11.352 24.141 14.352 1 95.38 128 LEU B C 1
ATOM 2937 O O . LEU B 1 128 ? 12.531 24.422 14.578 1 95.38 128 LEU B O 1
ATOM 2941 N N . GLY B 1 129 ? 10.797 24.641 13.266 1 88.62 129 GLY B N 1
ATOM 2942 C CA . GLY B 1 129 ? 11.523 25.438 12.289 1 88.62 129 GLY B CA 1
ATOM 2943 C C . GLY B 1 129 ? 12.297 24.594 11.289 1 88.62 129 GLY B C 1
ATOM 2944 O O . GLY B 1 129 ? 11.922 23.453 11 1 88.62 129 GLY B O 1
ATOM 2945 N N . PRO B 1 130 ? 13.453 25.188 10.781 1 93.12 130 PRO B N 1
ATOM 2946 C CA . PRO B 1 130 ? 14.133 24.562 9.648 1 93.12 130 PRO B CA 1
ATOM 2947 C C . PRO B 1 130 ? 14.906 23.297 10.039 1 93.12 130 PRO B C 1
ATOM 2949 O O . PRO B 1 130 ? 15.344 23.172 11.188 1 93.12 130 PRO B O 1
ATOM 2952 N N . SER B 1 131 ? 14.961 22.328 9.078 1 93.62 131 SER B N 1
ATOM 2953 C CA . SER B 1 131 ? 15.75 21.109 9.18 1 93.62 131 SER B CA 1
ATOM 2954 C C . SER B 1 131 ? 17.141 21.281 8.578 1 93.62 131 SER B C 1
ATOM 2956 O O . SER B 1 131 ? 17.266 21.766 7.453 1 93.62 131 SER B O 1
ATOM 2958 N N . PRO B 1 132 ? 18.172 20.891 9.32 1 91.12 132 PRO B N 1
ATOM 2959 C CA . PRO B 1 132 ? 19.531 20.984 8.742 1 91.12 132 PRO B CA 1
ATOM 2960 C C . PRO B 1 132 ? 19.703 20.078 7.527 1 91.12 132 PRO B C 1
ATOM 2962 O O . PRO B 1 132 ? 20.484 20.391 6.625 1 91.12 132 PRO B O 1
ATOM 2965 N N . ARG B 1 133 ? 18.938 19.031 7.43 1 93.75 133 ARG B N 1
ATOM 2966 C CA . ARG B 1 133 ? 19.062 18.094 6.332 1 93.75 133 ARG B CA 1
ATOM 2967 C C . ARG B 1 133 ? 18.359 18.594 5.078 1 93.75 133 ARG B C 1
ATOM 2969 O O . ARG B 1 133 ? 18.828 18.375 3.959 1 93.75 133 ARG B O 1
ATOM 2976 N N . LEU B 1 134 ? 17.328 19.344 5.301 1 95.81 134 LEU B N 1
ATOM 2977 C CA . LEU B 1 134 ? 16.578 19.891 4.168 1 95.81 134 LEU B CA 1
ATOM 2978 C C . LEU B 1 134 ? 17.109 21.25 3.764 1 95.81 134 LEU B C 1
ATOM 2980 O O . LEU B 1 134 ? 16.844 21.719 2.654 1 95.81 134 LEU B O 1
ATOM 2984 N N . GLN B 1 135 ? 17.797 21.891 4.68 1 93.56 135 GLN B N 1
ATOM 2985 C CA . GLN B 1 135 ? 18.203 23.297 4.52 1 93.56 135 GLN B CA 1
ATOM 2986 C C . GLN B 1 135 ? 17 24.172 4.176 1 93.56 135 GLN B C 1
ATOM 2988 O O . GLN B 1 135 ? 17.109 25.062 3.332 1 93.56 135 GLN B O 1
ATOM 2993 N N . SER B 1 136 ? 15.891 23.859 4.656 1 95.38 136 SER B N 1
ATOM 2994 C CA . SER B 1 136 ? 14.578 24.484 4.496 1 95.38 136 SER B CA 1
ATOM 2995 C C . SER B 1 136 ? 13.648 24.125 5.648 1 95.38 136 SER B C 1
ATOM 2997 O O . SER B 1 136 ? 13.969 23.25 6.457 1 95.38 136 SER B O 1
ATOM 2999 N N . PRO B 1 137 ? 12.586 24.875 5.816 1 97.81 137 PRO B N 1
ATOM 3000 C CA . PRO B 1 137 ? 11.617 24.453 6.828 1 97.81 137 PRO B CA 1
ATOM 3001 C C . PRO B 1 137 ? 11.188 22.984 6.668 1 97.81 137 PRO B C 1
ATOM 3003 O O . PRO B 1 137 ? 11.133 22.484 5.543 1 97.81 137 PRO B O 1
ATOM 3006 N N . ARG B 1 138 ? 10.883 22.359 7.754 1 98.5 138 ARG B N 1
ATOM 3007 C CA . ARG B 1 138 ? 10.383 20.984 7.789 1 98.5 138 ARG B CA 1
ATOM 3008 C C . ARG B 1 138 ? 9.055 20.859 7.047 1 98.5 138 ARG B C 1
ATOM 3010 O O . ARG B 1 138 ? 8.398 21.875 6.77 1 98.5 138 ARG B O 1
ATOM 3017 N N . VAL B 1 139 ? 8.734 19.594 6.672 1 98.81 139 VAL B N 1
ATOM 3018 C CA . VAL B 1 139 ? 7.508 19.359 5.922 1 98.81 139 VAL B CA 1
ATOM 3019 C C . VAL B 1 139 ? 6.531 18.547 6.762 1 98.81 139 VAL B C 1
ATOM 3021 O O . VAL B 1 139 ? 6.922 17.578 7.41 1 98.81 139 VAL B O 1
ATOM 3024 N N . ILE B 1 140 ? 5.332 18.984 6.805 1 98.81 140 ILE B N 1
ATOM 3025 C CA . ILE B 1 140 ? 4.211 18.203 7.316 1 98.81 140 ILE B CA 1
ATOM 3026 C C . ILE B 1 140 ? 3.264 17.859 6.172 1 98.81 140 ILE B C 1
ATOM 3028 O O . ILE B 1 140 ? 2.842 18.734 5.414 1 98.81 140 ILE B O 1
ATOM 3032 N N . MET B 1 141 ? 2.953 16.594 6.043 1 98.88 141 MET B N 1
ATOM 3033 C CA . MET B 1 141 ? 2.084 16.125 4.961 1 98.88 141 MET B CA 1
ATOM 3034 C C . MET B 1 141 ? 0.952 15.266 5.508 1 98.88 141 MET B C 1
ATOM 3036 O O . MET B 1 141 ? 1.182 14.383 6.336 1 98.88 141 MET B O 1
ATOM 3040 N N . SER B 1 142 ? -0.264 15.578 5.109 1 98.81 142 SER B N 1
ATOM 3041 C CA . SER B 1 142 ? -1.4 14.719 5.438 1 98.81 142 SER B CA 1
ATOM 3042 C C . SER B 1 142 ? -1.863 13.922 4.219 1 98.81 142 SER B C 1
ATOM 3044 O O . SER B 1 142 ? -1.748 14.391 3.086 1 98.81 142 SER B O 1
ATOM 3046 N N . ILE B 1 143 ? -2.326 12.742 4.484 1 98.81 143 ILE B N 1
ATOM 3047 C CA . ILE B 1 143 ? -2.904 11.883 3.457 1 98.81 143 ILE B CA 1
ATOM 3048 C C . ILE B 1 143 ? -4.328 11.492 3.854 1 98.81 143 ILE B C 1
ATOM 3050 O O . ILE B 1 143 ? -4.566 11.055 4.984 1 98.81 143 ILE B O 1
ATOM 3054 N N . CYS B 1 144 ? -5.273 11.648 2.889 1 98.25 144 CYS B N 1
ATOM 3055 C CA . CYS B 1 144 ? -6.645 11.227 3.162 1 98.25 144 CYS B CA 1
ATOM 3056 C C . CYS B 1 144 ? -7.188 11.922 4.406 1 98.25 144 CYS B C 1
ATOM 3058 O O . CYS B 1 144 ? -7.082 13.141 4.535 1 98.25 144 CYS B O 1
ATOM 3060 N N . THR B 1 145 ? -7.852 11.273 5.289 1 97.81 145 THR B N 1
ATOM 3061 C CA . THR B 1 145 ? -8.477 11.898 6.449 1 97.81 145 THR B CA 1
ATOM 3062 C C . THR B 1 145 ? -7.434 12.281 7.492 1 97.81 145 THR B C 1
ATOM 3064 O O . THR B 1 145 ? -7.766 12.852 8.531 1 97.81 145 THR B O 1
ATOM 3067 N N . GLY B 1 146 ? -6.168 12.016 7.195 1 97.56 146 GLY B N 1
ATOM 3068 C CA . GLY B 1 146 ? -5.113 12.586 8.023 1 97.56 146 GLY B CA 1
ATOM 3069 C C . GLY B 1 146 ? -5.168 14.102 8.102 1 97.56 146 GLY B C 1
ATOM 3070 O O . GLY B 1 146 ? -4.691 14.695 9.07 1 97.56 146 GLY B O 1
ATOM 3071 N N . ALA B 1 147 ? -5.762 14.672 7.133 1 98.12 147 ALA B N 1
ATOM 3072 C CA . ALA B 1 147 ? -5.922 16.125 7.059 1 98.12 147 ALA B CA 1
ATOM 3073 C C . ALA B 1 147 ? -6.785 16.641 8.203 1 98.12 147 ALA B C 1
ATOM 3075 O O . ALA B 1 147 ? -6.641 17.781 8.633 1 98.12 147 ALA B O 1
ATOM 3076 N N . LEU B 1 148 ? -7.664 15.805 8.711 1 96.19 148 LEU B N 1
ATOM 3077 C CA . LEU B 1 148 ? -8.523 16.234 9.812 1 96.19 148 LEU B CA 1
ATOM 3078 C C . LEU B 1 148 ? -7.699 16.531 11.055 1 96.19 148 LEU B C 1
ATOM 3080 O O . LEU B 1 148 ? -8.008 17.453 11.805 1 96.19 148 LEU B O 1
ATOM 3084 N N . PHE B 1 149 ? -6.641 15.766 11.258 1 95.12 149 PHE B N 1
ATOM 3085 C CA . PHE B 1 149 ? -5.75 16.016 12.383 1 95.12 149 PHE B CA 1
ATOM 3086 C C . PHE B 1 149 ? -5.035 17.344 12.227 1 95.12 149 PHE B C 1
ATOM 3088 O O . PHE B 1 149 ? -4.969 18.141 13.172 1 95.12 149 PHE B O 1
ATOM 3095 N N . LEU B 1 150 ? -4.523 17.609 11.023 1 96.81 150 LEU B N 1
ATOM 3096 C CA . LEU B 1 150 ? -3.814 18.859 10.773 1 96.81 150 LEU B CA 1
ATOM 3097 C C . LEU B 1 150 ? -4.762 20.047 10.898 1 96.81 150 LEU B C 1
ATOM 3099 O O . LEU B 1 150 ? -4.383 21.094 11.43 1 96.81 150 LEU B O 1
ATOM 3103 N N . GLY B 1 151 ? -5.957 19.875 10.391 1 95.88 151 GLY B N 1
ATOM 3104 C CA . GLY B 1 151 ? -6.961 20.922 10.555 1 95.88 151 GLY B CA 1
ATOM 3105 C C . GLY B 1 151 ? -7.258 21.234 12.008 1 95.88 151 GLY B C 1
ATOM 3106 O O . GLY B 1 151 ? -7.301 22.391 12.406 1 95.88 151 GLY B O 1
ATOM 3107 N N . SER B 1 152 ? -7.414 20.188 12.781 1 93.38 152 SER B N 1
ATOM 3108 C CA . SER B 1 152 ? -7.703 20.344 14.203 1 93.38 152 SER B CA 1
ATOM 3109 C C . SER B 1 152 ? -6.551 21.016 14.93 1 93.38 152 SER B C 1
ATOM 3111 O O . SER B 1 152 ? -6.766 21.766 15.891 1 93.38 152 SER B O 1
ATOM 3113 N N . ALA B 1 153 ? -5.344 20.781 14.477 1 93.19 153 ALA B N 1
ATOM 3114 C CA . ALA B 1 153 ? -4.141 21.344 15.094 1 93.19 153 ALA B CA 1
ATOM 3115 C C . ALA B 1 153 ? -3.879 22.766 14.602 1 93.19 153 ALA B C 1
ATOM 3117 O O . ALA B 1 153 ? -2.93 23.406 15.039 1 93.19 153 ALA B O 1
ATOM 3118 N N . GLY B 1 154 ? -4.652 23.234 13.617 1 95.25 154 GLY B N 1
ATOM 3119 C CA . GLY B 1 154 ? -4.527 24.594 13.117 1 95.25 154 GLY B CA 1
ATOM 3120 C C . GLY B 1 154 ? -3.428 24.75 12.086 1 95.25 154 GLY B C 1
ATOM 3121 O O . GLY B 1 154 ? -3.064 25.875 11.719 1 95.25 154 GLY B O 1
ATOM 3122 N N . ILE B 1 155 ? -2.963 23.625 11.625 1 97.19 155 ILE B N 1
ATOM 3123 C CA . ILE B 1 155 ? -1.822 23.656 10.719 1 97.19 155 ILE B CA 1
ATOM 3124 C C . ILE B 1 155 ? -2.232 24.297 9.391 1 97.19 155 ILE B C 1
ATOM 3126 O O . ILE B 1 155 ? -1.425 24.969 8.742 1 97.19 155 ILE B O 1
ATOM 3130 N N . PHE B 1 156 ? -3.498 24.188 8.969 1 98.25 156 PHE B N 1
ATOM 3131 C CA . PHE B 1 156 ? -3.977 24.641 7.668 1 98.25 156 PHE B CA 1
ATOM 3132 C C . PHE B 1 156 ? -4.422 26.109 7.734 1 98.25 156 PHE B C 1
ATOM 3134 O O . PHE B 1 156 ? -4.93 26.656 6.754 1 98.25 156 PHE B O 1
ATOM 3141 N N . SER B 1 157 ? -4.258 26.781 8.898 1 97.5 157 SER B N 1
ATOM 3142 C CA . SER B 1 157 ? -4.695 28.172 9.031 1 97.5 157 SER B CA 1
ATOM 3143 C C . SER B 1 157 ? -4.07 29.062 7.961 1 97.5 157 SER B C 1
ATOM 3145 O O . SER B 1 157 ? -2.848 29.156 7.859 1 97.5 157 SER B O 1
ATOM 3147 N N . GLY B 1 158 ? -4.902 29.672 7.137 1 98.38 158 GLY B N 1
ATOM 3148 C CA . GLY B 1 158 ? -4.453 30.594 6.105 1 98.38 158 GLY B CA 1
ATOM 3149 C C . GLY B 1 158 ? -3.971 29.891 4.848 1 98.38 158 GLY B C 1
ATOM 3150 O O . GLY B 1 158 ? -3.424 30.531 3.947 1 98.38 158 GLY B O 1
ATOM 3151 N N . LEU B 1 159 ? -4.16 28.578 4.746 1 98.69 159 LEU B N 1
ATOM 3152 C CA . LEU B 1 159 ? -3.656 27.797 3.625 1 98.69 159 LEU B CA 1
ATOM 3153 C C . LEU B 1 159 ? -4.801 27.141 2.863 1 98.69 159 LEU B C 1
ATOM 3155 O O . LEU B 1 159 ? -5.938 27.109 3.344 1 98.69 159 LEU B O 1
ATOM 3159 N N . ASN B 1 160 ? -4.496 26.672 1.624 1 98.75 160 ASN B N 1
ATOM 3160 C CA . ASN B 1 160 ? -5.336 25.688 0.953 1 98.75 160 ASN B CA 1
ATOM 3161 C C . ASN B 1 160 ? -5.078 24.281 1.479 1 98.75 160 ASN B C 1
ATOM 3163 O O . ASN B 1 160 ? -3.938 23.938 1.793 1 98.75 160 ASN B O 1
ATOM 3167 N N . ALA B 1 161 ? -6.121 23.484 1.593 1 98.81 161 ALA B N 1
ATOM 3168 C CA . ALA B 1 161 ? -5.969 22.125 2.074 1 98.81 161 ALA B CA 1
ATOM 3169 C C . ALA B 1 161 ? -6.961 21.188 1.39 1 98.81 161 ALA B C 1
ATOM 3171 O O . ALA B 1 161 ? -8.031 21.609 0.96 1 98.81 161 ALA B O 1
ATOM 3172 N N . THR B 1 162 ? -6.625 19.953 1.232 1 98.75 162 THR B N 1
ATOM 3173 C CA . THR B 1 162 ? -7.508 18.922 0.699 1 98.75 162 THR B CA 1
ATOM 3174 C C . THR B 1 162 ? -7.477 17.672 1.574 1 98.75 162 THR B C 1
ATOM 3176 O O . THR B 1 162 ? -6.75 17.625 2.57 1 98.75 162 THR B O 1
ATOM 3179 N N . THR B 1 163 ? -8.367 16.797 1.38 1 98.38 163 THR B N 1
ATOM 3180 C CA . THR B 1 163 ? -8.523 15.5 2.023 1 98.38 163 THR B CA 1
ATOM 3181 C C . THR B 1 163 ? -9.266 14.523 1.107 1 98.38 163 THR B C 1
ATOM 3183 O O . THR B 1 163 ? -9.383 14.766 -0.095 1 98.38 163 THR B O 1
ATOM 3186 N N . HIS B 1 164 ? -9.586 13.367 1.579 1 98.06 164 HIS B N 1
ATOM 3187 C CA . HIS B 1 164 ? -10.406 12.453 0.795 1 98.06 164 HIS B CA 1
ATOM 3188 C C . HIS B 1 164 ? -11.656 13.148 0.268 1 98.06 164 HIS B C 1
ATOM 3190 O O . HIS B 1 164 ? -12.305 13.906 0.995 1 98.06 164 HIS B O 1
ATOM 3196 N N . PHE B 1 165 ? -12.102 12.812 -0.917 1 97.25 165 PHE B N 1
ATOM 3197 C CA . PHE B 1 165 ? -13.125 13.586 -1.615 1 97.25 165 PHE B CA 1
ATOM 3198 C C . PHE B 1 165 ? -14.445 13.531 -0.86 1 97.25 165 PHE B C 1
ATOM 3200 O O . PHE B 1 165 ? -15.234 14.484 -0.908 1 97.25 165 PHE B O 1
ATOM 3207 N N . LEU B 1 166 ? -14.695 12.484 -0.101 1 96.38 166 LEU B N 1
ATOM 3208 C CA . LEU B 1 166 ? -15.953 12.328 0.624 1 96.38 166 LEU B CA 1
ATOM 3209 C C . LEU B 1 166 ? -15.906 13.062 1.958 1 96.38 166 LEU B C 1
ATOM 3211 O O . LEU B 1 166 ? -16.938 13.203 2.631 1 96.38 166 LEU B O 1
ATOM 3215 N N . THR B 1 167 ? -14.742 13.547 2.354 1 96.88 167 THR B N 1
ATOM 3216 C CA . THR B 1 167 ? -14.586 14.094 3.699 1 96.88 167 THR B CA 1
ATOM 3217 C C . THR B 1 167 ? -14.242 15.578 3.646 1 96.88 167 THR B C 1
ATOM 3219 O O . THR B 1 167 ? -13.906 16.172 4.668 1 96.88 167 THR B O 1
ATOM 3222 N N . LEU B 1 168 ? -14.336 16.188 2.48 1 97.75 168 LEU B N 1
ATOM 3223 C CA . LEU B 1 168 ? -14.023 17.594 2.314 1 97.75 168 LEU B CA 1
ATOM 3224 C C . LEU B 1 168 ? -14.914 18.469 3.203 1 97.75 168 LEU B C 1
ATOM 3226 O O . LEU B 1 168 ? -14.43 19.375 3.873 1 97.75 168 LEU B O 1
ATOM 3230 N N . PRO B 1 169 ? -16.234 18.172 3.314 1 96.31 169 PRO B N 1
ATOM 3231 C CA . PRO B 1 169 ? -17.062 18.984 4.203 1 96.31 169 PRO B CA 1
ATOM 3232 C C . PRO B 1 169 ? -16.656 18.875 5.668 1 96.31 169 PRO B C 1
ATOM 3234 O O . PRO B 1 169 ? -16.688 19.859 6.398 1 96.31 169 PRO B O 1
ATOM 3237 N N . LYS B 1 170 ? -16.266 17.688 6.086 1 94.81 170 LYS B N 1
ATOM 3238 C CA . LYS B 1 170 ? -15.812 17.5 7.465 1 94.81 170 LYS B CA 1
ATOM 3239 C C . LYS B 1 170 ? -14.539 18.281 7.738 1 94.81 170 LYS B C 1
ATOM 3241 O O . LYS B 1 170 ? -14.375 18.859 8.82 1 94.81 170 LYS B O 1
ATOM 3246 N N . LEU B 1 171 ? -13.617 18.281 6.75 1 96.81 171 LEU B N 1
ATOM 3247 C CA . LEU B 1 171 ? -12.406 19.078 6.906 1 96.81 171 LEU B CA 1
ATOM 3248 C C . LEU B 1 171 ? -12.742 20.562 7.062 1 96.81 171 LEU B C 1
ATOM 3250 O O . LEU B 1 171 ? -12.164 21.25 7.906 1 96.81 171 LEU B O 1
ATOM 3254 N N . LYS B 1 172 ? -13.672 21.031 6.27 1 96.75 172 LYS B N 1
ATOM 3255 C CA . LYS B 1 172 ? -14.086 22.438 6.363 1 96.75 172 LYS B CA 1
ATOM 3256 C C . LYS B 1 172 ? -14.617 22.75 7.758 1 96.75 172 LYS B C 1
ATOM 3258 O O . LYS B 1 172 ? -14.281 23.797 8.336 1 96.75 172 LYS B O 1
ATOM 3263 N N . ILE B 1 173 ? -15.406 21.891 8.289 1 94.94 173 ILE B N 1
ATOM 3264 C CA . ILE B 1 173 ? -16 22.078 9.609 1 94.94 173 ILE B CA 1
ATOM 3265 C C . ILE B 1 173 ? -14.891 22.188 10.664 1 94.94 173 ILE B C 1
ATOM 3267 O O . ILE B 1 173 ? -14.906 23.094 11.5 1 94.94 173 ILE B O 1
ATOM 3271 N N . ILE B 1 174 ? -13.945 21.281 10.562 1 93.94 174 ILE B N 1
ATOM 3272 C CA . ILE B 1 174 ? -12.867 21.234 11.547 1 93.94 174 ILE B CA 1
ATOM 3273 C C . ILE B 1 174 ? -12.008 22.484 11.445 1 93.94 174 ILE B C 1
ATOM 3275 O O . ILE B 1 174 ? -11.656 23.094 12.461 1 93.94 174 ILE B O 1
ATOM 3279 N N . CYS B 1 175 ? -11.719 22.906 10.25 1 96.06 175 CYS B N 1
ATOM 3280 C CA . CYS B 1 175 ? -10.883 24.078 10.047 1 96.06 175 CYS B CA 1
ATOM 3281 C C . CYS B 1 175 ? -11.617 25.344 10.477 1 96.06 175 CYS B C 1
ATOM 3283 O O . CYS B 1 175 ? -11.023 26.25 11.062 1 96.06 175 CYS B O 1
ATOM 3285 N N . ASP B 1 176 ? -12.898 25.406 10.172 1 95.75 176 ASP B N 1
ATOM 3286 C CA . ASP B 1 176 ? -13.711 26.547 10.594 1 95.75 176 ASP B CA 1
ATOM 3287 C C . ASP B 1 176 ? -13.773 26.625 12.117 1 95.75 176 ASP B C 1
ATOM 3289 O O . ASP B 1 176 ? -13.727 27.734 12.68 1 95.75 176 ASP B O 1
ATOM 3293 N N . ALA B 1 177 ? -13.914 25.484 12.727 1 92.75 177 ALA B N 1
ATOM 3294 C CA . ALA B 1 177 ? -13.945 25.453 14.188 1 92.75 177 ALA B CA 1
ATOM 3295 C C . ALA B 1 177 ? -12.648 26.016 14.766 1 92.75 177 ALA B C 1
ATOM 3297 O O . ALA B 1 177 ? -12.68 26.766 15.75 1 92.75 177 ALA B O 1
ATOM 3298 N N . TYR B 1 178 ? -11.547 25.688 14.211 1 92.75 178 TYR B N 1
ATOM 3299 C CA . TYR B 1 178 ? -10.273 26.234 14.672 1 92.75 178 TYR B CA 1
ATOM 3300 C C . TYR B 1 178 ? -10.234 27.75 14.492 1 92.75 178 TYR B C 1
ATOM 3302 O O . TYR B 1 178 ? -9.852 28.469 15.414 1 92.75 178 TYR B O 1
ATOM 3310 N N . THR B 1 179 ? -10.594 28.219 13.312 1 94.25 179 THR B N 1
ATOM 3311 C CA . THR B 1 179 ? -10.539 29.641 12.984 1 94.25 179 THR B CA 1
ATOM 3312 C C . THR B 1 179 ? -11.414 30.438 13.93 1 94.25 179 THR B C 1
ATOM 3314 O O . THR B 1 179 ? -11.086 31.594 14.258 1 94.25 179 THR B O 1
ATOM 3317 N N . ALA B 1 180 ? -12.445 29.828 14.375 1 94.38 180 ALA B N 1
ATOM 3318 C CA . ALA B 1 180 ? -13.422 30.516 15.211 1 94.38 180 ALA B CA 1
ATOM 3319 C C . ALA B 1 180 ? -12.883 30.719 16.625 1 94.38 180 ALA B C 1
ATOM 3321 O O . ALA B 1 180 ? -13.453 31.5 17.406 1 94.38 180 ALA B O 1
ATOM 3322 N N . LYS B 1 181 ? -11.828 30.094 16.969 1 91.5 181 LYS B N 1
ATOM 3323 C CA . LYS B 1 181 ? -11.297 30.188 18.328 1 91.5 181 LYS B CA 1
ATOM 3324 C C . LYS B 1 181 ? -10.789 31.609 18.609 1 91.5 181 LYS B C 1
ATOM 3326 O O . LYS B 1 181 ? -10.852 32.062 19.75 1 91.5 181 LYS B O 1
ATOM 3331 N N . LYS B 1 182 ? -10.188 32.219 17.562 1 92.5 182 LYS B N 1
ATOM 3332 C CA . LYS B 1 182 ? -9.672 33.594 17.719 1 92.5 182 LYS B CA 1
ATOM 3333 C C . LYS B 1 182 ? -9.906 34.406 16.453 1 92.5 182 LYS B C 1
ATOM 3335 O O . LYS B 1 182 ? -9.719 33.906 15.344 1 92.5 182 LYS B O 1
ATOM 3340 N N . PRO B 1 183 ? -10.148 35.688 16.688 1 91.06 183 PRO B N 1
ATOM 3341 C CA . PRO B 1 183 ? -10.375 36.531 15.523 1 91.06 183 PRO B CA 1
ATOM 3342 C C . PRO B 1 183 ? -9.141 36.688 14.641 1 91.06 183 PRO B C 1
ATOM 3344 O O . PRO B 1 183 ? -9.266 36.938 13.445 1 91.06 183 PRO B O 1
ATOM 3347 N N . SER B 1 184 ? -8 36.5 15.219 1 90.19 184 SER B N 1
ATOM 3348 C CA . SER B 1 184 ? -6.75 36.719 14.508 1 90.19 184 SER B CA 1
ATOM 3349 C C . SER B 1 184 ? -6.395 35.531 13.633 1 90.19 184 SER B C 1
ATOM 3351 O O . SER B 1 184 ? -5.473 35.594 12.82 1 90.19 184 SER B O 1
ATOM 3353 N N . TYR B 1 185 ? -7.133 34.406 13.766 1 92.25 185 TYR B N 1
ATOM 3354 C CA . TYR B 1 185 ? -6.812 33.188 12.992 1 92.25 185 TYR B CA 1
ATOM 3355 C C . TYR B 1 185 ? -7.324 33.312 11.562 1 92.25 185 TYR B C 1
ATOM 3357 O O . TYR B 1 185 ? -8.398 33.875 11.328 1 92.25 185 TYR B O 1
ATOM 3365 N N . ASN B 1 186 ? -6.598 32.938 10.594 1 96.62 186 ASN B N 1
ATOM 3366 C CA . ASN B 1 186 ? -6.934 33 9.18 1 96.62 186 ASN B CA 1
ATOM 3367 C C . ASN B 1 186 ? -7.684 31.766 8.711 1 96.62 186 ASN B C 1
ATOM 3369 O O . ASN B 1 186 ? -7.367 30.641 9.125 1 96.62 186 ASN B O 1
ATOM 3373 N N . PRO B 1 187 ? -8.617 31.922 7.855 1 97.62 187 PRO B N 1
ATOM 3374 C CA . PRO B 1 187 ? -9.398 30.766 7.395 1 97.62 187 PRO B CA 1
ATOM 3375 C C . PRO B 1 187 ? -8.609 29.859 6.453 1 97.62 187 PRO B C 1
ATOM 3377 O O . PRO B 1 187 ? -7.727 30.328 5.727 1 97.62 187 PRO B O 1
ATOM 3380 N N . THR B 1 188 ? -8.938 28.578 6.531 1 98.44 188 THR B N 1
ATOM 3381 C CA . THR B 1 188 ? -8.453 27.594 5.582 1 98.44 188 THR B CA 1
ATOM 3382 C C . THR B 1 188 ? -9.352 27.531 4.355 1 98.44 188 THR B C 1
ATOM 3384 O O . THR B 1 188 ? -10.578 27.578 4.477 1 98.44 188 THR B O 1
ATOM 3387 N N . ILE B 1 189 ? -8.781 27.406 3.184 1 98.75 189 ILE B N 1
ATOM 3388 C CA . ILE B 1 189 ? -9.562 27.156 1.98 1 98.75 189 ILE B CA 1
ATOM 3389 C C . ILE B 1 189 ? -9.492 25.656 1.634 1 98.75 189 ILE B C 1
ATOM 3391 O O . ILE B 1 189 ? -8.43 25.156 1.268 1 98.75 189 ILE B O 1
ATOM 3395 N N . VAL B 1 190 ? -10.594 24.984 1.726 1 98.69 190 VAL B N 1
ATOM 3396 C CA . VAL B 1 190 ? -10.664 23.547 1.413 1 98.69 190 VAL B CA 1
ATOM 3397 C C . VAL B 1 190 ? -10.914 23.359 -0.081 1 98.69 190 VAL B C 1
ATOM 3399 O O . VAL B 1 190 ? -11.891 23.891 -0.623 1 98.69 190 VAL B O 1
ATOM 3402 N N . VAL B 1 191 ? -10.047 22.688 -0.75 1 98.38 191 VAL B N 1
ATOM 3403 C CA . VAL B 1 191 ? -10.109 22.5 -2.195 1 98.38 191 VAL B CA 1
ATOM 3404 C C . VAL B 1 191 ? -10.047 21.016 -2.531 1 98.38 191 VAL B C 1
ATOM 3406 O O . VAL B 1 191 ? -9.508 20.219 -1.754 1 98.38 191 VAL B O 1
ATOM 3409 N N . PRO B 1 192 ? -10.609 20.469 -3.67 1 97.31 192 PRO B N 1
ATOM 3410 C CA . PRO B 1 192 ? -11.359 21.312 -4.613 1 97.31 192 PRO B CA 1
ATOM 3411 C C . PRO B 1 192 ? -12.82 21.484 -4.211 1 97.31 192 PRO B C 1
ATOM 3413 O O . PRO B 1 192 ? -13.352 20.703 -3.426 1 97.31 192 PRO B O 1
ATOM 3416 N N . ASN B 1 193 ? -13.422 22.5 -4.648 1 95.69 193 ASN B N 1
ATOM 3417 C CA . ASN B 1 193 ? -14.852 22.75 -4.523 1 95.69 193 ASN B CA 1
ATOM 3418 C C . ASN B 1 193 ? -15.469 23.188 -5.852 1 95.69 193 ASN B C 1
ATOM 3420 O O . ASN B 1 193 ? -15.18 24.266 -6.352 1 95.69 193 ASN B O 1
ATOM 3424 N N . PRO B 1 194 ? -16.281 22.297 -6.453 1 96 194 PRO B N 1
ATOM 3425 C CA . PRO B 1 194 ? -16.828 21.047 -5.891 1 96 194 PRO B CA 1
ATOM 3426 C C . PRO B 1 194 ? -15.805 19.922 -5.855 1 96 194 PRO B C 1
ATOM 3428 O O . PRO B 1 194 ? -14.766 20 -6.512 1 96 194 PRO B O 1
ATOM 3431 N N . ALA B 1 195 ? -16.172 18.906 -5.062 1 95.81 195 ALA B N 1
ATOM 3432 C CA . ALA B 1 195 ? -15.305 17.75 -4.953 1 95.81 195 ALA B CA 1
ATOM 3433 C C . ALA B 1 195 ? -14.992 17.156 -6.324 1 95.81 195 ALA B C 1
ATOM 3435 O O . ALA B 1 195 ? -15.852 17.156 -7.215 1 95.81 195 ALA B O 1
ATOM 3436 N N . SER B 1 196 ? -13.789 16.719 -6.5 1 94.69 196 SER B N 1
ATOM 3437 C CA . SER B 1 196 ? -13.344 16.094 -7.742 1 94.69 196 SER B CA 1
ATOM 3438 C C . SER B 1 196 ? -12.484 14.867 -7.461 1 94.69 196 SER B C 1
ATOM 3440 O O . SER B 1 196 ? -11.57 14.914 -6.633 1 94.69 196 SER B O 1
ATOM 3442 N N . LEU B 1 197 ? -12.75 13.82 -8.203 1 93.12 197 LEU B N 1
ATOM 3443 C CA . LEU B 1 197 ? -11.984 12.586 -8.062 1 93.12 197 LEU B CA 1
ATOM 3444 C C . LEU B 1 197 ? -10.602 12.727 -8.695 1 93.12 197 LEU B C 1
ATOM 3446 O O . LEU B 1 197 ? -9.711 11.914 -8.43 1 93.12 197 LEU B O 1
ATOM 3450 N N . ASN B 1 198 ? -10.406 13.75 -9.438 1 92.69 198 ASN B N 1
ATOM 3451 C CA . ASN B 1 198 ? -9.164 13.914 -10.18 1 92.69 198 ASN B CA 1
ATOM 3452 C C . ASN B 1 198 ? -8.164 14.781 -9.422 1 92.69 198 ASN B C 1
ATOM 3454 O O . ASN B 1 198 ? -6.988 14.844 -9.781 1 92.69 198 ASN B O 1
ATOM 3458 N N . PHE B 1 199 ? -8.656 15.508 -8.422 1 96.56 199 PHE B N 1
ATOM 3459 C CA . PHE B 1 199 ? -7.766 16.344 -7.613 1 96.56 199 PHE B CA 1
ATOM 3460 C C . PHE B 1 199 ? -6.914 15.477 -6.688 1 96.56 199 PHE B C 1
ATOM 3462 O O . PHE B 1 199 ? -7.438 14.641 -5.949 1 96.56 199 PHE B O 1
ATOM 3469 N N . ARG B 1 200 ? -5.621 15.656 -6.707 1 97.44 200 ARG B N 1
ATOM 3470 C CA . ARG B 1 200 ? -4.758 14.688 -6.035 1 97.44 200 ARG B CA 1
ATOM 3471 C C . ARG B 1 200 ? -4.199 15.266 -4.738 1 97.44 200 ARG B C 1
ATOM 3473 O O . ARG B 1 200 ? -4.316 14.641 -3.678 1 97.44 200 ARG B O 1
ATOM 3480 N N . TYR B 1 201 ? -3.559 16.438 -4.816 1 98.69 201 TYR B N 1
ATOM 3481 C CA . TYR B 1 201 ? -2.906 17 -3.639 1 98.69 201 TYR B CA 1
ATOM 3482 C C . TYR B 1 201 ? -2.705 18.5 -3.791 1 98.69 201 TYR B C 1
ATOM 3484 O O . TYR B 1 201 ? -2.838 19.031 -4.891 1 98.69 201 TYR B O 1
ATOM 3492 N N . VAL B 1 202 ? -2.51 19.188 -2.717 1 98.69 202 VAL B N 1
ATOM 3493 C CA . VAL B 1 202 ? -2.088 20.578 -2.684 1 98.69 202 VAL B CA 1
ATOM 3494 C C . VAL B 1 202 ? -0.579 20.656 -2.473 1 98.69 202 VAL B C 1
ATOM 3496 O O . VAL B 1 202 ? -0.048 20.094 -1.519 1 98.69 202 VAL B O 1
ATOM 3499 N N . LYS B 1 203 ? 0.126 21.359 -3.381 1 98.44 203 LYS B N 1
ATOM 3500 C CA . LYS B 1 203 ? 1.571 21.531 -3.273 1 98.44 203 LYS B CA 1
ATOM 3501 C C . LYS B 1 203 ? 1.942 22.266 -1.984 1 98.44 203 LYS B C 1
ATOM 3503 O O . LYS B 1 203 ? 1.085 22.859 -1.336 1 98.44 203 LYS B O 1
ATOM 3508 N N . GLU B 1 204 ? 3.193 22.141 -1.646 1 98.12 204 GLU B N 1
ATOM 3509 C CA . GLU B 1 204 ? 3.645 22.688 -0.367 1 98.12 204 GLU B CA 1
ATOM 3510 C C . GLU B 1 204 ? 3.355 24.172 -0.269 1 98.12 204 GLU B C 1
ATOM 3512 O O . GLU B 1 204 ? 3.482 24.906 -1.255 1 98.12 204 GLU B O 1
ATOM 3517 N N . GLN B 1 205 ? 2.914 24.609 0.847 1 98.5 205 GLN B N 1
ATOM 3518 C CA . GLN B 1 205 ? 2.73 25.984 1.262 1 98.5 205 GLN B CA 1
ATOM 3519 C C . GLN B 1 205 ? 3.451 26.266 2.578 1 98.5 205 GLN B C 1
ATOM 3521 O O . GLN B 1 205 ? 3.49 25.422 3.465 1 98.5 205 GLN B O 1
ATOM 3526 N N . LEU B 1 206 ? 4.023 27.438 2.686 1 97.94 206 LEU B N 1
ATOM 3527 C CA . LEU B 1 206 ? 4.609 27.844 3.959 1 97.94 206 LEU B CA 1
ATOM 3528 C C . LEU B 1 206 ? 3.521 28.203 4.965 1 97.94 206 LEU B C 1
ATOM 3530 O O . LEU B 1 206 ? 2.557 28.891 4.621 1 97.94 206 LEU B O 1
ATOM 3534 N N . SER B 1 207 ? 3.707 27.641 6.156 1 97.38 207 SER B N 1
ATOM 3535 C CA . SER B 1 207 ? 2.789 28.062 7.211 1 97.38 207 SER B CA 1
ATOM 3536 C C . SER B 1 207 ? 2.869 29.562 7.457 1 97.38 207 SER B C 1
ATOM 3538 O O . SER B 1 207 ? 3.846 30.203 7.07 1 97.38 207 SER B O 1
ATOM 3540 N N . LEU B 1 208 ? 1.876 30.141 8.117 1 94.31 208 LEU B N 1
ATOM 3541 C CA . LEU B 1 208 ? 1.81 31.578 8.328 1 94.31 208 LEU B CA 1
ATOM 3542 C C . LEU B 1 208 ? 3.016 32.062 9.125 1 94.31 208 LEU B C 1
ATOM 3544 O O . LEU B 1 208 ? 3.529 33.156 8.867 1 94.31 208 LEU B O 1
ATOM 3548 N N . ASP B 1 209 ? 3.459 31.234 10.07 1 95 209 ASP B N 1
ATOM 3549 C CA . ASP B 1 209 ? 4.602 31.609 10.891 1 95 209 ASP B CA 1
ATOM 3550 C C . ASP B 1 209 ? 5.918 31.203 10.234 1 95 209 ASP B C 1
ATOM 3552 O O . ASP B 1 209 ? 6.988 31.344 10.828 1 95 209 ASP B O 1
ATOM 3556 N N . LYS B 1 210 ? 5.867 30.594 9.055 1 96.19 210 LYS B N 1
ATOM 3557 C CA . LYS B 1 210 ? 6.98 30.266 8.172 1 96.19 210 LYS B CA 1
ATOM 3558 C C . LYS B 1 210 ? 7.879 29.203 8.805 1 96.19 210 LYS B C 1
ATOM 3560 O O . LYS B 1 210 ? 9.07 29.125 8.492 1 96.19 210 LYS B O 1
ATOM 3565 N N . LYS B 1 211 ? 7.285 28.438 9.648 1 96.75 211 LYS B N 1
ATOM 3566 C CA . LYS B 1 211 ? 8.102 27.469 10.375 1 96.75 211 LYS B CA 1
ATOM 3567 C C . LYS B 1 211 ? 8.117 26.125 9.664 1 96.75 211 LYS B C 1
ATOM 3569 O O . LYS B 1 211 ? 9.094 25.375 9.758 1 96.75 211 LYS B O 1
ATOM 3574 N N . VAL B 1 212 ? 6.996 25.781 8.984 1 98.25 212 VAL B N 1
ATOM 3575 C CA . VAL B 1 212 ? 6.922 24.5 8.305 1 98.25 212 VAL B CA 1
ATOM 3576 C C . VAL B 1 212 ? 6.301 24.672 6.918 1 98.25 212 VAL B C 1
ATOM 3578 O O . VAL B 1 212 ? 5.621 25.672 6.66 1 98.25 212 VAL B O 1
ATOM 3581 N N . ARG B 1 213 ? 6.605 23.766 6.055 1 98.62 213 ARG B N 1
ATOM 3582 C CA . ARG B 1 213 ? 5.918 23.578 4.777 1 98.62 213 ARG B CA 1
ATOM 3583 C C . ARG B 1 213 ? 4.848 22.5 4.879 1 98.62 213 ARG B C 1
ATOM 3585 O O . ARG B 1 213 ? 5.066 21.453 5.492 1 98.62 213 ARG B O 1
ATOM 3592 N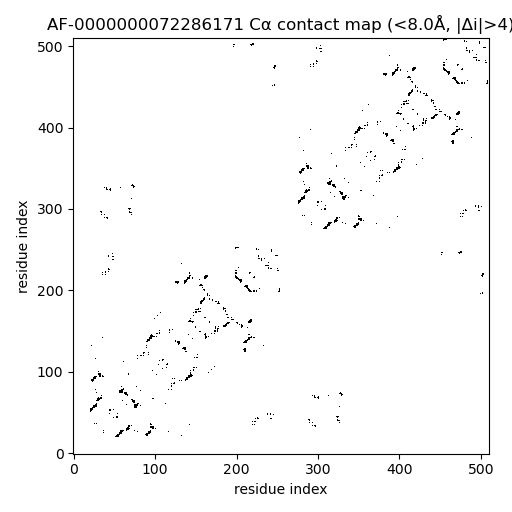 N . VAL B 1 214 ? 3.678 22.781 4.273 1 98.81 214 VAL B N 1
ATOM 3593 C CA . VAL B 1 214 ? 2.531 21.906 4.48 1 98.81 214 VAL B CA 1
ATOM 3594 C C . VAL B 1 214 ? 2.041 21.375 3.137 1 98.81 214 VAL B C 1
ATOM 3596 O O . VAL B 1 214 ? 1.833 22.141 2.193 1 98.81 214 VAL B O 1
ATOM 3599 N N . ILE B 1 215 ? 1.915 20.031 3.041 1 98.88 215 ILE B N 1
ATOM 3600 C CA . ILE B 1 215 ? 1.326 19.328 1.903 1 98.88 215 ILE B CA 1
ATOM 3601 C C . ILE B 1 215 ? 0.089 18.562 2.355 1 98.88 215 ILE B C 1
ATOM 3603 O O . ILE B 1 215 ? 0.097 17.922 3.416 1 98.88 215 ILE B O 1
ATOM 3607 N N . SER B 1 216 ? -0.984 18.625 1.622 1 98.88 216 SER B N 1
ATOM 3608 C CA . SER B 1 216 ? -2.152 17.797 1.894 1 98.88 216 SER B CA 1
ATOM 3609 C C . SER B 1 216 ? -2.58 17.031 0.65 1 98.88 216 SER B C 1
ATOM 3611 O O . SER B 1 216 ? -2.506 17.547 -0.466 1 98.88 216 SER B O 1
ATOM 3613 N N . SER B 1 217 ? -2.963 15.828 0.848 1 98.62 217 SER B N 1
ATOM 3614 C CA . SER B 1 217 ? -3.326 14.953 -0.264 1 98.62 217 SER B CA 1
ATOM 3615 C C . SER B 1 217 ? -4.777 14.492 -0.156 1 98.62 217 SER B C 1
ATOM 3617 O O . SER B 1 217 ? -5.344 14.461 0.938 1 98.62 217 SER B O 1
ATOM 3619 N N . GLY B 1 218 ? -5.328 14.156 -1.353 1 97.81 218 GLY B N 1
ATOM 3620 C CA . GLY B 1 218 ? -6.613 13.477 -1.409 1 97.81 218 GLY B CA 1
ATOM 3621 C C . GLY B 1 218 ? -6.562 12.062 -0.869 1 97.81 218 GLY B C 1
ATOM 3622 O O . GLY B 1 218 ? -5.734 11.75 -0.01 1 97.81 218 GLY B O 1
ATOM 3623 N N . GLY B 1 219 ? -7.461 11.219 -1.355 1 95.81 219 GLY B N 1
ATOM 3624 C CA . GLY B 1 219 ? -7.676 9.922 -0.739 1 95.81 219 GLY B CA 1
ATOM 3625 C C . GLY B 1 219 ? -6.738 8.852 -1.267 1 95.81 219 GLY B C 1
ATOM 3626 O O . GLY B 1 219 ? -6.605 8.68 -2.48 1 95.81 219 GLY B O 1
ATOM 3627 N N . ILE B 1 220 ? -6.168 8.109 -0.387 1 95.5 220 ILE B N 1
ATOM 3628 C CA . ILE B 1 220 ? -5.508 6.812 -0.488 1 95.5 220 ILE B CA 1
ATOM 3629 C C . ILE B 1 220 ? -4.438 6.863 -1.573 1 95.5 220 ILE B C 1
ATOM 3631 O O . ILE B 1 220 ? -3.264 7.113 -1.286 1 95.5 220 ILE B O 1
ATOM 3635 N N . SER B 1 221 ? -4.84 6.645 -2.959 1 96.75 221 SER B N 1
ATOM 3636 C CA . SER B 1 221 ? -3.811 6.637 -3.994 1 96.75 221 SER B CA 1
ATOM 3637 C C . SER B 1 221 ? -3.199 8.023 -4.176 1 96.75 221 SER B C 1
ATOM 3639 O O . SER B 1 221 ? -2.057 8.148 -4.621 1 96.75 221 SER B O 1
ATOM 3641 N N . CYS B 1 222 ? -3.918 9.102 -3.842 1 98.12 222 CYS B N 1
ATOM 3642 C CA . CYS B 1 222 ? -3.396 10.469 -3.898 1 98.12 222 CYS B CA 1
ATOM 3643 C C . CYS B 1 222 ? -2.154 10.609 -3.029 1 98.12 222 CYS B C 1
ATOM 3645 O O . CYS B 1 222 ? -1.266 11.406 -3.338 1 98.12 222 CYS B O 1
ATOM 3647 N N . GLY B 1 223 ? -2.141 9.828 -1.953 1 98.62 223 GLY B N 1
ATOM 3648 C CA . GLY B 1 223 ? -0.975 9.844 -1.084 1 98.62 223 GLY B CA 1
ATOM 3649 C C . GLY B 1 223 ? 0.3 9.422 -1.788 1 98.62 223 GLY B C 1
ATOM 3650 O O . GLY B 1 223 ? 1.386 9.906 -1.466 1 98.62 223 GLY B O 1
ATOM 3651 N N . ILE B 1 224 ? 0.166 8.461 -2.736 1 98.69 224 ILE B N 1
ATOM 3652 C CA . ILE B 1 224 ? 1.323 8.047 -3.521 1 98.69 224 ILE B CA 1
ATOM 3653 C C . ILE B 1 224 ? 1.796 9.203 -4.398 1 98.69 224 ILE B C 1
ATOM 3655 O O . ILE B 1 224 ? 2.986 9.516 -4.43 1 98.69 224 ILE B O 1
ATOM 3659 N N . ASP B 1 225 ? 0.859 9.914 -5.035 1 98.62 225 ASP B N 1
ATOM 3660 C CA . ASP B 1 225 ? 1.182 11.062 -5.879 1 98.62 225 ASP B CA 1
ATOM 3661 C C . ASP B 1 225 ? 1.83 12.18 -5.059 1 98.62 225 ASP B C 1
ATOM 3663 O O . ASP B 1 225 ? 2.842 12.75 -5.473 1 98.62 225 ASP B O 1
ATOM 3667 N N . ALA B 1 226 ? 1.235 12.477 -3.941 1 98.81 226 ALA B N 1
ATOM 3668 C CA . ALA B 1 226 ? 1.763 13.531 -3.086 1 98.81 226 ALA B CA 1
ATOM 3669 C C . ALA B 1 226 ? 3.162 13.188 -2.582 1 98.81 226 ALA B C 1
ATOM 3671 O O . ALA B 1 226 ? 4.012 14.07 -2.436 1 98.81 226 ALA B O 1
ATOM 3672 N N . THR B 1 227 ? 3.404 11.914 -2.295 1 98.88 227 THR B N 1
ATOM 3673 C CA . THR B 1 227 ? 4.707 11.492 -1.785 1 98.88 227 THR B CA 1
ATOM 3674 C C . THR B 1 227 ? 5.766 11.57 -2.883 1 98.88 227 THR B C 1
ATOM 3676 O O . THR B 1 227 ? 6.918 11.906 -2.617 1 98.88 227 THR B O 1
ATOM 3679 N N . LEU B 1 228 ? 5.355 11.203 -4.102 1 98.81 228 LEU B N 1
ATOM 3680 C CA . LEU B 1 228 ? 6.273 11.391 -5.219 1 98.81 228 LEU B CA 1
ATOM 3681 C C . LEU B 1 228 ? 6.621 12.867 -5.391 1 98.81 228 LEU B C 1
ATOM 3683 O O . LEU B 1 228 ? 7.77 13.211 -5.668 1 98.81 228 LEU B O 1
ATOM 3687 N N . TYR B 1 229 ? 5.66 13.766 -5.188 1 98.81 229 TYR B N 1
ATOM 3688 C CA . TYR B 1 229 ? 5.922 15.203 -5.203 1 98.81 229 TYR B CA 1
ATOM 3689 C C . TYR B 1 229 ? 6.879 15.594 -4.086 1 98.81 229 TYR B C 1
ATOM 3691 O O . TYR B 1 229 ? 7.824 16.359 -4.309 1 98.81 229 TYR B O 1
ATOM 3699 N N . LEU B 1 230 ? 6.656 15.07 -2.908 1 98.75 230 LEU B N 1
ATOM 3700 C CA . LEU B 1 230 ? 7.547 15.328 -1.782 1 98.75 230 LEU B CA 1
ATOM 3701 C C . LEU B 1 230 ? 8.969 14.898 -2.107 1 98.75 230 LEU B C 1
ATOM 3703 O O . LEU B 1 230 ? 9.922 15.633 -1.838 1 98.75 230 LEU B O 1
ATOM 3707 N N . LEU B 1 231 ? 9.086 13.688 -2.684 1 98.69 231 LEU B N 1
ATOM 3708 C CA . LEU B 1 231 ? 10.398 13.18 -3.082 1 98.69 231 LEU B CA 1
ATOM 3709 C C . LEU B 1 231 ? 11.07 14.133 -4.062 1 98.69 231 LEU B C 1
ATOM 3711 O O . LEU B 1 231 ? 12.25 14.477 -3.902 1 98.69 231 LEU B O 1
ATOM 3715 N N . ALA B 1 232 ? 10.328 14.578 -5.07 1 98.31 232 ALA B N 1
ATOM 3716 C CA . ALA B 1 232 ? 10.867 15.523 -6.043 1 98.31 232 ALA B CA 1
ATOM 3717 C C . ALA B 1 232 ? 11.305 16.812 -5.363 1 98.31 232 ALA B C 1
ATOM 3719 O O . ALA B 1 232 ? 12.336 17.391 -5.723 1 98.31 232 ALA B O 1
ATOM 3720 N N . LEU B 1 233 ? 10.547 17.234 -4.406 1 97.56 233 LEU B N 1
ATOM 3721 C CA . LEU B 1 233 ? 10.781 18.469 -3.688 1 97.56 233 LEU B CA 1
ATOM 3722 C C . LEU B 1 233 ? 12.086 18.406 -2.896 1 97.56 233 LEU B C 1
ATOM 3724 O O . LEU B 1 233 ? 12.836 19.391 -2.857 1 97.56 233 LEU B O 1
ATOM 3728 N N . VAL B 1 234 ? 12.453 17.25 -2.33 1 97.75 234 VAL B N 1
ATOM 3729 C CA . VAL B 1 234 ? 13.523 17.234 -1.339 1 97.75 234 VAL B CA 1
ATOM 3730 C C . VAL B 1 234 ? 14.766 16.562 -1.928 1 97.75 234 VAL B C 1
ATOM 3732 O O . VAL B 1 234 ? 15.875 16.766 -1.435 1 97.75 234 VAL B O 1
ATOM 3735 N N . LYS B 1 235 ? 14.57 15.773 -2.994 1 97.12 235 LYS B N 1
ATOM 3736 C CA . LYS B 1 235 ? 15.734 15.094 -3.549 1 97.12 235 LYS B CA 1
ATOM 3737 C C . LYS B 1 235 ? 15.844 15.32 -5.055 1 97.12 235 LYS B C 1
ATOM 3739 O O . LYS B 1 235 ? 16.812 14.891 -5.688 1 97.12 235 LYS B O 1
ATOM 3744 N N . GLY B 1 236 ? 14.828 15.906 -5.645 1 97.31 236 GLY B N 1
ATOM 3745 C CA . GLY B 1 236 ? 14.867 16.219 -7.062 1 97.31 236 GLY B CA 1
ATOM 3746 C C . GLY B 1 236 ? 13.938 15.359 -7.891 1 97.31 236 GLY B C 1
ATOM 3747 O O . GLY B 1 236 ? 13.492 14.305 -7.441 1 97.31 236 GLY B O 1
ATOM 3748 N N . ILE B 1 237 ? 13.703 15.781 -9.133 1 97.62 237 ILE B N 1
ATOM 3749 C CA . ILE B 1 237 ? 12.711 15.188 -10.016 1 97.62 237 ILE B CA 1
ATOM 3750 C C . ILE B 1 237 ? 13.211 13.844 -10.531 1 97.62 237 ILE B C 1
ATOM 3752 O O . ILE B 1 237 ? 12.43 12.914 -10.719 1 97.62 237 ILE B O 1
ATOM 3756 N N . SER B 1 238 ? 14.492 13.672 -10.766 1 98.12 238 SER B N 1
ATOM 3757 C CA . SER B 1 238 ? 15.039 12.453 -11.367 1 98.12 238 SER B CA 1
ATOM 3758 C C . SER B 1 238 ? 14.789 11.242 -10.477 1 98.12 238 SER B C 1
ATOM 3760 O O . SER B 1 238 ? 14.25 10.234 -10.93 1 98.12 238 SER B O 1
ATOM 3762 N N . PRO B 1 239 ? 15.109 11.328 -9.133 1 98.25 239 PRO B N 1
ATOM 3763 C CA . PRO B 1 239 ? 14.797 10.18 -8.273 1 98.25 239 PRO B CA 1
ATOM 3764 C C . PRO B 1 239 ? 13.297 9.898 -8.203 1 98.25 239 PRO B C 1
ATOM 3766 O O . PRO B 1 239 ? 12.891 8.734 -8.125 1 98.25 239 PRO B O 1
ATOM 3769 N N . ALA B 1 240 ? 12.5 10.922 -8.227 1 98.44 240 ALA B N 1
ATOM 3770 C CA . ALA B 1 240 ? 11.047 10.727 -8.172 1 98.44 240 ALA B CA 1
ATOM 3771 C C . ALA B 1 240 ? 10.555 9.961 -9.398 1 98.44 240 ALA B C 1
ATOM 3773 O O . ALA B 1 240 ? 9.742 9.039 -9.266 1 98.44 240 ALA B O 1
ATOM 3774 N N . LEU B 1 241 ? 11.031 10.312 -10.531 1 98.06 241 LEU B N 1
ATOM 3775 C CA . LEU B 1 241 ? 10.648 9.625 -11.758 1 98.06 241 LEU B CA 1
ATOM 3776 C C . LEU B 1 241 ? 11.156 8.188 -11.766 1 98.06 241 LEU B C 1
ATOM 3778 O O . LEU B 1 241 ? 10.461 7.281 -12.219 1 98.06 241 LEU B O 1
ATOM 3782 N N . ALA B 1 242 ? 12.336 7.984 -11.258 1 98.25 242 ALA B N 1
ATOM 3783 C CA . ALA B 1 242 ? 12.898 6.641 -11.172 1 98.25 242 ALA B CA 1
ATOM 3784 C C . ALA B 1 242 ? 12.039 5.742 -10.281 1 98.25 242 ALA B C 1
ATOM 3786 O O . ALA B 1 242 ? 11.781 4.586 -10.625 1 98.25 242 ALA B O 1
ATOM 3787 N N . VAL B 1 243 ? 11.617 6.289 -9.172 1 98.5 243 VAL B N 1
ATOM 3788 C CA . VAL B 1 243 ? 10.789 5.527 -8.25 1 98.5 243 VAL B CA 1
ATOM 3789 C C . VAL B 1 243 ? 9.438 5.227 -8.891 1 98.5 243 VAL B C 1
ATOM 3791 O O . VAL B 1 243 ? 8.953 4.094 -8.828 1 98.5 243 VAL B O 1
ATOM 3794 N N . ALA B 1 244 ? 8.836 6.238 -9.531 1 98.19 244 ALA B N 1
ATOM 3795 C CA . ALA B 1 244 ? 7.566 6.02 -10.211 1 98.19 244 ALA B CA 1
ATOM 3796 C C . ALA B 1 244 ? 7.68 4.902 -11.242 1 98.19 244 ALA B C 1
ATOM 3798 O O . ALA B 1 244 ? 6.785 4.062 -11.367 1 98.19 244 ALA B O 1
ATOM 3799 N N . GLN B 1 245 ? 8.742 4.879 -11.969 1 97.62 245 GLN B N 1
ATOM 3800 C CA . GLN B 1 245 ? 8.977 3.846 -12.977 1 97.62 245 GLN B CA 1
ATOM 3801 C C . GLN B 1 245 ? 9.133 2.473 -12.32 1 97.62 245 GLN B C 1
ATOM 3803 O O . GLN B 1 245 ? 8.523 1.498 -12.766 1 97.62 245 GLN B O 1
ATOM 3808 N N . MET B 1 246 ? 9.922 2.424 -11.234 1 97.44 246 MET B N 1
ATOM 3809 C CA . MET B 1 246 ? 10.141 1.165 -10.523 1 97.44 246 MET B CA 1
ATOM 3810 C C . MET B 1 246 ? 8.82 0.602 -10.008 1 97.44 246 MET B C 1
ATOM 3812 O O . MET B 1 246 ? 8.617 -0.614 -10.008 1 97.44 246 MET B O 1
ATOM 3816 N N . MET B 1 247 ? 7.949 1.499 -9.641 1 97.88 247 MET B N 1
ATOM 3817 C CA . MET B 1 247 ? 6.66 1.101 -9.078 1 97.88 247 MET B CA 1
ATOM 3818 C C . MET B 1 247 ? 5.645 0.837 -10.18 1 97.88 247 MET B C 1
ATOM 3820 O O . MET B 1 247 ? 4.5 0.463 -9.906 1 97.88 247 MET B O 1
ATOM 3824 N N . GLN B 1 248 ? 6.039 1.112 -11.461 1 97.12 248 GLN B N 1
ATOM 3825 C CA . GLN B 1 248 ? 5.105 1.103 -12.586 1 97.12 248 GLN B CA 1
ATOM 3826 C C . GLN B 1 248 ? 3.848 1.902 -12.258 1 97.12 248 GLN B C 1
ATOM 3828 O O . GLN B 1 248 ? 2.73 1.424 -12.469 1 97.12 248 GLN B O 1
ATOM 3833 N N . TYR B 1 249 ? 4.07 3.031 -11.68 1 97 249 TYR B N 1
ATOM 3834 C CA . TYR B 1 249 ? 2.998 3.92 -11.242 1 97 249 TYR B CA 1
ATOM 3835 C C . TYR B 1 249 ? 2.914 5.152 -12.133 1 97 249 TYR B C 1
ATOM 3837 O O . TYR B 1 249 ? 3.922 5.824 -12.367 1 97 249 TYR B O 1
ATOM 3845 N N . ALA B 1 250 ? 1.684 5.438 -12.648 1 93.19 250 ALA B N 1
ATOM 3846 C CA . ALA B 1 250 ? 1.466 6.648 -13.438 1 93.19 250 ALA B CA 1
ATOM 3847 C C . ALA B 1 250 ? 1.275 7.863 -12.531 1 93.19 250 ALA B C 1
ATOM 3849 O O . ALA B 1 250 ? 0.15 8.188 -12.141 1 93.19 250 ALA B O 1
ATOM 3850 N N . TRP B 1 251 ? 2.412 8.477 -12.25 1 94.81 251 TRP B N 1
ATOM 3851 C CA . TRP B 1 251 ? 2.408 9.633 -11.359 1 94.81 251 TRP B CA 1
ATOM 3852 C C . TRP B 1 251 ? 1.602 10.781 -11.953 1 94.81 251 TRP B C 1
ATOM 3854 O O . TRP B 1 251 ? 1.819 11.172 -13.102 1 94.81 251 TRP B O 1
ATOM 3864 N N . ARG B 1 252 ? 0.678 11.258 -11.195 1 90.12 252 ARG B N 1
ATOM 3865 C CA . ARG B 1 252 ? -0.13 12.406 -11.602 1 90.12 252 ARG B CA 1
ATOM 3866 C C . ARG B 1 252 ? 0.275 13.656 -10.828 1 90.12 252 ARG B C 1
ATOM 3868 O O . ARG B 1 252 ? 0.047 13.75 -9.625 1 90.12 252 ARG B O 1
ATOM 3875 N N . GLU B 1 253 ? 0.77 14.539 -11.648 1 83.31 253 GLU B N 1
ATOM 3876 C CA . GLU B 1 253 ? 1.212 15.781 -11.023 1 83.31 253 GLU B CA 1
ATOM 3877 C C . GLU B 1 253 ? 0.095 16.828 -11.016 1 83.31 253 GLU B C 1
ATOM 3879 O O . GLU B 1 253 ? -0.755 16.828 -11.906 1 83.31 253 GLU B O 1
ATOM 3884 N N . MET B 1 254 ? 0.133 17.469 -9.93 1 80.5 254 MET B N 1
ATOM 3885 C CA . MET B 1 254 ? -0.802 18.594 -9.867 1 80.5 254 MET B CA 1
ATOM 3886 C C . MET B 1 254 ? -0.151 19.875 -10.367 1 80.5 254 MET B C 1
ATOM 3888 O O . MET B 1 254 ? 1.065 20.047 -10.258 1 80.5 254 MET B O 1
ATOM 3892 N N . PRO B 1 255 ? -0.907 20.625 -11.008 1 67.38 255 PRO B N 1
ATOM 3893 C CA . PRO B 1 255 ? -0.357 21.891 -11.492 1 67.38 255 PRO B CA 1
ATOM 3894 C C . PRO B 1 255 ? 0.176 22.781 -10.359 1 67.38 255 PRO B C 1
ATOM 3896 O O . PRO B 1 255 ? -0.263 22.656 -9.219 1 67.38 255 PRO B O 1
#

Solvent-accessible surface area (backbone atoms only — not comparable to full-atom values): 26478 Å² total; per-residue (Å²): 136,77,82,76,75,73,73,71,66,76,78,75,71,83,70,75,70,78,75,71,82,46,52,22,37,36,34,55,50,53,71,32,24,37,50,35,36,51,36,34,36,35,47,60,57,37,27,76,78,34,67,92,67,46,57,42,80,40,38,23,15,84,48,64,65,32,37,23,58,48,67,52,35,32,42,42,74,41,37,47,67,58,44,55,77,45,47,87,70,43,35,30,39,39,32,37,14,42,51,59,84,74,45,52,62,34,62,60,67,73,74,38,66,70,56,48,54,51,42,50,42,54,49,54,56,51,65,66,29,64,22,86,75,68,73,38,51,20,40,39,33,23,17,12,52,13,30,46,54,40,22,60,58,48,64,39,41,61,31,74,39,28,24,19,64,91,43,44,70,60,40,44,53,39,28,49,56,46,28,67,74,39,88,87,48,43,62,51,45,66,45,65,81,70,68,46,80,80,58,37,47,40,73,73,40,67,33,86,84,60,23,24,27,40,31,22,6,9,22,39,48,15,24,38,35,40,39,41,49,49,40,23,73,76,72,31,58,67,60,28,53,49,38,30,58,67,30,43,40,87,76,62,82,68,131,137,79,79,77,74,75,75,72,70,76,80,77,71,84,69,74,70,79,74,71,84,46,52,22,36,36,34,56,52,52,71,31,21,38,51,37,36,51,36,35,36,35,46,61,60,38,28,76,78,34,67,91,68,46,56,44,80,41,38,22,12,83,49,65,66,32,36,24,58,47,66,52,34,33,43,42,74,42,35,47,67,58,45,57,76,45,47,87,71,44,37,31,40,40,32,37,15,40,53,58,82,75,45,52,61,36,64,59,69,71,76,41,66,70,55,45,51,53,42,49,41,52,48,54,56,50,65,65,29,64,23,85,74,67,74,38,51,20,38,40,34,23,16,11,52,14,28,46,54,40,22,58,59,47,63,38,41,60,32,74,39,30,26,20,63,91,44,45,68,58,40,45,50,40,28,49,55,46,26,67,73,38,91,87,49,41,64,51,45,66,48,65,81,71,70,47,79,80,59,38,48,40,73,72,40,68,33,85,84,60,22,25,29,39,30,23,6,9,23,39,47,15,24,38,34,41,39,41,50,50,40,24,72,76,72,30,59,66,60,27,52,48,36,30,57,68,29,44,42,87,76,63,80,69,132

Sequence (510 aa):
MYPASMALKPDTSMEGTPESSQISVLFLAYDTFNTLDIHGPLDVLGNVALSADPFKLTIAAQHDIITSAEGAKIQRHISFLTAFETLENYDVLIQPGGLPDDIFPHLYPHTDSTFSDMLNIIKAFSRLGPSPRLQSPRVIMSICTGALFLGSAGIFSGLNATTHFLTLPKLKIICDAYTAKKPSYNPTIVVPNPASLNFRYVKEQLSLDKKVRVISSGGISCGIDATLYLLALVKGISPALAVAQMMQYAWREMPMYPASMALKPDTSMEGTPESSQISVLFLAYDTFNTLDIHGPLDVLGNVALSADPFKLTIAAQHDIITSAEGAKIQRHISFLTAFETLENYDVLIQPGGLPDDIFPHLYPHTDSTFSDMLNIIKAFSRLGPSPRLQSPRVIMSICTGALFLGSAGIFSGLNATTHFLTLPKLKIICDAYTAKKPSYNPTIVVPNPASLNFRYVKEQLSLDKKVRVISSGGISCGIDATLYLLALVKGISPALAVAQMMQYAWREMP

pLDDT: mean 90.04, std 17.92, range [26.11, 98.94]